Protein AF-0000000068024190 (afdb_homodimer)

Secondary structure (DSSP, 8-state):
----S--------------GGGGTT-----------------------------------------------------------------SB-EEEE-IIIIIHHT-SSPPPHHHHHHHHHHHHHTT-SEE--EE---TTT-GGGTTHHHHHHHSPP-TT-B--EE-SSHHHHHHHHHTT-SEEEEEEES-HHHHHHHHSS-HHHHHHHHHHHHHHHHHHT-EEEEEEE-SSEETTTEE--HHHHHHHHHHHHHHT-SEEEEEETTS---HHHHHHHHHHHHTTS-GGGEEEEEB-TTS-HHHHHHHHHHTT--EEEEBGGGTT--TTSTT---BPBHHHHHHHHHHTT-B----HHHHHHHHHHHHHHHT---S-HHHHHHHHHH-/----S---------------SGGGG-----------------------------------------------------------------SB-EEEE-IIIIIHHT-SSPPPHHHHHHHHHHHHHTT-SEE--EE---TTT-GGGTTHHHHHHHSPP-TT-B--EE-SSHHHHHHHHHTT-SEEEEEEES-HHHHHHHHSS-HHHHHHHHHHHHHHHHHHT-EEEEEEE-SSEETTTEE--HHHHHHHHHHHHHHT-SEEEEEETTS---HHHHHHHHHHHHTTS-GGGEEEEEB-TTS-HHHHHHHHHHTT--EEEEBGGG-S--TTSTT---BPBHHHHHHHHHHTT-B----HHHHHHHHHHHHHHHTS--S-HHHHHHHHHH-

Foldseek 3Di:
DDDPDDPPDPDPPDPPCPPDPPDPDDDDDPDDDDDDDDDDDDDYYDYDDDDDDDDDDDDPCPPPCPPPPPPPPPPPVPPPDPPPPDFPFDQAFAEAAECLAQQQQPFPDQFDLVLLQVLVVLQVVQQHQHYARYELDDCVVGVSRNCVLVNLLSHDDDPRHAHEYEYQAPVRLVSCVVSPHQEYEYEAELDQVCCCVPVNDGRVVSLVRVLVSLVVCVVVNHAYEYEYEQLAADLVPGGGDLLSSLVSLLSCVVSHHQAYEYENFQQPDALVRLVVSVVSNCVRDPLARYEYWGFCQVPHVLVSVVVSSSVPHRYYYFYALQGNAHPSDPPGGTTHHPLQNVVVCVVVNHHHSGNSVSSLVSSVSVCVSSVHHRNDPNSVVVVVVVD/DDDPDDPPDPDPPDPPCPPDPPDPPDDPDDPDDDYDDYDDDDDYDYYDDDDDDDDDDDDPCPPPCPPPPPPPPPPPVPPPDPPPPDFPFDQAFAEAAECLAQQQQPFPDQFDLVLLQVLVVLQVVQQHQHYARYELDDCVVGVSRPCVLVNLLSHDDDPRHAHEYEYQADVRLVSCVVSPHQEYEYEAELDQVCCCVPVNDGRVVSLVRVLVSLVVCVVVNGAYEYEYEQLAADLVPGGGDLLSSLVSLLSCVVSHHQAYEYEDFQQPDALVRLVVSVVSNCVRDPLARYEYWGFCQVPHVLVSVVVSSSVPHRYYYFYALQGNAHPSDPPGGTTHHPLQNVVVCVVVNHHHSGNSVSSLVSSVSVCVSSVHHRNDPNSVVVVVVVD

Nearest PDB structures (foldseek):
  3mp5-assembly1_B  TM=9.831E-01  e=1.678E-47  Homo sapiens
  2cw6-assembly1_A  TM=9.908E-01  e=4.978E-47  Homo sapiens
  2ftp-assembly1_A  TM=9.849E-01  e=5.511E-44  Pseudomonas aeruginosa PAO1
  1ydn-assembly4_D  TM=9.885E-01  e=4.730E-39  Brucella melitensis bv. 1 str. 16M
  1ydo-assembly1_A  TM=9.860E-01  e=1.899E-38  Bacillus subtilis subsp. subtilis str. 168

Radius of gyration: 33.33 Å; Cα contacts (8 Å, |Δi|>4): 1490; chains: 2; bounding box: 108×98×88 Å

InterPro domains:
  IPR000891 Pyruvate carboxyltransferase [PF00682] (93-365)
 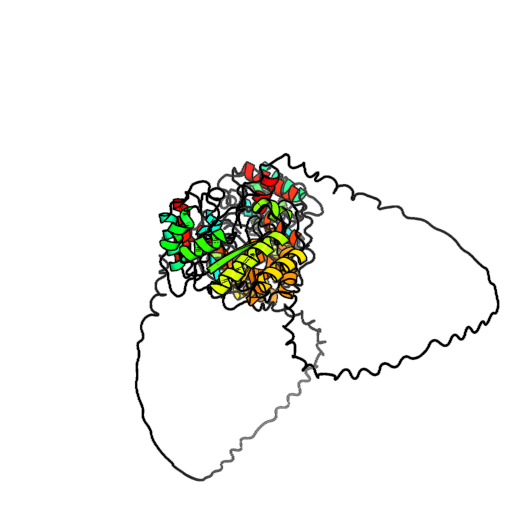 IPR000891 Pyruvate carboxyltransferase [PS50991] (93-360)
  IPR013785 Aldolase-type TIM barrel [G3DSA:3.20.20.70] (86-385)
  IPR043594 HMG-CoA lyase [PTHR42738] (74-385)

Sequence (774 aa):
MSSLEEPLGLGDLPKLSINRLGRFCQSACRSGADDRSTGNYTPSNSGNNQTLFHSTSHSWHLQGQYTDSSCNGVDMEFRALPRKVSWDLPRFVKVVEVGPRDGLQNEKNIVPTSVKIELIHKLVASGLSVVEATSFVSPRWVPQLADAKDVLEGIQHAPDVRFPVLTPNLRGFEAAVAAGAKEVAVFASASESFSKSNINCTIEESLARYREVTCAAKKHGIRVRGYVSCVVGCPVEGAVHPSKVAYVAKELYDMGCAEISLGDTIGVGTPGRVVPMLEAVMAVVPADKLAVHFHDTYGQALANILVSLQMGIGVVDSSVSGLGGCPYAKGATGNVATEDVVYMLHGLGIETNVDLGKLMDAGDYICKQLNRPSGSKTATALCRLTAMSSLEEPLGLGDLPKLSINRLGRFCQSACRSGADDRSTGNYTPSNSGNNQTLFHSTSHSWHLQGQYTDSSCNGVDMEFRALPRKVSWDLPRFVKVVEVGPRDGLQNEKNIVPTSVKIELIHKLVASGLSVVEATSFVSPRWVPQLADAKDVLEGIQHAPDVRFPVLTPNLRGFEAAVAAGAKEVAVFASASESFSKSNINCTIEESLARYREVTCAAKKHGIRVRGYVSCVVGCPVEGAVHPSKVAYVAKELYDMGCAEISLGDTIGVGTPGRVVPMLEAVMAVVPADKLAVHFHDTYGQALANILVSLQMGIGVVDSSVSGLGGCPYAKGATGNVATEDVVYMLHGLGIETNVDLGKLMDAGDYICKQLNRPSGSKTATALCRLTA

Solvent-accessible surface area (backbone atoms only — not comparable to full-atom values): 41929 Å² total; per-residue (Å²): 114,71,70,60,31,68,75,77,73,85,61,86,68,75,78,79,75,85,63,76,84,66,70,78,68,66,91,79,74,87,70,82,86,79,90,82,86,86,89,82,89,84,88,83,87,84,87,84,90,81,89,74,88,72,90,78,87,84,76,84,66,84,73,77,79,72,77,74,73,76,71,74,74,70,74,68,71,72,65,74,67,76,74,74,82,75,70,71,57,56,66,50,37,50,51,36,36,30,24,65,24,52,15,44,49,67,46,89,66,76,66,54,62,68,57,52,34,51,43,52,51,34,40,43,72,12,37,42,40,31,38,31,56,31,31,42,55,60,39,88,52,37,59,54,36,54,54,30,56,59,37,57,61,64,43,82,86,49,95,77,45,45,55,32,28,38,25,85,40,57,71,21,42,51,53,36,48,76,43,63,49,61,28,37,27,40,75,46,44,37,35,56,67,55,24,33,58,33,73,65,35,47,48,70,57,48,51,54,48,48,45,54,36,38,52,54,24,57,74,70,72,33,48,38,36,31,34,34,34,23,40,41,32,37,99,82,76,36,74,34,61,31,63,44,34,21,51,49,52,35,52,42,46,71,58,57,34,65,33,38,32,43,19,24,49,70,9,78,47,23,56,48,53,44,50,58,25,49,54,42,29,49,72,69,37,62,46,90,36,34,28,40,29,37,18,25,16,34,61,29,26,59,35,37,48,51,54,40,25,58,68,48,36,36,32,40,42,27,6,53,32,16,30,36,41,26,94,85,21,67,91,18,44,10,30,27,20,33,54,34,51,50,51,44,36,50,46,54,69,29,44,56,68,58,41,65,69,45,40,45,50,32,30,51,54,52,23,61,76,68,68,49,78,68,62,16,38,31,51,49,30,53,55,44,66,74,96,115,72,70,60,32,69,76,76,72,83,60,87,67,76,76,77,74,84,62,79,79,67,69,73,72,68,83,76,72,83,78,76,84,84,87,91,82,87,85,85,92,81,87,89,86,84,89,84,91,80,88,74,91,73,86,74,85,82,76,85,66,84,73,75,77,71,77,73,72,78,72,72,74,71,72,68,71,72,65,74,66,77,72,75,82,74,71,71,56,54,66,52,37,50,51,36,36,29,24,64,24,52,16,45,49,67,48,88,65,75,67,54,62,69,58,52,35,50,44,51,51,33,40,43,72,12,37,42,41,32,38,30,55,32,32,40,54,60,38,90,53,38,58,53,37,55,53,28,57,60,36,58,61,62,44,81,86,47,95,78,45,45,54,33,28,39,26,86,39,57,70,21,42,51,53,36,47,74,43,62,49,58,28,36,26,40,74,48,42,37,35,56,67,54,23,34,57,35,71,68,35,48,48,70,58,49,51,53,49,47,46,53,38,40,52,53,25,57,75,69,70,34,46,37,35,31,34,33,34,23,40,40,32,36,98,82,75,36,75,34,61,29,63,43,33,23,52,50,50,35,52,43,46,72,58,56,33,67,34,38,31,43,20,26,50,70,9,77,47,23,56,47,52,44,51,58,26,48,52,42,29,50,73,68,36,62,44,89,35,36,30,40,28,38,17,25,16,35,60,28,27,60,35,37,49,50,54,39,24,55,68,48,36,36,33,40,43,26,6,52,29,17,31,34,44,24,94,85,22,66,90,18,44,9,29,26,20,32,54,32,53,51,51,45,36,50,44,55,68,29,43,55,68,58,40,64,68,47,40,45,50,31,30,51,54,52,23,61,75,68,71,48,79,69,62,16,37,30,51,50,29,54,54,43,67,73,95

Structure (mmCIF, N/CA/C/O backbone):
data_AF-0000000068024190-model_v1
#
loop_
_entity.id
_entity.type
_entity.pdbx_description
1 polymer 'hydroxymethylglutaryl-CoA lyase'
#
loop_
_atom_site.group_PDB
_atom_site.id
_atom_site.type_symbol
_atom_site.label_atom_id
_atom_site.label_alt_id
_atom_site.label_comp_id
_atom_site.label_asym_id
_atom_site.label_entity_id
_atom_site.label_seq_id
_atom_site.pdbx_PDB_ins_code
_atom_site.Cartn_x
_atom_site.Cartn_y
_atom_site.Cartn_z
_atom_site.occupancy
_atom_site.B_iso_or_equiv
_atom_site.auth_seq_id
_atom_site.auth_comp_id
_atom_site.auth_asym_id
_atom_site.auth_atom_id
_atom_site.pdbx_PDB_model_num
ATOM 1 N N . MET A 1 1 ? 5.09 17.438 2.072 1 35.16 1 MET A N 1
ATOM 2 C CA . MET A 1 1 ? 5.238 18.875 2.35 1 35.16 1 MET A CA 1
ATOM 3 C C . MET A 1 1 ? 5.922 19.578 1.188 1 35.16 1 MET A C 1
ATOM 5 O O . MET A 1 1 ? 7.094 19.328 0.904 1 35.16 1 MET A O 1
ATOM 9 N N . SER A 1 2 ? 5.066 19.938 0.272 1 37.53 2 SER A N 1
ATOM 10 C CA . SER A 1 2 ? 5.52 20.531 -0.983 1 37.53 2 SER A CA 1
ATOM 11 C C . SER A 1 2 ? 6.371 21.766 -0.737 1 37.53 2 SER A C 1
ATOM 13 O O . SER A 1 2 ? 6.254 22.406 0.31 1 37.53 2 SER A O 1
ATOM 15 N N . SER A 1 3 ? 7.48 21.812 -1.428 1 39.59 3 SER A N 1
ATOM 16 C CA . SER A 1 3 ? 8.461 22.891 -1.387 1 39.59 3 SER A CA 1
ATOM 17 C C . SER A 1 3 ? 7.793 24.25 -1.547 1 39.59 3 SER A C 1
ATOM 19 O O . SER A 1 3 ? 6.953 24.438 -2.43 1 39.59 3 SER A O 1
ATOM 21 N N . LEU A 1 4 ? 7.719 25.047 -0.525 1 39.66 4 LEU A N 1
ATOM 22 C CA . LEU A 1 4 ? 7.133 26.391 -0.499 1 39.66 4 LEU A CA 1
ATOM 23 C C . LEU A 1 4 ? 7.875 27.312 -1.449 1 39.66 4 LEU A C 1
ATOM 25 O O . LEU A 1 4 ? 7.414 28.438 -1.709 1 39.66 4 LEU A O 1
ATOM 29 N N . GLU A 1 5 ? 9.266 27.266 -1.6 1 36.56 5 GLU A N 1
ATOM 30 C CA . GLU A 1 5 ? 9.945 28.281 -2.406 1 36.56 5 GLU A CA 1
ATOM 31 C C . GLU A 1 5 ? 10.109 27.812 -3.85 1 36.56 5 GLU A C 1
ATOM 33 O O . GLU A 1 5 ? 9.883 26.641 -4.16 1 36.56 5 GLU A O 1
ATOM 38 N N . GLU A 1 6 ? 10.805 28.719 -4.781 1 35.25 6 GLU A N 1
ATOM 39 C CA . GLU A 1 6 ? 11.055 28.562 -6.211 1 35.25 6 GLU A CA 1
ATOM 40 C C . GLU A 1 6 ? 11.648 27.203 -6.52 1 35.25 6 GLU A C 1
ATOM 42 O O . GLU A 1 6 ? 12.578 26.75 -5.844 1 35.25 6 GLU A O 1
ATOM 47 N N . PRO A 1 7 ? 11.039 26.391 -7.363 1 34.28 7 PRO A N 1
ATOM 48 C CA . PRO A 1 7 ? 11.688 25.156 -7.793 1 34.28 7 PRO A CA 1
ATOM 49 C C . PRO A 1 7 ? 13.148 25.359 -8.18 1 34.28 7 PRO A C 1
ATOM 51 O O . PRO A 1 7 ? 13.492 26.375 -8.789 1 34.28 7 PRO A O 1
ATOM 54 N N . LEU A 1 8 ? 14.117 24.969 -7.48 1 32.31 8 LEU A N 1
ATOM 55 C CA . LEU A 1 8 ? 15.469 24.953 -8.039 1 32.31 8 LEU A CA 1
ATOM 56 C C . LEU A 1 8 ? 15.438 24.562 -9.516 1 32.31 8 LEU A C 1
ATOM 58 O O . LEU A 1 8 ? 14.758 23.609 -9.898 1 32.31 8 LEU A O 1
ATOM 62 N N . GLY A 1 9 ? 15.57 25.5 -10.438 1 28.08 9 GLY A N 1
ATOM 63 C CA . GLY A 1 9 ? 15.852 25.188 -11.828 1 28.08 9 GLY A CA 1
ATOM 64 C C . GLY A 1 9 ? 16.766 23.984 -11.984 1 28.08 9 GLY A C 1
ATOM 65 O O . GLY A 1 9 ? 17.703 23.797 -11.195 1 28.08 9 GLY A O 1
ATOM 66 N N . LEU A 1 10 ? 16.297 22.922 -12.602 1 30.69 10 LEU A N 1
ATOM 67 C CA . LEU A 1 10 ? 17 21.703 -12.953 1 30.69 10 LEU A CA 1
ATOM 68 C C . LEU A 1 10 ? 18.391 22.016 -13.492 1 30.69 10 LEU A C 1
ATOM 70 O O . LEU A 1 10 ? 18.531 22.359 -14.672 1 30.69 10 LEU A O 1
ATOM 74 N N . GLY A 1 11 ? 19.25 22.797 -12.898 1 24.62 11 GLY A N 1
ATOM 75 C CA . GLY A 1 11 ? 20.594 22.641 -13.438 1 24.62 11 GLY A CA 1
ATOM 76 C C . GLY A 1 11 ? 21 21.188 -13.602 1 24.62 11 GLY A C 1
ATOM 77 O O . GLY A 1 11 ? 20.344 20.297 -13.07 1 24.62 11 GLY A O 1
ATOM 78 N N . ASP A 1 12 ? 22.188 20.891 -14.391 1 26.55 12 ASP A N 1
ATOM 79 C CA . ASP A 1 12 ? 22.797 19.656 -14.859 1 26.55 12 ASP A CA 1
ATOM 80 C C . ASP A 1 12 ? 23 18.672 -13.703 1 26.55 12 ASP A C 1
ATOM 82 O O . ASP A 1 12 ? 23.828 18.906 -12.82 1 26.55 12 ASP A O 1
ATOM 86 N N . LEU A 1 13 ? 22 18.25 -13.172 1 25.73 13 LEU A N 1
ATOM 87 C CA . LEU A 1 13 ? 22.25 17.266 -12.125 1 25.73 13 LEU A CA 1
ATOM 88 C C . LEU A 1 13 ? 23.25 16.219 -12.594 1 25.73 13 LEU A C 1
ATOM 90 O O . LEU A 1 13 ? 23.094 15.641 -13.672 1 25.73 13 LEU A O 1
ATOM 94 N N . PRO A 1 14 ? 24.453 16.266 -12.062 1 23.47 14 PRO A N 1
ATOM 95 C CA . PRO A 1 14 ? 25.438 15.273 -12.539 1 23.47 14 PRO A CA 1
ATOM 96 C C . PRO A 1 14 ? 24.891 13.852 -12.516 1 23.47 14 PRO A C 1
ATOM 98 O O . PRO A 1 14 ? 23.984 13.539 -11.75 1 23.47 14 PRO A O 1
ATOM 101 N N . LYS A 1 15 ? 25.016 13.109 -13.625 1 28.22 15 LYS A N 1
ATOM 102 C CA . LYS A 1 15 ? 24.781 11.695 -13.906 1 28.22 15 LYS A CA 1
ATOM 103 C C . LYS A 1 15 ? 25.25 10.828 -12.742 1 28.22 15 LYS A C 1
ATOM 105 O O . LYS A 1 15 ? 26.438 10.844 -12.391 1 28.22 15 LYS A O 1
ATOM 110 N N . LEU A 1 16 ? 24.578 10.734 -11.672 1 23.73 16 LEU A N 1
ATOM 111 C CA . LEU A 1 16 ? 25.016 9.758 -10.672 1 23.73 16 LEU A CA 1
ATOM 112 C C . LEU A 1 16 ? 25.438 8.453 -11.336 1 23.73 16 LEU A C 1
ATOM 114 O O . LEU A 1 16 ? 24.688 7.863 -12.109 1 23.73 16 LEU A O 1
ATOM 118 N N . SER A 1 17 ? 26.75 8.266 -11.602 1 21.69 17 SER A N 1
ATOM 119 C CA . SER A 1 17 ? 27.422 7.07 -12.094 1 21.69 17 SER A CA 1
ATOM 120 C C . SER A 1 17 ? 27.016 5.836 -11.297 1 21.69 17 SER A C 1
ATOM 122 O O . SER A 1 17 ? 27.359 5.719 -10.117 1 21.69 17 SER A O 1
ATOM 124 N N . ILE A 1 18 ? 25.938 5.332 -11.469 1 24.3 18 ILE A N 1
ATOM 125 C CA . ILE A 1 18 ? 25.609 3.984 -11.016 1 24.3 18 ILE A CA 1
ATOM 126 C C . ILE A 1 18 ? 26.688 3.01 -11.492 1 24.3 18 ILE A C 1
ATOM 128 O O . ILE A 1 18 ? 26.609 2.488 -12.602 1 24.3 18 ILE A O 1
ATOM 132 N N . ASN A 1 19 ? 28.047 3.451 -11.484 1 19.75 19 ASN A N 1
ATOM 133 C CA . ASN A 1 19 ? 29.109 2.555 -11.945 1 19.75 19 ASN A CA 1
ATOM 134 C C . ASN A 1 19 ? 29.016 1.192 -11.266 1 19.75 19 ASN A C 1
ATOM 136 O O . ASN A 1 19 ? 29.078 0.156 -11.93 1 19.75 19 ASN A O 1
ATOM 140 N N . ARG A 1 20 ? 29.547 1.084 -9.914 1 21.23 20 ARG A N 1
ATOM 141 C CA . ARG A 1 20 ? 30.594 0.132 -9.539 1 21.23 20 ARG A CA 1
ATOM 142 C C . ARG A 1 20 ? 30 -1.245 -9.258 1 21.23 20 ARG A C 1
ATOM 144 O O . ARG A 1 20 ? 30.562 -2.018 -8.469 1 21.23 20 ARG A O 1
ATOM 151 N N . LEU A 1 21 ? 28.781 -1.506 -9.328 1 20.73 21 LEU A N 1
ATOM 152 C CA . LEU A 1 21 ? 28.484 -2.842 -8.82 1 20.73 21 LEU A CA 1
ATOM 153 C C . LEU A 1 21 ? 29.203 -3.906 -9.641 1 20.73 21 LEU A C 1
ATOM 155 O O . LEU A 1 21 ? 28.922 -5.098 -9.5 1 20.73 21 LEU A O 1
ATOM 159 N N . GLY A 1 22 ? 30.047 -3.49 -10.664 1 19.14 22 GLY A N 1
ATOM 160 C CA . GLY A 1 22 ? 30.422 -4.598 -11.531 1 19.14 22 GLY A CA 1
ATOM 161 C C . GLY A 1 22 ? 31.281 -5.633 -10.836 1 19.14 22 GLY A C 1
ATOM 162 O O . GLY A 1 22 ? 31.484 -6.734 -11.352 1 19.14 22 GLY A O 1
ATOM 163 N N . ARG A 1 23 ? 32.25 -5.207 -9.938 1 19.44 23 ARG A N 1
ATOM 164 C CA . ARG A 1 23 ? 33.5 -5.91 -10.109 1 19.44 23 ARG A CA 1
ATOM 165 C C . ARG A 1 23 ? 33.438 -7.301 -9.484 1 19.44 23 ARG A C 1
ATOM 167 O O . ARG A 1 23 ? 34.5 -7.875 -9.141 1 19.44 23 ARG A O 1
ATOM 174 N N . PHE A 1 24 ? 32.438 -7.812 -8.938 1 19.3 24 PHE A N 1
ATOM 175 C CA . PHE A 1 24 ? 32.75 -8.945 -8.078 1 19.3 24 PHE A CA 1
ATOM 176 C C . PHE A 1 24 ? 33.344 -10.086 -8.898 1 19.3 24 PHE A C 1
ATOM 178 O O . PHE A 1 24 ? 33.094 -11.258 -8.625 1 19.3 24 PHE A O 1
ATOM 185 N N . CYS A 1 25 ? 33.781 -9.844 -10.18 1 17.09 25 CYS A N 1
ATOM 186 C CA . CYS A 1 25 ? 33.906 -11.164 -10.797 1 17.09 25 CYS A CA 1
ATOM 187 C C . CYS A 1 25 ? 35 -11.969 -10.109 1 17.09 25 CYS A C 1
ATOM 189 O O . CYS A 1 25 ? 34.844 -13.172 -9.883 1 17.09 25 CYS A O 1
ATOM 191 N N . GLN A 1 26 ? 36.344 -11.562 -10.117 1 16.02 26 GLN A N 1
ATOM 192 C CA . GLN A 1 26 ? 37.25 -12.5 -10.758 1 16.02 26 GLN A CA 1
ATOM 193 C C . GLN A 1 26 ? 37.875 -13.461 -9.734 1 16.02 26 GLN A C 1
ATOM 195 O O . GLN A 1 26 ? 38.438 -14.5 -10.102 1 16.02 26 GLN A O 1
ATOM 200 N N . SER A 1 27 ? 38.125 -13.055 -8.508 1 17.28 27 SER A N 1
ATOM 201 C CA . SER A 1 27 ? 39.469 -13.578 -8.172 1 17.28 27 SER A CA 1
ATOM 202 C C . SER A 1 27 ? 39.438 -15.094 -8.016 1 17.28 27 SER A C 1
ATOM 204 O O . SER A 1 27 ? 38.531 -15.648 -7.406 1 17.28 27 SER A O 1
ATOM 206 N N . ALA A 1 28 ? 40.375 -15.781 -8.844 1 16.67 28 ALA A N 1
ATOM 207 C CA . ALA A 1 28 ? 40.781 -17.156 -9.141 1 16.67 28 ALA A CA 1
ATOM 208 C C . ALA A 1 28 ? 41.25 -17.875 -7.879 1 16.67 28 ALA A C 1
ATOM 210 O O . ALA A 1 28 ? 41.562 -17.234 -6.867 1 16.67 28 ALA A O 1
ATOM 211 N N . CYS A 1 29 ? 41.812 -19.094 -8.023 1 16.36 29 CYS A N 1
ATOM 212 C CA . CYS A 1 29 ? 42 -20.469 -7.562 1 16.36 29 CYS A CA 1
ATOM 213 C C . CYS A 1 29 ? 43.25 -20.578 -6.676 1 16.36 29 CYS A C 1
ATOM 215 O O . CYS A 1 29 ? 43.781 -21.672 -6.492 1 16.36 29 CYS A O 1
ATOM 217 N N . ARG A 1 30 ? 43.844 -19.453 -6.105 1 15.82 30 ARG A N 1
ATOM 218 C CA . ARG A 1 30 ? 45.188 -19.938 -5.785 1 15.82 30 ARG A CA 1
ATOM 219 C C . ARG A 1 30 ? 45.156 -21.109 -4.824 1 15.82 30 ARG A C 1
ATOM 221 O O . ARG A 1 30 ? 44.438 -21.078 -3.822 1 15.82 30 ARG A O 1
ATOM 228 N N . SER A 1 31 ? 45.906 -22.281 -5.164 1 15.52 31 SER A N 1
ATOM 229 C CA . SER A 1 31 ? 46.125 -23.641 -4.727 1 15.52 31 SER A CA 1
ATOM 230 C C . SER A 1 31 ? 46.938 -23.688 -3.438 1 15.52 31 SER A C 1
ATOM 232 O O . SER A 1 31 ? 46.906 -24.688 -2.721 1 15.52 31 SER A O 1
ATOM 234 N N . GLY A 1 32 ? 47.812 -22.688 -3.184 1 15.59 32 GLY A N 1
ATOM 235 C CA . GLY A 1 32 ? 49.031 -23.359 -2.766 1 15.59 32 GLY A CA 1
ATOM 236 C C . GLY A 1 32 ? 48.844 -24.234 -1.542 1 15.59 32 GLY A C 1
ATOM 237 O O . GLY A 1 32 ? 47.875 -24.078 -0.8 1 15.59 32 GLY A O 1
ATOM 238 N N . ALA A 1 33 ? 49.875 -25.234 -1.4 1 15.45 33 ALA A N 1
ATOM 239 C CA . ALA A 1 33 ? 50.281 -26.516 -0.8 1 15.45 33 ALA A CA 1
ATOM 240 C C . ALA A 1 33 ? 50.469 -26.375 0.707 1 15.45 33 ALA A C 1
ATOM 242 O O . ALA A 1 33 ? 50.469 -25.266 1.239 1 15.45 33 ALA A O 1
ATOM 243 N N . ASP A 1 34 ? 51.562 -26.953 1.153 1 14.82 34 ASP A N 1
ATOM 244 C CA . ASP A 1 34 ? 51.781 -28.109 2.033 1 14.82 34 ASP A CA 1
ATOM 245 C C . ASP A 1 34 ? 52.125 -27.656 3.443 1 14.82 34 ASP A C 1
ATOM 247 O O . ASP A 1 34 ? 51.625 -28.172 4.426 1 14.82 34 ASP A O 1
ATOM 251 N N . ASP A 1 35 ? 53.312 -26.969 3.607 1 15.07 35 ASP A N 1
ATOM 252 C CA . ASP A 1 35 ? 54.375 -27.688 4.332 1 15.07 35 ASP A CA 1
ATOM 253 C C . ASP A 1 35 ? 54.094 -27.688 5.836 1 15.07 35 ASP A C 1
ATOM 255 O O . ASP A 1 35 ? 53.375 -26.812 6.34 1 15.07 35 ASP A O 1
ATOM 259 N N . ARG A 1 36 ? 55.094 -28.453 6.59 1 14.95 36 ARG A N 1
ATOM 260 C CA . ARG A 1 36 ? 55.281 -29.438 7.645 1 14.95 36 ARG A CA 1
ATOM 261 C C . ARG A 1 36 ? 55.469 -28.766 9 1 14.95 36 ARG A C 1
ATOM 263 O O . ARG A 1 36 ? 54.781 -29.109 9.969 1 14.95 36 ARG A O 1
ATOM 270 N N . SER A 1 37 ? 56.75 -28.328 9.336 1 14.23 37 SER A N 1
ATOM 271 C CA . SER A 1 37 ? 57.469 -29.062 10.383 1 14.23 37 SER A CA 1
ATOM 272 C C . SER A 1 37 ? 57.156 -28.5 11.758 1 14.23 37 SER A C 1
ATOM 274 O O . SER A 1 37 ? 56.5 -27.469 11.875 1 14.23 37 SER A O 1
ATOM 276 N N . THR A 1 38 ? 58.312 -28.156 12.555 1 14.59 38 THR A N 1
ATOM 277 C CA . THR A 1 38 ? 59 -28.797 13.656 1 14.59 38 THR A CA 1
ATOM 278 C C . THR A 1 38 ? 58.625 -28.141 14.984 1 14.59 38 THR A C 1
ATOM 280 O O . THR A 1 38 ? 58.031 -27.078 15.008 1 14.59 38 THR A O 1
ATOM 283 N N . GLY A 1 39 ? 59.719 -28.047 15.914 1 14.57 39 GLY A N 1
ATOM 284 C CA . GLY A 1 39 ? 60.094 -28.609 17.203 1 14.57 39 GLY A CA 1
ATOM 285 C C . GLY A 1 39 ? 59.719 -27.703 18.375 1 14.57 39 GLY A C 1
ATOM 286 O O . GLY A 1 39 ? 59.219 -26.594 18.172 1 14.57 39 GLY A O 1
ATOM 287 N N . ASN A 1 40 ? 60.75 -27.578 19.328 1 14.46 40 ASN A N 1
ATOM 288 C CA . ASN A 1 40 ? 60.906 -27.969 20.719 1 14.46 40 ASN A CA 1
ATOM 289 C C . ASN A 1 40 ? 60.719 -26.781 21.672 1 14.46 40 ASN A C 1
ATOM 291 O O . ASN A 1 40 ? 60 -26.875 22.656 1 14.46 40 ASN A O 1
ATOM 295 N N . TYR A 1 41 ? 61.656 -25.688 21.703 1 14.48 41 TYR A N 1
ATOM 296 C CA . TYR A 1 41 ? 62.594 -25.594 22.828 1 14.48 41 TYR A CA 1
ATOM 297 C C . TYR A 1 41 ? 61.906 -24.938 24.031 1 14.48 41 TYR A C 1
ATOM 299 O O . TYR A 1 41 ? 60.938 -24.203 23.875 1 14.48 41 TYR A O 1
ATOM 307 N N . THR A 1 42 ? 62.781 -24.828 25.125 1 14.87 42 THR A N 1
ATOM 308 C CA . THR A 1 42 ? 62.906 -25.047 26.562 1 14.87 42 THR A CA 1
ATOM 309 C C . THR A 1 42 ? 62.469 -23.812 27.328 1 14.87 42 THR A C 1
ATOM 311 O O . THR A 1 42 ? 61.625 -23.891 28.234 1 14.87 42 THR A O 1
ATOM 314 N N . PRO A 1 43 ? 63.562 -23.141 28.109 1 14.87 43 PRO A N 1
ATOM 315 C CA . PRO A 1 43 ? 63.688 -23.25 29.562 1 14.87 43 PRO A CA 1
ATOM 316 C C . PRO A 1 43 ? 63.062 -22.078 30.312 1 14.87 43 PRO A C 1
ATOM 318 O O . PRO A 1 43 ? 62.188 -22.297 31.156 1 14.87 43 PRO A O 1
ATOM 321 N N . SER A 1 44 ? 63.969 -21.188 30.859 1 14.3 44 SER A N 1
ATOM 322 C CA . SER A 1 44 ? 64.438 -21.031 32.25 1 14.3 44 SER A CA 1
ATOM 323 C C . SER A 1 44 ? 63.781 -19.812 32.906 1 14.3 44 SER A C 1
ATOM 325 O O . SER A 1 44 ? 63.125 -19.922 33.938 1 14.3 44 SER A O 1
ATOM 327 N N . ASN A 1 45 ? 64.688 -18.844 33.406 1 14.05 45 ASN A N 1
ATOM 328 C CA . ASN A 1 45 ? 65.125 -18.531 34.781 1 14.05 45 ASN A CA 1
ATOM 329 C C . ASN A 1 45 ? 64.375 -17.312 35.312 1 14.05 45 ASN A C 1
ATOM 331 O O . ASN A 1 45 ? 63.531 -17.422 36.219 1 14.05 45 ASN A O 1
ATOM 335 N N . SER A 1 46 ? 65.188 -16.203 35.656 1 14.2 46 SER A N 1
ATOM 336 C CA . SER A 1 46 ? 65.625 -15.75 37 1 14.2 46 SER A CA 1
ATOM 337 C C . SER A 1 46 ? 64.812 -14.516 37.438 1 14.2 46 SER A C 1
ATOM 339 O O . SER A 1 46 ? 64.25 -14.5 38.531 1 14.2 46 SER A O 1
ATOM 341 N N . GLY A 1 47 ? 65.5 -13.312 37.438 1 14.14 47 GLY A N 1
ATOM 342 C CA . GLY A 1 47 ? 66 -12.602 38.594 1 14.14 47 GLY A CA 1
ATOM 343 C C . GLY A 1 47 ? 65.062 -11.555 39.125 1 14.14 47 GLY A C 1
ATOM 344 O O . GLY A 1 47 ? 64 -11.328 38.531 1 14.14 47 GLY A O 1
ATOM 345 N N . ASN A 1 48 ? 65.625 -10.312 39.375 1 14.41 48 ASN A N 1
ATOM 346 C CA . ASN A 1 48 ? 65.938 -9.609 40.594 1 14.41 48 ASN A CA 1
ATOM 347 C C . ASN A 1 48 ? 64.938 -8.531 40.938 1 14.41 48 ASN A C 1
ATOM 349 O O . ASN A 1 48 ? 64.312 -8.555 42.031 1 14.41 48 ASN A O 1
ATOM 353 N N . ASN A 1 49 ? 65.375 -7.219 40.812 1 14.47 49 ASN A N 1
ATOM 354 C CA . ASN A 1 49 ? 65.75 -6.305 41.906 1 14.47 49 ASN A CA 1
ATOM 355 C C . ASN A 1 49 ? 64.562 -5.398 42.281 1 14.47 49 ASN A C 1
ATOM 357 O O . ASN A 1 49 ? 63.625 -5.25 41.5 1 14.47 49 ASN A O 1
ATOM 361 N N . GLN A 1 50 ? 64.938 -4.191 42.969 1 14.55 50 GLN A N 1
ATOM 362 C CA . GLN A 1 50 ? 64.812 -3.521 44.25 1 14.55 50 GLN A CA 1
ATOM 363 C C . GLN A 1 50 ? 63.781 -2.424 44.219 1 14.55 50 GLN A C 1
ATOM 365 O O . GLN A 1 50 ? 62.938 -2.352 45.094 1 14.55 50 GLN A O 1
ATOM 370 N N . THR A 1 51 ? 64 -1.242 43.531 1 15.1 51 THR A N 1
ATOM 371 C CA . THR A 1 51 ? 64.25 -0.064 44.375 1 15.1 51 THR A CA 1
ATOM 372 C C . THR A 1 51 ? 62.906 0.601 44.719 1 15.1 51 THR A C 1
ATOM 374 O O . THR A 1 51 ? 61.969 0.542 43.938 1 15.1 51 THR A O 1
ATOM 377 N N . LEU A 1 52 ? 62.906 1.328 45.938 1 15.27 52 LEU A N 1
ATOM 378 C CA . LEU A 1 52 ? 62.156 1.794 47.125 1 15.27 52 LEU A CA 1
ATOM 379 C C . LEU A 1 52 ? 61.438 3.113 46.812 1 15.27 52 LEU A C 1
ATOM 381 O O . LEU A 1 52 ? 60.719 3.631 47.656 1 15.27 52 LEU A O 1
ATOM 385 N N . PHE A 1 53 ? 61.469 3.717 45.625 1 15.27 53 PHE A N 1
ATOM 386 C CA . PHE A 1 53 ? 61.469 5.148 45.906 1 15.27 53 PHE A CA 1
ATOM 387 C C . PHE A 1 53 ? 60.219 5.574 46.656 1 15.27 53 PHE A C 1
ATOM 389 O O . PHE A 1 53 ? 59.125 5.078 46.406 1 15.27 53 PHE A O 1
ATOM 396 N N . HIS A 1 54 ? 60.438 6.52 47.656 1 15.15 54 HIS A N 1
ATOM 397 C CA . HIS A 1 54 ? 59.969 7.07 48.938 1 15.15 54 HIS A CA 1
ATOM 398 C C . HIS A 1 54 ? 58.781 8.023 48.719 1 15.15 54 HIS A C 1
ATOM 400 O O . HIS A 1 54 ? 58.031 8.312 49.656 1 15.15 54 HIS A O 1
ATOM 406 N N . SER A 1 55 ? 58.656 8.75 47.594 1 16.03 55 SER A N 1
ATOM 407 C CA . SER A 1 55 ? 58.406 10.148 47.906 1 16.03 55 SER A CA 1
ATOM 408 C C . SER A 1 55 ? 57.062 10.32 48.594 1 16.03 55 SER A C 1
ATOM 410 O O . SER A 1 55 ? 56.094 9.594 48.281 1 16.03 55 SER A O 1
ATOM 412 N N . THR A 1 56 ? 57 11.328 49.531 1 15.29 56 THR A N 1
ATOM 413 C CA . THR A 1 56 ? 56.344 11.734 50.75 1 15.29 56 THR A CA 1
ATOM 414 C C . THR A 1 56 ? 54.906 12.164 50.5 1 15.29 56 THR A C 1
ATOM 416 O O . THR A 1 56 ? 53.969 11.664 51.156 1 15.29 56 THR A O 1
ATOM 419 N N . SER A 1 57 ? 54.656 13.531 50.406 1 16.02 57 SER A N 1
ATOM 420 C CA . SER A 1 57 ? 54.094 14.32 51.5 1 16.02 57 SER A CA 1
ATOM 421 C C . SER A 1 57 ? 52.562 14.344 51.438 1 16.02 57 SER A C 1
ATOM 423 O O . SER A 1 57 ? 51.969 13.914 50.438 1 16.02 57 SER A O 1
ATOM 425 N N . HIS A 1 58 ? 51.906 15.719 51.594 1 17.33 58 HIS A N 1
ATOM 426 C CA . HIS A 1 58 ? 51.062 16.312 52.625 1 17.33 58 HIS A CA 1
ATOM 427 C C . HIS A 1 58 ? 49.562 16.188 52.281 1 17.33 58 HIS A C 1
ATOM 429 O O . HIS A 1 58 ? 49.219 16.203 51.094 1 17.33 58 HIS A O 1
ATOM 435 N N . SER A 1 59 ? 48.656 15.953 53.312 1 17.56 59 SER A N 1
ATOM 436 C CA . SER A 1 59 ? 47.312 15.5 53.594 1 17.56 59 SER A CA 1
ATOM 437 C C . SER A 1 59 ? 46.312 16.641 53.469 1 17.56 59 SER A C 1
ATOM 439 O O . SER A 1 59 ? 45.156 16.5 53.844 1 17.56 59 SER A O 1
ATOM 441 N N . TRP A 1 60 ? 46.469 17.719 52.656 1 20.08 60 TRP A N 1
ATOM 442 C CA . TRP A 1 60 ? 45.594 18.812 53.094 1 20.08 60 TRP A CA 1
ATOM 443 C C . TRP A 1 60 ? 44.156 18.375 53.094 1 20.08 60 TRP A C 1
ATOM 445 O O . TRP A 1 60 ? 43.688 17.766 52.125 1 20.08 60 TRP A O 1
ATOM 455 N N . HIS A 1 61 ? 43.5 18.281 54.312 1 18.52 61 HIS A N 1
ATOM 456 C CA . HIS A 1 61 ? 42.219 17.766 54.781 1 18.52 61 HIS A CA 1
ATOM 457 C C . HIS A 1 61 ? 41.062 18.656 54.344 1 18.52 61 HIS A C 1
ATOM 459 O O . HIS A 1 61 ? 39.906 18.469 54.781 1 18.52 61 HIS A O 1
ATOM 465 N N . LEU A 1 62 ? 41.094 19.5 53.375 1 19.62 62 LEU A N 1
ATOM 466 C CA . LEU A 1 62 ? 40 20.453 53.469 1 19.62 62 LEU A CA 1
ATOM 467 C C . LEU A 1 62 ? 38.656 19.75 53.531 1 19.62 62 LEU A C 1
ATOM 469 O O . LEU A 1 62 ? 38.344 18.906 52.688 1 19.62 62 LEU A O 1
ATOM 473 N N . GLN A 1 63 ? 38 19.734 54.75 1 18.39 63 GLN A N 1
ATOM 474 C CA . GLN A 1 63 ? 36.75 19.109 55.25 1 18.39 63 GLN A CA 1
ATOM 475 C C . GLN A 1 63 ? 35.531 19.688 54.531 1 18.39 63 GLN A C 1
ATOM 477 O O . GLN A 1 63 ? 34.781 20.438 55.156 1 18.39 63 GLN A O 1
ATOM 482 N N . GLY A 1 64 ? 35.562 20.375 53.5 1 19.78 64 GLY A N 1
ATOM 483 C CA . GLY A 1 64 ? 34.344 21.141 53.25 1 19.78 64 GLY A CA 1
ATOM 484 C C . GLY A 1 64 ? 33.094 20.297 53.25 1 19.78 64 GLY A C 1
ATOM 485 O O . GLY A 1 64 ? 33.094 19.156 52.75 1 19.78 64 GLY A O 1
ATOM 486 N N . GLN A 1 65 ? 32.219 20.484 54.312 1 20.14 65 GLN A N 1
ATOM 487 C CA . GLN A 1 65 ? 30.969 19.812 54.656 1 20.14 65 GLN A CA 1
ATOM 488 C C . GLN A 1 65 ? 29.953 19.922 53.531 1 20.14 65 GLN A C 1
ATOM 490 O O . GLN A 1 65 ? 29.469 21.031 53.219 1 20.14 65 GLN A O 1
ATOM 495 N N . TYR A 1 66 ? 30.156 19.484 52.344 1 18.66 66 TYR A N 1
ATOM 496 C CA . TYR A 1 66 ? 29.109 19.609 51.344 1 18.66 66 TYR A CA 1
ATOM 497 C C . TYR A 1 66 ? 27.844 18.891 51.781 1 18.66 66 TYR A C 1
ATOM 499 O O . TYR A 1 66 ? 27.875 17.703 52.125 1 18.66 66 TYR A O 1
ATOM 507 N N . THR A 1 67 ? 26.969 19.641 52.531 1 21.94 67 THR A N 1
ATOM 508 C CA . THR A 1 67 ? 25.641 19.125 52.875 1 21.94 67 THR A CA 1
ATOM 509 C C . THR A 1 67 ? 24.984 18.469 51.656 1 21.94 67 THR A C 1
ATOM 511 O O . THR A 1 67 ? 25.016 19.016 50.562 1 21.94 67 THR A O 1
ATOM 514 N N . ASP A 1 68 ? 24.891 17.172 51.688 1 20.94 68 ASP A N 1
ATOM 515 C CA . ASP A 1 68 ? 24.297 16.25 50.719 1 20.94 68 ASP A CA 1
ATOM 516 C C . ASP A 1 68 ? 22.812 16.531 50.531 1 20.94 68 ASP A C 1
ATOM 518 O O . ASP A 1 68 ? 22.016 16.312 51.469 1 20.94 68 ASP A O 1
ATOM 522 N N . SER A 1 69 ? 22.469 17.781 50.188 1 25.11 69 SER A N 1
ATOM 523 C CA . SER A 1 69 ? 21.031 17.891 49.938 1 25.11 69 SER A CA 1
ATOM 524 C C . SER A 1 69 ? 20.516 16.672 49.156 1 25.11 69 SER A C 1
ATOM 526 O O . SER A 1 69 ? 21.109 16.25 48.188 1 25.11 69 SER A O 1
ATOM 528 N N . SER A 1 70 ? 19.875 15.766 49.906 1 24.2 70 SER A N 1
ATOM 529 C CA . SER A 1 70 ? 19.188 14.547 49.469 1 24.2 70 SER A CA 1
ATOM 530 C C . SER A 1 70 ? 18.312 14.797 48.25 1 24.2 70 SER A C 1
ATOM 532 O O . SER A 1 70 ? 17.312 15.523 48.344 1 24.2 70 SER A O 1
ATOM 534 N N . CYS A 1 71 ? 18.859 15.133 47.094 1 24.39 71 CYS A N 1
ATOM 535 C CA . CYS A 1 71 ? 18.078 15.141 45.875 1 24.39 71 CYS A CA 1
ATOM 536 C C . CYS A 1 71 ? 17.156 13.922 45.812 1 24.39 71 CYS A C 1
ATOM 538 O O . CYS A 1 71 ? 17.609 12.789 45.875 1 24.39 71 CYS A O 1
ATOM 540 N N . ASN A 1 72 ? 15.953 14.039 46.438 1 27.72 72 ASN A N 1
ATOM 541 C CA . ASN A 1 72 ? 14.867 13.086 46.25 1 27.72 72 ASN A CA 1
ATOM 542 C C . ASN A 1 72 ? 14.852 12.531 44.812 1 27.72 72 ASN A C 1
ATOM 544 O O . ASN A 1 72 ? 15.008 13.281 43.844 1 27.72 72 ASN A O 1
ATOM 548 N N . GLY A 1 73 ? 15.391 11.344 44.656 1 26.06 73 GLY A N 1
ATOM 549 C CA . GLY A 1 73 ? 15.352 10.5 43.469 1 26.06 73 GLY A CA 1
ATOM 550 C C . GLY A 1 73 ? 14.039 10.586 42.719 1 26.06 73 GLY A C 1
ATOM 551 O O . GLY A 1 73 ? 13.008 10.102 43.219 1 26.06 73 GLY A O 1
ATOM 552 N N . VAL A 1 74 ? 13.742 11.742 42.188 1 31.42 74 VAL A N 1
ATOM 553 C CA . VAL A 1 74 ? 12.633 11.688 41.25 1 31.42 74 VAL A CA 1
ATOM 554 C C . VAL A 1 74 ? 12.695 10.375 40.469 1 31.42 74 VAL A C 1
ATOM 556 O O . VAL A 1 74 ? 13.719 10.047 39.875 1 31.42 74 VAL A O 1
ATOM 559 N N . ASP A 1 75 ? 11.992 9.383 41 1 30.7 75 ASP A N 1
ATOM 560 C CA . ASP A 1 75 ? 11.648 8.195 40.25 1 30.7 75 ASP A CA 1
ATOM 561 C C . ASP A 1 75 ? 11.453 8.523 38.781 1 30.7 75 ASP A C 1
ATOM 563 O O . ASP A 1 75 ? 10.5 9.219 38.406 1 30.7 75 ASP A O 1
ATOM 567 N N . MET A 1 76 ? 12.5 8.859 38.156 1 30.5 76 MET A N 1
ATOM 568 C CA . MET A 1 76 ? 12.383 8.828 36.688 1 30.5 76 MET A CA 1
ATOM 569 C C . MET A 1 76 ? 11.547 7.641 36.219 1 30.5 76 MET A C 1
ATOM 571 O O . MET A 1 76 ? 11.945 6.488 36.406 1 30.5 76 MET A O 1
ATOM 575 N N . GLU A 1 77 ? 10.281 7.715 36.562 1 34.47 77 GLU A N 1
ATOM 576 C CA . GLU A 1 77 ? 9.453 6.758 35.844 1 34.47 77 GLU A CA 1
ATOM 577 C C . GLU A 1 77 ? 10.094 6.379 34.5 1 34.47 77 GLU A C 1
ATOM 579 O O . GLU A 1 77 ? 10.344 7.242 33.656 1 34.47 77 GLU A O 1
ATOM 584 N N . PHE A 1 78 ? 10.914 5.395 34.562 1 29.98 78 PHE A N 1
ATOM 585 C CA . PHE A 1 78 ? 11.352 4.688 33.375 1 29.98 78 PHE A CA 1
ATOM 586 C C . PHE A 1 78 ? 10.25 4.668 32.312 1 29.98 78 PHE A C 1
ATOM 588 O O . PHE A 1 78 ? 9.203 4.039 32.5 1 29.98 78 PHE A O 1
ATOM 595 N N . ARG A 1 79 ? 10.094 5.715 31.703 1 36.03 79 ARG A N 1
ATOM 596 C CA . ARG A 1 79 ? 9.297 5.602 30.484 1 36.03 79 ARG A CA 1
ATOM 597 C C . ARG A 1 79 ? 9.594 4.301 29.75 1 36.03 79 ARG A C 1
ATOM 599 O O . ARG A 1 79 ? 10.758 3.955 29.531 1 36.03 79 ARG A O 1
ATOM 606 N N . ALA A 1 80 ? 8.75 3.33 29.875 1 37.56 80 ALA A N 1
ATOM 607 C CA . ALA A 1 80 ? 8.852 2.104 29.078 1 37.56 80 ALA A CA 1
ATOM 608 C C . ALA A 1 80 ? 9.602 2.346 27.781 1 37.56 80 ALA A C 1
ATOM 610 O O . ALA A 1 80 ? 9.25 3.242 27.016 1 37.56 80 ALA A O 1
ATOM 611 N N . LEU A 1 81 ? 10.898 2.057 27.734 1 37.06 81 LEU A N 1
ATOM 612 C CA . LEU A 1 81 ? 11.609 2.027 26.469 1 37.06 81 LEU A CA 1
ATOM 613 C C . LEU A 1 81 ? 10.672 1.618 25.328 1 37.06 81 LEU A C 1
ATOM 615 O O . LEU A 1 81 ? 9.836 0.729 25.5 1 37.06 81 LEU A O 1
ATOM 619 N N . PRO A 1 82 ? 10.477 2.535 24.453 1 44.44 82 PRO A N 1
ATOM 620 C CA . PRO A 1 82 ? 9.688 2.086 23.297 1 44.44 82 PRO A CA 1
ATOM 621 C C . PRO A 1 82 ? 9.969 0.631 22.922 1 44.44 82 PRO A C 1
ATOM 623 O O . PRO A 1 82 ? 11.125 0.192 22.953 1 44.44 82 PRO A O 1
ATOM 626 N N . ARG A 1 83 ? 9.148 -0.269 23.281 1 44.12 83 ARG A N 1
ATOM 627 C CA . ARG A 1 83 ? 9.234 -1.676 22.891 1 44.12 83 ARG A CA 1
ATOM 628 C C . ARG A 1 83 ? 9.797 -1.829 21.484 1 44.12 83 ARG A C 1
ATOM 630 O O . ARG A 1 83 ? 9.273 -1.252 20.531 1 44.12 83 ARG A O 1
ATOM 637 N N . LYS A 1 84 ? 11.031 -2.08 21.344 1 48.59 84 LYS A N 1
ATOM 638 C CA . LYS A 1 84 ? 11.68 -2.494 20.094 1 48.59 84 LYS A CA 1
ATOM 639 C C . LYS A 1 84 ? 10.828 -3.512 19.344 1 48.59 84 LYS A C 1
ATOM 641 O O . LYS A 1 84 ? 10.539 -4.594 19.859 1 48.59 84 LYS A O 1
ATOM 646 N N . VAL A 1 85 ? 9.953 -2.99 18.562 1 52.53 85 VAL A N 1
ATOM 647 C CA . VAL A 1 85 ? 9.219 -3.922 17.719 1 52.53 85 VAL A CA 1
ATOM 648 C C . VAL A 1 85 ? 10.188 -4.711 16.844 1 52.53 85 VAL A C 1
ATOM 650 O O . VAL A 1 85 ? 10.906 -4.137 16.031 1 52.53 85 VAL A O 1
ATOM 653 N N . SER A 1 86 ? 10.93 -5.664 17.422 1 60.53 86 SER A N 1
ATOM 654 C CA . SER A 1 86 ? 11.758 -6.547 16.609 1 60.53 86 SER A CA 1
ATOM 655 C C . SER A 1 86 ? 10.922 -7.621 15.922 1 60.53 86 SER A C 1
ATOM 657 O O . SER A 1 86 ? 10.172 -8.344 16.594 1 60.53 86 SER A O 1
ATOM 659 N N . TRP A 1 87 ? 10.695 -7.324 14.625 1 75.94 87 TRP A N 1
ATOM 660 C CA . TRP A 1 87 ? 10.008 -8.391 13.914 1 75.94 87 TRP A CA 1
ATOM 661 C C . TRP A 1 87 ? 11 -9.43 13.398 1 75.94 87 TRP A C 1
ATOM 663 O O . TRP A 1 87 ? 12.133 -9.094 13.047 1 75.94 87 TRP A O 1
ATOM 673 N N . ASP A 1 88 ? 10.766 -10.688 13.742 1 87.19 88 ASP A N 1
ATOM 674 C CA . ASP A 1 88 ? 11.547 -11.766 13.148 1 87.19 88 ASP A CA 1
ATOM 675 C C . ASP A 1 88 ? 11.133 -12.008 11.695 1 87.19 88 ASP A C 1
ATOM 677 O O . ASP A 1 88 ? 10.383 -12.938 11.406 1 87.19 88 ASP A O 1
ATOM 681 N N . LEU A 1 89 ? 11.625 -11.234 10.797 1 95.12 89 LEU A N 1
ATOM 682 C CA . LEU A 1 89 ? 11.297 -11.32 9.375 1 95.12 89 LEU A CA 1
ATOM 683 C C . LEU A 1 89 ? 12.148 -12.383 8.688 1 95.12 89 LEU A C 1
ATOM 685 O O . LEU A 1 89 ? 13.266 -12.664 9.125 1 95.12 89 LEU A O 1
ATOM 689 N N . PRO A 1 90 ? 11.641 -13.039 7.652 1 97.12 90 PRO A N 1
ATOM 690 C CA . PRO A 1 90 ? 12.461 -13.984 6.895 1 97.12 90 PRO A CA 1
ATOM 691 C C . PRO A 1 90 ? 13.703 -13.336 6.293 1 97.12 90 PRO A C 1
ATOM 693 O O . PRO A 1 90 ? 13.656 -12.18 5.867 1 97.12 90 PRO A O 1
ATOM 696 N N . ARG A 1 91 ? 14.742 -14.086 6.238 1 96.69 91 ARG A N 1
ATOM 697 C CA . ARG A 1 91 ? 15.969 -13.602 5.621 1 96.69 91 ARG A CA 1
ATOM 698 C C . ARG A 1 91 ? 15.852 -13.578 4.102 1 96.69 91 ARG A C 1
ATOM 700 O O . ARG A 1 91 ? 16.5 -12.766 3.434 1 96.69 91 ARG A O 1
ATOM 707 N N . PHE A 1 92 ? 15.102 -14.523 3.637 1 98.31 92 PHE A N 1
ATOM 708 C CA . PHE A 1 92 ? 14.883 -14.672 2.203 1 98.31 92 PHE A CA 1
ATOM 709 C C . PHE A 1 92 ? 13.398 -14.82 1.895 1 98.31 92 PHE A C 1
ATOM 711 O O . PHE A 1 92 ? 12.672 -15.5 2.623 1 98.31 92 PHE A O 1
ATOM 718 N N . VAL A 1 93 ? 12.938 -14.102 0.868 1 98.81 93 VAL A N 1
ATOM 719 C CA . VAL A 1 93 ? 11.57 -14.25 0.379 1 98.81 93 VAL A CA 1
ATOM 720 C C . VAL A 1 93 ? 11.594 -14.695 -1.083 1 98.81 93 VAL A C 1
ATOM 722 O O . VAL A 1 93 ? 12.25 -14.062 -1.917 1 98.81 93 VAL A O 1
ATOM 725 N N . LYS A 1 94 ? 10.984 -15.773 -1.376 1 98.81 94 LYS A N 1
ATOM 726 C CA . LYS A 1 94 ? 10.766 -16.219 -2.748 1 98.81 94 LYS A CA 1
ATOM 727 C C . LYS A 1 94 ? 9.578 -15.508 -3.381 1 98.81 94 LYS A C 1
ATOM 729 O O . LYS A 1 94 ? 8.461 -15.57 -2.865 1 98.81 94 LYS A O 1
ATOM 734 N N . VAL A 1 95 ? 9.82 -14.844 -4.457 1 98.88 95 VAL A N 1
ATOM 735 C CA . VAL A 1 95 ? 8.758 -14.18 -5.203 1 98.88 95 VAL A CA 1
ATOM 736 C C . VAL A 1 95 ? 8.289 -15.078 -6.352 1 98.88 95 VAL A C 1
ATOM 738 O O . VAL A 1 95 ? 9.094 -15.469 -7.203 1 98.88 95 VAL A O 1
ATOM 741 N N . VAL A 1 96 ? 7.039 -15.43 -6.312 1 98.94 96 VAL A N 1
ATOM 742 C CA . VAL A 1 96 ? 6.43 -16.203 -7.398 1 98.94 96 VAL A CA 1
ATOM 743 C C . VAL A 1 96 ? 5.73 -15.25 -8.367 1 98.94 96 VAL A C 1
ATOM 745 O O . VAL A 1 96 ? 4.734 -14.609 -8.016 1 98.94 96 VAL A O 1
ATOM 748 N N . GLU A 1 97 ? 6.289 -15.172 -9.531 1 98.88 97 GLU A N 1
ATOM 749 C CA . GLU A 1 97 ? 5.73 -14.289 -10.555 1 98.88 97 GLU A CA 1
ATOM 750 C C . GLU A 1 97 ? 4.578 -14.961 -11.297 1 98.88 97 GLU A C 1
ATOM 752 O O . GLU A 1 97 ? 4.766 -16 -11.922 1 98.88 97 GLU A O 1
ATOM 757 N N . VAL A 1 98 ? 3.432 -14.289 -11.266 1 98.75 98 VAL A N 1
ATOM 758 C CA . VAL A 1 98 ? 2.268 -14.953 -11.852 1 98.75 98 VAL A CA 1
ATOM 759 C C . VAL A 1 98 ? 1.777 -14.156 -13.062 1 98.75 98 VAL A C 1
ATOM 761 O O . VAL A 1 98 ? 0.753 -14.5 -13.656 1 98.75 98 VAL A O 1
ATOM 764 N N . GLY A 1 99 ? 2.467 -13.188 -13.523 1 98.38 99 GLY A N 1
ATOM 765 C CA . GLY A 1 99 ? 2.088 -12.266 -14.586 1 98.38 99 GLY A CA 1
ATOM 766 C C . GLY A 1 99 ? 1.721 -12.969 -15.875 1 98.38 99 GLY A C 1
ATOM 767 O O . GLY A 1 99 ? 0.643 -12.742 -16.438 1 98.38 99 GLY A O 1
ATOM 768 N N . PRO A 1 100 ? 2.525 -13.883 -16.391 1 98.5 100 PRO A N 1
ATOM 769 C CA . PRO A 1 100 ? 2.248 -14.516 -17.688 1 98.5 100 PRO A CA 1
ATOM 770 C C . PRO A 1 100 ? 0.958 -15.328 -17.688 1 98.5 100 PRO A C 1
ATOM 772 O O . PRO A 1 100 ? 0.234 -15.352 -18.672 1 98.5 100 PRO A O 1
ATOM 775 N N . ARG A 1 101 ? 0.708 -15.938 -16.594 1 97.75 101 ARG A N 1
ATOM 776 C CA . ARG A 1 101 ? -0.504 -16.75 -16.516 1 97.75 101 ARG A CA 1
ATOM 777 C C . ARG A 1 101 ? -1.665 -15.938 -15.945 1 97.75 101 ARG A C 1
ATOM 779 O O . ARG A 1 101 ? -2.594 -15.578 -16.672 1 97.75 101 ARG A O 1
ATOM 786 N N . ASP A 1 102 ? -1.621 -15.547 -14.695 1 96.38 102 ASP A N 1
ATOM 787 C CA . ASP A 1 102 ? -2.693 -14.875 -13.977 1 96.38 102 ASP A CA 1
ATOM 788 C C . ASP A 1 102 ? -2.854 -13.43 -14.453 1 96.38 102 ASP A C 1
ATOM 790 O O . ASP A 1 102 ? -3.975 -12.969 -14.68 1 96.38 102 ASP A O 1
ATOM 794 N N . GLY A 1 103 ? -1.784 -12.758 -14.617 1 96.81 103 GLY A N 1
ATOM 795 C CA . GLY A 1 103 ? -1.794 -11.359 -15.016 1 96.81 103 GLY A CA 1
ATOM 796 C C . GLY A 1 103 ? -2.371 -11.141 -16.406 1 96.81 103 GLY A C 1
ATOM 797 O O . GLY A 1 103 ? -3.119 -10.188 -16.625 1 96.81 103 GLY A O 1
ATOM 798 N N . LEU A 1 104 ? -2.055 -12.023 -17.328 1 96.81 104 LEU A N 1
ATOM 799 C CA . LEU A 1 104 ? -2.449 -11.828 -18.719 1 96.81 104 LEU A CA 1
ATOM 800 C C . LEU A 1 104 ? -3.803 -12.477 -19 1 96.81 104 LEU A C 1
ATOM 802 O O . LEU A 1 104 ? -4.418 -12.219 -20.031 1 96.81 104 LEU A O 1
ATOM 806 N N . GLN A 1 105 ? -4.289 -13.234 -18.094 1 93.62 105 GLN A N 1
ATOM 807 C CA . GLN A 1 105 ? -5.445 -14.094 -18.328 1 93.62 105 GLN A CA 1
ATOM 808 C C . GLN A 1 105 ? -6.652 -13.281 -18.781 1 93.62 105 GLN A C 1
ATOM 810 O O . GLN A 1 105 ? -7.363 -13.688 -19.703 1 93.62 105 GLN A O 1
ATOM 815 N N . ASN A 1 106 ? -6.832 -12.109 -18.203 1 87.81 106 ASN A N 1
ATOM 816 C CA . ASN A 1 106 ? -8.062 -11.367 -18.453 1 87.81 106 ASN A CA 1
ATOM 817 C C . ASN A 1 106 ? -7.836 -10.195 -19.406 1 87.81 106 ASN A C 1
ATOM 819 O O . ASN A 1 106 ? -8.688 -9.312 -19.516 1 87.81 106 ASN A O 1
ATOM 823 N N . GLU A 1 107 ? -6.742 -10.219 -20.031 1 91.62 107 GLU A N 1
ATOM 824 C CA . GLU A 1 107 ? -6.516 -9.188 -21.031 1 91.62 107 GLU A CA 1
ATOM 825 C C . GLU A 1 107 ? -7.527 -9.305 -22.172 1 91.62 107 GLU A C 1
ATOM 827 O O . GLU A 1 107 ? -7.855 -10.406 -22.609 1 91.62 107 GLU A O 1
ATOM 832 N N . LYS A 1 108 ? -8.008 -8.203 -22.609 1 87.62 108 LYS A N 1
ATOM 833 C CA . LYS A 1 108 ? -9.055 -8.18 -23.625 1 87.62 108 LYS A CA 1
ATOM 834 C C . LYS A 1 108 ? -8.531 -8.672 -24.969 1 87.62 108 LYS A C 1
ATOM 836 O O . LYS A 1 108 ? -9.203 -9.445 -25.672 1 87.62 108 LYS A O 1
ATOM 841 N N . ASN A 1 109 ? -7.391 -8.18 -25.359 1 93.12 109 ASN A N 1
ATOM 842 C CA . ASN A 1 109 ? -6.785 -8.609 -26.609 1 93.12 109 ASN A CA 1
ATOM 843 C C . ASN A 1 109 ? -5.863 -9.805 -26.406 1 93.12 109 ASN A C 1
ATOM 845 O O . ASN A 1 109 ? -5.172 -9.898 -25.391 1 93.12 109 ASN A O 1
ATOM 849 N N . ILE A 1 110 ? -5.875 -10.688 -27.391 1 96.62 110 ILE A N 1
ATOM 850 C CA . ILE A 1 110 ? -4.996 -11.844 -27.328 1 96.62 110 ILE A CA 1
ATOM 851 C C . ILE A 1 110 ? -3.541 -11.398 -27.438 1 96.62 110 ILE A C 1
ATOM 853 O O . ILE A 1 110 ? -3.166 -10.719 -28.391 1 96.62 110 ILE A O 1
ATOM 857 N N . VAL A 1 111 ? -2.799 -11.727 -26.484 1 98.06 111 VAL A N 1
ATOM 858 C CA . VAL A 1 111 ? -1.365 -11.453 -26.5 1 98.06 111 VAL A CA 1
ATOM 859 C C . VAL A 1 111 ? -0.639 -12.539 -27.297 1 98.06 111 VAL A C 1
ATOM 861 O O . VAL A 1 111 ? -0.813 -13.727 -27.031 1 98.06 111 VAL A O 1
ATOM 864 N N . PRO A 1 112 ? 0.192 -12.172 -28.266 1 98.44 112 PRO A N 1
ATOM 865 C CA . PRO A 1 112 ? 0.887 -13.172 -29.078 1 98.44 112 PRO A CA 1
ATOM 866 C C . PRO A 1 112 ? 1.786 -14.086 -28.266 1 98.44 112 PRO A C 1
ATOM 868 O O . PRO A 1 112 ? 2.408 -13.641 -27.297 1 98.44 112 PRO A O 1
ATOM 871 N N . THR A 1 113 ? 1.898 -15.32 -28.703 1 98.5 113 THR A N 1
ATOM 872 C CA . THR A 1 113 ? 2.711 -16.328 -28.047 1 98.5 113 THR A CA 1
ATOM 873 C C . THR A 1 113 ? 4.148 -15.852 -27.875 1 98.5 113 THR A C 1
ATOM 875 O O . THR A 1 113 ? 4.742 -16.031 -26.812 1 98.5 113 THR A O 1
ATOM 878 N N . SER A 1 114 ? 4.676 -15.203 -28.891 1 98.62 114 SER A N 1
ATOM 879 C CA . SER A 1 114 ? 6.062 -14.742 -28.844 1 98.62 114 SER A CA 1
ATOM 880 C C . SER A 1 114 ? 6.262 -13.68 -27.781 1 98.62 114 SER A C 1
ATOM 882 O O . SER A 1 114 ? 7.316 -13.617 -27.141 1 98.62 114 SER A O 1
ATOM 884 N N . VAL A 1 115 ? 5.27 -12.867 -27.562 1 98.75 115 VAL A N 1
ATOM 885 C CA . VAL A 1 115 ? 5.316 -11.828 -26.547 1 98.75 115 VAL A CA 1
ATOM 886 C C . VAL A 1 115 ? 5.316 -12.453 -25.156 1 98.75 115 VAL A C 1
ATOM 888 O O . VAL A 1 115 ? 6.074 -12.039 -24.281 1 98.75 115 VAL A O 1
ATOM 891 N N . LYS A 1 116 ? 4.492 -13.453 -24.984 1 98.75 116 LYS A N 1
ATOM 892 C CA . LYS A 1 116 ? 4.438 -14.156 -23.703 1 98.75 116 LYS A CA 1
ATOM 893 C C . LYS A 1 116 ? 5.773 -14.82 -23.375 1 98.75 116 LYS A C 1
ATOM 895 O O . LYS A 1 116 ? 6.266 -14.719 -22.25 1 98.75 116 LYS A O 1
ATOM 900 N N . ILE A 1 117 ? 6.332 -15.477 -24.359 1 98.69 117 ILE A N 1
ATOM 901 C CA . ILE A 1 117 ? 7.602 -16.172 -24.188 1 98.69 117 ILE A CA 1
ATOM 902 C C . ILE A 1 117 ? 8.703 -15.18 -23.844 1 98.69 117 ILE A C 1
ATOM 904 O O . ILE A 1 117 ? 9.484 -15.398 -22.922 1 98.69 117 ILE A O 1
ATOM 908 N N . GLU A 1 118 ? 8.727 -14.055 -24.547 1 98.69 118 GLU A N 1
ATOM 909 C CA . GLU A 1 118 ? 9.727 -13.023 -24.281 1 98.69 118 GLU A CA 1
ATOM 910 C C . GLU A 1 118 ? 9.555 -12.438 -22.875 1 98.69 118 GLU A C 1
ATOM 912 O O . GLU A 1 118 ? 10.539 -12.18 -22.188 1 98.69 118 GLU A O 1
ATOM 917 N N . LEU A 1 119 ? 8.336 -12.234 -22.469 1 98.81 119 LEU A N 1
ATOM 918 C CA . LEU A 1 119 ? 8.078 -11.758 -21.125 1 98.81 119 LEU A CA 1
ATOM 919 C C . LEU A 1 119 ? 8.656 -12.711 -20.078 1 98.81 119 LEU A C 1
ATOM 921 O O . LEU A 1 119 ? 9.336 -12.281 -19.141 1 98.81 119 LEU A O 1
ATOM 925 N N . ILE A 1 120 ? 8.414 -13.984 -20.25 1 98.75 120 ILE A N 1
ATOM 926 C CA . ILE A 1 120 ? 8.891 -14.984 -19.297 1 98.75 120 ILE A CA 1
ATOM 927 C C . ILE A 1 120 ? 10.422 -14.977 -19.266 1 98.75 120 ILE A C 1
ATOM 929 O O . ILE A 1 120 ? 11.023 -15.031 -18.188 1 98.75 120 ILE A O 1
ATOM 933 N N . HIS A 1 121 ? 11.023 -14.82 -20.453 1 98.5 121 HIS A N 1
ATOM 934 C CA . HIS A 1 121 ? 12.477 -14.766 -20.5 1 98.5 121 HIS A CA 1
ATOM 935 C C . HIS A 1 121 ? 13.016 -13.555 -19.75 1 98.5 121 HIS A C 1
ATOM 937 O O . HIS A 1 121 ? 14 -13.664 -19.016 1 98.5 121 HIS A O 1
ATOM 943 N N . LYS A 1 122 ? 12.398 -12.445 -19.891 1 98.56 122 LYS A N 1
ATOM 944 C CA . LYS A 1 122 ? 12.828 -11.234 -19.203 1 98.56 122 LYS A CA 1
ATOM 945 C C . LYS A 1 122 ? 12.633 -11.359 -17.703 1 98.56 122 LYS A C 1
ATOM 947 O O . LYS A 1 122 ? 13.469 -10.891 -16.922 1 98.56 122 LYS A O 1
ATOM 952 N N . LEU A 1 123 ? 11.578 -11.969 -17.312 1 98.75 123 LEU A N 1
ATOM 953 C CA . LEU A 1 123 ? 11.32 -12.18 -15.891 1 98.75 123 LEU A CA 1
ATOM 954 C C . LEU A 1 123 ? 12.359 -13.109 -15.273 1 98.75 123 LEU A C 1
ATOM 956 O O . LEU A 1 123 ? 12.875 -12.836 -14.188 1 98.75 123 LEU A O 1
ATOM 960 N N . VAL A 1 124 ? 12.68 -14.141 -15.969 1 98.25 124 VAL A N 1
ATOM 961 C CA . VAL A 1 124 ? 13.711 -15.062 -15.516 1 98.25 124 VAL A CA 1
ATOM 962 C C . VAL A 1 124 ? 15.055 -14.344 -15.438 1 98.25 124 VAL A C 1
ATOM 964 O O . VAL A 1 124 ? 15.812 -14.523 -14.477 1 98.25 124 VAL A O 1
ATOM 967 N N . ALA A 1 125 ? 15.352 -13.523 -16.406 1 97.5 125 ALA A N 1
ATOM 968 C CA . ALA A 1 125 ? 16.609 -12.781 -16.453 1 97.5 125 ALA A CA 1
ATOM 969 C C . ALA A 1 125 ? 16.734 -11.828 -15.273 1 97.5 125 ALA A C 1
ATOM 971 O O . ALA A 1 125 ? 17.844 -11.469 -14.867 1 97.5 125 ALA A O 1
ATOM 972 N N . SER A 1 126 ? 15.602 -11.469 -14.695 1 98.25 126 SER A N 1
ATOM 973 C CA . SER A 1 126 ? 15.625 -10.555 -13.562 1 98.25 126 SER A CA 1
ATOM 974 C C . SER A 1 126 ? 16.047 -11.273 -12.281 1 98.25 126 SER A C 1
ATOM 976 O O . SER A 1 126 ? 16.344 -10.633 -11.273 1 98.25 126 SER A O 1
ATOM 978 N N . GLY A 1 127 ? 16.016 -12.586 -12.266 1 97.94 127 GLY A N 1
ATOM 979 C CA . GLY A 1 127 ? 16.438 -13.352 -11.102 1 97.94 127 GLY A CA 1
ATOM 980 C C . GLY A 1 127 ? 15.305 -14.117 -10.445 1 97.94 127 GLY A C 1
ATOM 981 O O . GLY A 1 127 ? 15.516 -14.805 -9.445 1 97.94 127 GLY A O 1
ATOM 982 N N . LEU A 1 128 ? 14.102 -14.062 -11.008 1 98.44 128 LEU A N 1
ATOM 983 C CA . LEU A 1 128 ? 12.969 -14.812 -10.477 1 98.44 128 LEU A CA 1
ATOM 984 C C . LEU A 1 128 ? 13.172 -16.312 -10.672 1 98.44 128 LEU A C 1
ATOM 986 O O . LEU A 1 128 ? 13.469 -16.766 -11.781 1 98.44 128 LEU A O 1
ATOM 990 N N . SER A 1 129 ? 12.984 -17.047 -9.648 1 97.94 129 SER A N 1
ATOM 991 C CA . SER A 1 129 ? 13.234 -18.484 -9.711 1 97.94 129 SER A CA 1
ATOM 992 C C . SER A 1 129 ? 11.953 -19.266 -9.969 1 97.94 129 SER A C 1
ATOM 994 O O . SER A 1 129 ? 11.992 -20.453 -10.281 1 97.94 129 SER A O 1
ATOM 996 N N . VAL A 1 130 ? 10.828 -18.609 -9.852 1 98.75 130 VAL A N 1
ATOM 997 C CA . VAL A 1 130 ? 9.539 -19.25 -10.125 1 98.75 130 VAL A CA 1
ATOM 998 C C . VAL A 1 130 ? 8.664 -18.312 -10.945 1 98.75 130 VAL A C 1
ATOM 1000 O O . VAL A 1 130 ? 8.383 -17.188 -10.516 1 98.75 130 VAL A O 1
ATOM 1003 N N . VAL A 1 131 ? 8.25 -18.703 -12.078 1 98.75 131 VAL A N 1
ATOM 1004 C CA . VAL A 1 131 ? 7.359 -17.969 -12.961 1 98.75 131 VAL A CA 1
ATOM 1005 C C . VAL A 1 131 ? 6.223 -18.859 -13.43 1 98.75 131 VAL A C 1
ATOM 1007 O O . VAL A 1 131 ? 6.453 -19.844 -14.141 1 98.75 131 VAL A O 1
ATOM 1010 N N . GLU A 1 132 ? 5.027 -18.594 -12.969 1 98.69 132 GLU A N 1
ATOM 1011 C CA . GLU A 1 132 ? 3.873 -19.328 -13.477 1 98.69 132 GLU A CA 1
ATOM 1012 C C . GLU A 1 132 ? 3.617 -19.016 -14.945 1 98.69 132 GLU A C 1
ATOM 1014 O O . GLU A 1 132 ? 3.17 -17.922 -15.289 1 98.69 132 GLU A O 1
ATOM 1019 N N . ALA A 1 133 ? 3.777 -19.984 -15.766 1 98.31 133 ALA A N 1
ATOM 1020 C CA . ALA A 1 133 ? 3.969 -19.703 -17.188 1 98.31 133 ALA A CA 1
ATOM 1021 C C . ALA A 1 133 ? 2.631 -19.609 -17.906 1 98.31 133 ALA A C 1
ATOM 1023 O O . ALA A 1 133 ? 2.467 -18.781 -18.812 1 98.31 133 ALA A O 1
ATOM 1024 N N . THR A 1 134 ? 1.764 -20.453 -17.578 1 98.31 134 THR A N 1
ATOM 1025 C CA . THR A 1 134 ? 0.51 -20.547 -18.328 1 98.31 134 THR A CA 1
ATOM 1026 C C . THR A 1 134 ? -0.47 -21.484 -17.609 1 98.31 134 THR A C 1
ATOM 1028 O O . THR A 1 134 ? -0.327 -21.75 -16.422 1 98.31 134 THR A O 1
ATOM 1031 N N . SER A 1 135 ? -1.557 -21.812 -18.312 1 97.69 135 SER A N 1
ATOM 1032 C CA . SER A 1 135 ? -2.584 -22.703 -17.781 1 97.69 135 SER A CA 1
ATOM 1033 C C . SER A 1 135 ? -3.133 -23.625 -18.859 1 97.69 135 SER A C 1
ATOM 1035 O O . SER A 1 135 ? -3.352 -23.203 -20 1 97.69 135 SER A O 1
ATOM 1037 N N . PHE A 1 136 ? -3.277 -24.891 -18.516 1 97.19 136 PHE A N 1
ATOM 1038 C CA . PHE A 1 136 ? -3.865 -25.875 -19.406 1 97.19 136 PHE A CA 1
ATOM 1039 C C . PHE A 1 136 ? -5.359 -26.031 -19.141 1 97.19 136 PHE A C 1
ATOM 1041 O O . PHE A 1 136 ? -5.828 -27.109 -18.828 1 97.19 136 PHE A O 1
ATOM 1048 N N . VAL A 1 137 ? -5.984 -24.875 -19.234 1 92.44 137 VAL A N 1
ATOM 1049 C CA . VAL A 1 137 ? -7.438 -24.781 -19.141 1 92.44 137 VAL A CA 1
ATOM 1050 C C . VAL A 1 137 ? -8.047 -24.828 -20.531 1 92.44 137 VAL A C 1
ATOM 1052 O O . VAL A 1 137 ? -7.34 -24.703 -21.531 1 92.44 137 VAL A O 1
ATOM 1055 N N . SER A 1 138 ? -9.336 -25.062 -20.578 1 90.25 138 SER A N 1
ATOM 1056 C CA . SER A 1 138 ? -10.023 -25.109 -21.859 1 90.25 138 SER A CA 1
ATOM 1057 C C . SER A 1 138 ? -9.883 -23.781 -22.609 1 90.25 138 SER A C 1
ATOM 1059 O O . SER A 1 138 ? -10.18 -22.719 -22.062 1 90.25 138 SER A O 1
ATOM 1061 N N . PRO A 1 139 ? -9.453 -23.828 -23.844 1 92.5 139 PRO A N 1
ATOM 1062 C CA . PRO A 1 139 ? -9.344 -22.609 -24.656 1 92.5 139 PRO A CA 1
ATOM 1063 C C . PRO A 1 139 ? -10.688 -21.922 -24.859 1 92.5 139 PRO A C 1
ATOM 1065 O O . PRO A 1 139 ? -10.734 -20.703 -25.094 1 92.5 139 PRO A O 1
ATOM 1068 N N . ARG A 1 140 ? -11.719 -22.672 -24.812 1 90.19 140 ARG A N 1
ATOM 1069 C CA . ARG A 1 140 ? -13.062 -22.141 -24.953 1 90.19 140 ARG A CA 1
ATOM 1070 C C . ARG A 1 140 ? -13.383 -21.156 -23.828 1 90.19 140 ARG A C 1
ATOM 1072 O O . ARG A 1 140 ? -14.016 -20.125 -24.062 1 90.19 140 ARG A O 1
ATOM 1079 N N . TRP A 1 141 ? -12.867 -21.422 -22.719 1 85.94 141 TRP A N 1
ATOM 1080 C CA . TRP A 1 141 ? -13.219 -20.641 -21.531 1 85.94 141 TRP A CA 1
ATOM 1081 C C . TRP A 1 141 ? -12.18 -19.547 -21.297 1 85.94 141 TRP A C 1
ATOM 1083 O O . TRP A 1 141 ? -12.516 -18.469 -20.781 1 85.94 141 TRP A O 1
ATOM 1093 N N . VAL A 1 142 ? -10.906 -19.859 -21.562 1 91.38 142 VAL A N 1
ATOM 1094 C CA . VAL A 1 142 ? -9.836 -18.875 -21.406 1 91.38 142 VAL A CA 1
ATOM 1095 C C . VAL A 1 142 ? -9.023 -18.781 -22.688 1 91.38 142 VAL A C 1
ATOM 1097 O O . VAL A 1 142 ? -7.855 -19.188 -22.719 1 91.38 142 VAL A O 1
ATOM 1100 N N . PRO A 1 143 ? -9.562 -18.109 -23.656 1 94.88 143 PRO A N 1
ATOM 1101 C CA . PRO A 1 143 ? -8.898 -18.031 -24.953 1 94.88 143 PRO A CA 1
ATOM 1102 C C . PRO A 1 143 ? -7.5 -17.422 -24.875 1 94.88 143 PRO A C 1
ATOM 1104 O O . PRO A 1 143 ? -6.617 -17.766 -25.656 1 94.88 143 PRO A O 1
ATOM 1107 N N . GLN A 1 144 ? -7.219 -16.562 -23.922 1 95.56 144 GLN A N 1
ATOM 1108 C CA . GLN A 1 144 ? -5.949 -15.875 -23.734 1 95.56 144 GLN A CA 1
ATOM 1109 C C . GLN A 1 144 ? -4.809 -16.875 -23.531 1 95.56 144 GLN A C 1
ATOM 1111 O O . GLN A 1 144 ? -3.656 -16.578 -23.859 1 95.56 144 GLN A O 1
ATOM 1116 N N . LEU A 1 145 ? -5.176 -18.094 -23.062 1 97 145 LEU A N 1
ATOM 1117 C CA . LEU A 1 145 ? -4.137 -19.047 -22.703 1 97 145 LEU A CA 1
ATOM 1118 C C . LEU A 1 145 ? -4.238 -20.297 -23.562 1 97 145 LEU A C 1
ATOM 1120 O O . LEU A 1 145 ? -3.734 -21.359 -23.172 1 97 145 LEU A O 1
ATOM 1124 N N . ALA A 1 146 ? -4.867 -20.188 -24.703 1 96.94 146 ALA A N 1
ATOM 1125 C CA . ALA A 1 146 ? -5.066 -21.312 -25.625 1 96.94 146 ALA A CA 1
ATOM 1126 C C . ALA A 1 146 ? -3.73 -21.844 -26.125 1 96.94 146 ALA A C 1
ATOM 1128 O O . ALA A 1 146 ? -3.639 -23 -26.562 1 96.94 146 ALA A O 1
ATOM 1129 N N . ASP A 1 147 ? -2.746 -21.047 -26.062 1 98.06 147 ASP A N 1
ATOM 1130 C CA . ASP A 1 147 ? -1.442 -21.391 -26.625 1 98.06 147 ASP A CA 1
ATOM 1131 C C . ASP A 1 147 ? -0.53 -21.984 -25.547 1 98.06 147 ASP A C 1
ATOM 1133 O O . ASP A 1 147 ? 0.695 -21.891 -25.641 1 98.06 147 ASP A O 1
ATOM 1137 N N . ALA A 1 148 ? -1.064 -22.562 -24.516 1 98.19 148 ALA A N 1
ATOM 1138 C CA . ALA A 1 148 ? -0.323 -23.047 -23.359 1 98.19 148 ALA A CA 1
ATOM 1139 C C . ALA A 1 148 ? 0.813 -23.969 -23.766 1 98.19 148 ALA A C 1
ATOM 1141 O O . ALA A 1 148 ? 1.949 -23.812 -23.312 1 98.19 148 ALA A O 1
ATOM 1142 N N . LYS A 1 149 ? 0.51 -24.922 -24.625 1 97.81 149 LYS A N 1
ATOM 1143 C CA . LYS A 1 149 ? 1.513 -25.875 -25.078 1 97.81 149 LYS A CA 1
ATOM 1144 C C . LYS A 1 149 ? 2.672 -25.156 -25.781 1 97.81 149 LYS A C 1
ATOM 1146 O O . LYS A 1 149 ? 3.838 -25.438 -25.484 1 97.81 149 LYS A O 1
ATOM 1151 N N . ASP A 1 150 ? 2.365 -24.234 -26.688 1 98.12 150 ASP A N 1
ATOM 1152 C CA . ASP A 1 150 ? 3.373 -23.5 -27.438 1 98.12 150 ASP A CA 1
ATOM 1153 C C . ASP A 1 150 ? 4.242 -22.641 -26.516 1 98.12 150 ASP A C 1
ATOM 1155 O O . ASP A 1 150 ? 5.457 -22.547 -26.703 1 98.12 150 ASP A O 1
ATOM 1159 N N . VAL A 1 151 ? 3.633 -22.047 -25.484 1 98.38 151 VAL A N 1
ATOM 1160 C CA . VAL A 1 151 ? 4.367 -21.219 -24.531 1 98.38 151 VAL A CA 1
ATOM 1161 C C . VAL A 1 151 ? 5.348 -22.078 -23.75 1 98.38 151 VAL A C 1
ATOM 1163 O O . VAL A 1 151 ? 6.535 -21.75 -23.656 1 98.38 151 VAL A O 1
ATOM 1166 N N . LEU A 1 152 ? 4.855 -23.172 -23.219 1 97.75 152 LEU A N 1
ATOM 1167 C CA . LEU A 1 152 ? 5.695 -24.016 -22.375 1 97.75 152 LEU A CA 1
ATOM 1168 C C . LEU A 1 152 ? 6.84 -24.625 -23.172 1 97.75 152 LEU A C 1
ATOM 1170 O O . LEU A 1 152 ? 7.965 -24.734 -22.672 1 97.75 152 LEU A O 1
ATOM 1174 N N . GLU A 1 153 ? 6.566 -25 -24.391 1 96.56 153 GLU A N 1
ATOM 1175 C CA . GLU A 1 153 ? 7.594 -25.578 -25.25 1 96.56 153 GLU A CA 1
ATOM 1176 C C . GLU A 1 153 ? 8.594 -24.531 -25.703 1 96.56 153 GLU A C 1
ATOM 1178 O O . GLU A 1 153 ? 9.758 -24.828 -25.969 1 96.56 153 GLU A O 1
ATOM 1183 N N . GLY A 1 154 ? 8.141 -23.297 -25.766 1 96.75 154 GLY A N 1
ATOM 1184 C CA . GLY A 1 154 ? 8.953 -22.203 -26.297 1 96.75 154 GLY A CA 1
ATOM 1185 C C . GLY A 1 154 ? 9.859 -21.578 -25.266 1 96.75 154 GLY A C 1
ATOM 1186 O O . GLY A 1 154 ? 10.828 -20.891 -25.609 1 96.75 154 GLY A O 1
ATOM 1187 N N . ILE A 1 155 ? 9.531 -21.781 -23.984 1 96.31 155 ILE A N 1
ATOM 1188 C CA . ILE A 1 155 ? 10.336 -21.172 -22.938 1 96.31 155 ILE A CA 1
ATOM 1189 C C . ILE A 1 155 ? 11.633 -21.953 -22.75 1 96.31 155 ILE A C 1
ATOM 1191 O O . ILE A 1 155 ? 11.641 -23.172 -22.828 1 96.31 155 ILE A O 1
ATOM 1195 N N . GLN A 1 156 ? 12.68 -21.234 -22.656 1 87.69 156 GLN A N 1
ATOM 1196 C CA . GLN A 1 156 ? 13.969 -21.844 -22.359 1 87.69 156 GLN A CA 1
ATOM 1197 C C . GLN A 1 156 ? 14.047 -22.266 -20.891 1 87.69 156 GLN A C 1
ATOM 1199 O O . GLN A 1 156 ? 13.883 -21.438 -20 1 87.69 156 GLN A O 1
ATOM 1204 N N . HIS A 1 157 ? 14.422 -23.484 -20.719 1 83.56 157 HIS A N 1
ATOM 1205 C CA . HIS A 1 157 ? 14.516 -24 -19.344 1 83.56 157 HIS A CA 1
ATOM 1206 C C . HIS A 1 157 ? 15.883 -23.703 -18.75 1 83.56 157 HIS A C 1
ATOM 1208 O O . HIS A 1 157 ? 16.891 -23.75 -19.438 1 83.56 157 HIS A O 1
ATOM 1214 N N . ALA A 1 158 ? 15.75 -23.203 -17.547 1 83 158 ALA A N 1
ATOM 1215 C CA . ALA A 1 158 ? 16.953 -22.969 -16.75 1 83 158 ALA A CA 1
ATOM 1216 C C . ALA A 1 158 ? 16.938 -23.812 -15.477 1 83 158 ALA A C 1
ATOM 1218 O O . ALA A 1 158 ? 15.875 -24.031 -14.891 1 83 158 ALA A O 1
ATOM 1219 N N . PRO A 1 159 ? 18.062 -24.453 -15.109 1 84.25 159 PRO A N 1
ATOM 1220 C CA . PRO A 1 159 ? 18.094 -25.406 -13.984 1 84.25 159 PRO A CA 1
ATOM 1221 C C . PRO A 1 159 ? 17.531 -24.797 -12.695 1 84.25 159 PRO A C 1
ATOM 1223 O O . PRO A 1 159 ? 16.891 -25.5 -11.914 1 84.25 159 PRO A O 1
ATOM 1226 N N . ASP A 1 160 ? 17.641 -23.562 -12.438 1 90.75 160 ASP A N 1
ATOM 1227 C CA . ASP A 1 160 ? 17.25 -23.031 -11.133 1 90.75 160 ASP A CA 1
ATOM 1228 C C . ASP A 1 160 ? 15.984 -22.188 -11.234 1 90.75 160 ASP A C 1
ATOM 1230 O O . ASP A 1 160 ? 15.719 -21.344 -10.375 1 90.75 160 ASP A O 1
ATOM 1234 N N . VAL A 1 161 ? 15.172 -22.562 -12.305 1 97.19 161 VAL A N 1
ATOM 1235 C CA . VAL A 1 161 ? 13.922 -21.828 -12.469 1 97.19 161 VAL A CA 1
ATOM 1236 C C . VAL A 1 161 ? 12.766 -22.812 -12.672 1 97.19 161 VAL A C 1
ATOM 1238 O O . VAL A 1 161 ? 12.898 -23.797 -13.398 1 97.19 161 VAL A O 1
ATOM 1241 N N . ARG A 1 162 ? 11.75 -22.641 -11.984 1 98 162 ARG A N 1
ATOM 1242 C CA . ARG A 1 162 ? 10.555 -23.453 -12.109 1 98 162 ARG A CA 1
ATOM 1243 C C . ARG A 1 162 ? 9.438 -22.703 -12.82 1 98 162 ARG A C 1
ATOM 1245 O O . ARG A 1 162 ? 9.258 -21.5 -12.609 1 98 162 ARG A O 1
ATOM 1252 N N . PHE A 1 163 ? 8.68 -23.453 -13.648 1 98.12 163 PHE A N 1
ATOM 1253 C CA . PHE A 1 163 ? 7.586 -22.875 -14.422 1 98.12 163 PHE A CA 1
ATOM 1254 C C . PHE A 1 163 ? 6.281 -23.625 -14.148 1 98.12 163 PHE A C 1
ATOM 1256 O O . PHE A 1 163 ? 5.77 -24.328 -15.016 1 98.12 163 PHE A O 1
ATOM 1263 N N . PRO A 1 164 ? 5.715 -23.406 -12.961 1 98.38 164 PRO A N 1
ATOM 1264 C CA . PRO A 1 164 ? 4.422 -24.047 -12.727 1 98.38 164 PRO A CA 1
ATOM 1265 C C . PRO A 1 164 ? 3.367 -23.656 -13.758 1 98.38 164 PRO A C 1
ATOM 1267 O O . PRO A 1 164 ? 3.402 -22.531 -14.281 1 98.38 164 PRO A O 1
ATOM 1270 N N . VAL A 1 165 ? 2.482 -24.578 -14.055 1 98.5 165 VAL A N 1
ATOM 1271 C CA . VAL A 1 165 ? 1.347 -24.312 -14.93 1 98.5 165 VAL A CA 1
ATOM 1272 C C . VAL A 1 165 ? 0.051 -24.734 -14.242 1 98.5 165 VAL A C 1
ATOM 1274 O O . VAL A 1 165 ? 0.018 -25.75 -13.531 1 98.5 165 VAL A O 1
ATOM 1277 N N . LEU A 1 166 ? -0.964 -23.938 -14.406 1 97.56 166 LEU A N 1
ATOM 1278 C CA . LEU A 1 166 ? -2.258 -24.25 -13.805 1 97.56 166 LEU A CA 1
ATOM 1279 C C . LEU A 1 166 ? -2.959 -25.375 -14.555 1 97.56 166 LEU A C 1
ATOM 1281 O O . LEU A 1 166 ? -2.969 -25.391 -15.789 1 97.56 166 LEU A O 1
ATOM 1285 N N . THR A 1 167 ? -3.51 -26.328 -13.812 1 96.75 167 THR A N 1
ATOM 1286 C CA . THR A 1 167 ? -4.266 -27.438 -14.375 1 96.75 167 THR A CA 1
ATOM 1287 C C . THR A 1 167 ? -5.59 -27.625 -13.633 1 96.75 167 THR A C 1
ATOM 1289 O O . THR A 1 167 ? -5.605 -28 -12.461 1 96.75 167 THR A O 1
ATOM 1292 N N . PRO A 1 168 ? -6.688 -27.484 -14.242 1 90.69 168 PRO A N 1
ATOM 1293 C CA . PRO A 1 168 ? -7.984 -27.5 -13.562 1 90.69 168 PRO A CA 1
ATOM 1294 C C . PRO A 1 168 ? -8.5 -28.922 -13.32 1 90.69 168 PRO A C 1
ATOM 1296 O O . PRO A 1 168 ? -9.398 -29.125 -12.508 1 90.69 168 PRO A O 1
ATOM 1299 N N . ASN A 1 169 ? -7.945 -29.938 -14.086 1 92.25 169 ASN A N 1
ATOM 1300 C CA . ASN A 1 169 ? -8.383 -31.328 -14.008 1 92.25 169 ASN A CA 1
ATOM 1301 C C . ASN A 1 169 ? -7.332 -32.281 -14.555 1 92.25 169 ASN A C 1
ATOM 1303 O O . ASN A 1 169 ? -6.23 -31.859 -14.922 1 92.25 169 ASN A O 1
ATOM 1307 N N . LEU A 1 170 ? -7.715 -33.531 -14.609 1 95.81 170 LEU A N 1
ATOM 1308 C CA . LEU A 1 170 ? -6.773 -34.562 -15.031 1 95.81 170 LEU A CA 1
ATOM 1309 C C . LEU A 1 170 ? -6.395 -34.375 -16.5 1 95.81 170 LEU A C 1
ATOM 1311 O O . LEU A 1 170 ? -5.238 -34.594 -16.875 1 95.81 170 LEU A O 1
ATOM 1315 N N . ARG A 1 171 ? -7.355 -34 -17.312 1 95.25 171 ARG A N 1
ATOM 1316 C CA . ARG A 1 171 ? -7.074 -33.781 -18.734 1 95.25 171 ARG A CA 1
ATOM 1317 C C . ARG A 1 171 ? -6.039 -32.656 -18.891 1 95.25 171 ARG A C 1
ATOM 1319 O O . ARG A 1 171 ? -5.094 -32.812 -19.672 1 95.25 171 ARG A O 1
ATOM 1326 N N . GLY A 1 172 ? -6.238 -31.594 -18.172 1 96.44 172 GLY A N 1
ATOM 1327 C CA . GLY A 1 172 ? -5.258 -30.516 -18.188 1 96.44 172 GLY A CA 1
ATOM 1328 C C . GLY A 1 172 ? -3.896 -30.953 -17.688 1 96.44 172 GLY A C 1
ATOM 1329 O O . GLY A 1 172 ? -2.867 -30.547 -18.234 1 96.44 172 GLY A O 1
ATOM 1330 N N . PHE A 1 173 ? -3.916 -31.75 -16.703 1 97.81 173 PHE A N 1
ATOM 1331 C CA . PHE A 1 173 ? -2.68 -32.281 -16.141 1 97.81 173 PHE A CA 1
ATOM 1332 C C . PHE A 1 173 ? -1.911 -33.094 -17.188 1 97.81 173 PHE A C 1
ATOM 1334 O O . PHE A 1 173 ? -0.712 -32.875 -17.375 1 97.81 173 PHE A O 1
ATOM 1341 N N . GLU A 1 174 ? -2.59 -33.938 -17.859 1 97.62 174 GLU A N 1
ATOM 1342 C CA . GLU A 1 174 ? -1.962 -34.781 -18.859 1 97.62 174 GLU A CA 1
ATOM 1343 C C . GLU A 1 174 ? -1.4 -33.938 -20.016 1 97.62 174 GLU A C 1
ATOM 1345 O O . GLU A 1 174 ? -0.299 -34.219 -20.5 1 97.62 174 GLU A O 1
ATOM 1350 N N . ALA A 1 175 ? -2.143 -33 -20.375 1 97.56 175 ALA A N 1
ATOM 1351 C CA . ALA A 1 175 ? -1.682 -32.094 -21.422 1 97.56 175 ALA A CA 1
ATOM 1352 C C . ALA A 1 175 ? -0.43 -31.328 -20.984 1 97.56 175 ALA A C 1
ATOM 1354 O O . ALA A 1 175 ? 0.49 -31.125 -21.781 1 97.56 175 ALA A O 1
ATOM 1355 N N . ALA A 1 176 ? -0.426 -30.906 -19.75 1 98.12 176 ALA A N 1
ATOM 1356 C CA . ALA A 1 176 ? 0.724 -30.188 -19.188 1 98.12 176 ALA A CA 1
ATOM 1357 C C . ALA A 1 176 ? 1.965 -31.078 -19.188 1 98.12 176 ALA A C 1
ATOM 1359 O O . ALA A 1 176 ? 3.045 -30.656 -19.594 1 98.12 176 ALA A O 1
ATOM 1360 N N . VAL A 1 177 ? 1.824 -32.281 -18.734 1 97.44 177 VAL A N 1
ATOM 1361 C CA . VAL A 1 177 ? 2.93 -33.25 -18.672 1 97.44 177 VAL A CA 1
ATOM 1362 C C . VAL A 1 177 ? 3.453 -33.531 -20.062 1 97.44 177 VAL A C 1
ATOM 1364 O O . VAL A 1 177 ? 4.668 -33.562 -20.297 1 97.44 177 VAL A O 1
ATOM 1367 N N . ALA A 1 178 ? 2.521 -33.719 -21 1 97.06 178 ALA A N 1
ATOM 1368 C CA . ALA A 1 178 ? 2.896 -33.969 -22.391 1 97.06 178 ALA A CA 1
ATOM 1369 C C . ALA A 1 178 ? 3.701 -32.812 -22.969 1 97.06 178 ALA A C 1
ATOM 1371 O O . ALA A 1 178 ? 4.586 -33.031 -23.797 1 97.06 178 ALA A O 1
ATOM 1372 N N . ALA A 1 179 ? 3.4 -31.656 -22.453 1 96.88 179 ALA A N 1
ATOM 1373 C CA . ALA A 1 179 ? 4.074 -30.453 -22.938 1 96.88 179 ALA A CA 1
ATOM 1374 C C . ALA A 1 179 ? 5.395 -30.234 -22.219 1 96.88 179 ALA A C 1
ATOM 1376 O O . ALA A 1 179 ? 6.148 -29.312 -22.547 1 96.88 179 ALA A O 1
ATOM 1377 N N . GLY A 1 180 ? 5.664 -31.047 -21.156 1 95.19 180 GLY A N 1
ATOM 1378 C CA . GLY A 1 180 ? 6.961 -31 -20.5 1 95.19 180 GLY A CA 1
ATOM 1379 C C . GLY A 1 180 ? 6.914 -30.328 -19.141 1 95.19 180 GLY A C 1
ATOM 1380 O O . GLY A 1 180 ? 7.953 -30.016 -18.562 1 95.19 180 GLY A O 1
ATOM 1381 N N . ALA A 1 181 ? 5.766 -30.109 -18.562 1 96.81 181 ALA A N 1
ATOM 1382 C CA . ALA A 1 181 ? 5.648 -29.469 -17.266 1 96.81 181 ALA A CA 1
ATOM 1383 C C . ALA A 1 181 ? 6.27 -30.328 -16.172 1 96.81 181 ALA A C 1
ATOM 1385 O O . ALA A 1 181 ? 6.105 -31.547 -16.156 1 96.81 181 ALA A O 1
ATOM 1386 N N . LYS A 1 182 ? 7.004 -29.703 -15.266 1 96.25 182 LYS A N 1
ATOM 1387 C CA . LYS A 1 182 ? 7.605 -30.375 -14.117 1 96.25 182 LYS A CA 1
ATOM 1388 C C . LYS A 1 182 ? 6.91 -29.984 -12.82 1 96.25 182 LYS A C 1
ATOM 1390 O O . LYS A 1 182 ? 7.133 -30.609 -11.781 1 96.25 182 LYS A O 1
ATOM 1395 N N . GLU A 1 183 ? 6.105 -29.031 -12.914 1 97.81 183 GLU A N 1
ATOM 1396 C CA . GLU A 1 183 ? 5.312 -28.531 -11.789 1 97.81 183 GLU A CA 1
ATOM 1397 C C . GLU A 1 183 ? 3.943 -28.047 -12.25 1 97.81 183 GLU A C 1
ATOM 1399 O O . GLU A 1 183 ? 3.828 -27.391 -13.297 1 97.81 183 GLU A O 1
ATOM 1404 N N . VAL A 1 184 ? 2.943 -28.469 -11.539 1 98.5 184 VAL A N 1
ATOM 1405 C CA . VAL A 1 184 ? 1.59 -28.031 -11.867 1 98.5 184 VAL A CA 1
ATOM 1406 C C . VAL A 1 184 ? 0.951 -27.375 -10.648 1 98.5 184 VAL A C 1
ATOM 1408 O O . VAL A 1 184 ? 1.469 -27.469 -9.531 1 98.5 184 VAL A O 1
ATOM 1411 N N . ALA A 1 185 ? -0.106 -26.641 -10.914 1 98.44 185 ALA A N 1
ATOM 1412 C CA . ALA A 1 185 ? -0.875 -25.984 -9.852 1 98.44 185 ALA A CA 1
ATOM 1413 C C . ALA A 1 185 ? -2.355 -26.344 -9.953 1 98.44 185 ALA A C 1
ATOM 1415 O O . ALA A 1 185 ? -2.895 -26.469 -11.062 1 98.44 185 ALA A O 1
ATOM 1416 N N . VAL A 1 186 ? -2.943 -26.531 -8.844 1 97.31 186 VAL A N 1
ATOM 1417 C CA . VAL A 1 186 ? -4.387 -26.719 -8.734 1 97.31 186 VAL A CA 1
ATOM 1418 C C . VAL A 1 186 ? -4.984 -25.578 -7.91 1 97.31 186 VAL A C 1
ATOM 1420 O O . VAL A 1 186 ? -4.277 -24.922 -7.145 1 97.31 186 VAL A O 1
ATOM 1423 N N . PHE A 1 187 ? -6.246 -25.312 -8.109 1 94.62 187 PHE A N 1
ATOM 1424 C CA . PHE A 1 187 ? -6.836 -24.188 -7.41 1 94.62 187 PHE A CA 1
ATOM 1425 C C . PHE A 1 187 ? -8.211 -24.547 -6.863 1 94.62 187 PHE A C 1
ATOM 1427 O O . PHE A 1 187 ? -9.047 -25.078 -7.586 1 94.62 187 PHE A O 1
ATOM 1434 N N . ALA A 1 188 ? -8.383 -24.344 -5.609 1 96.19 188 ALA A N 1
ATOM 1435 C CA . ALA A 1 188 ? -9.641 -24.5 -4.895 1 96.19 188 ALA A CA 1
ATOM 1436 C C . ALA A 1 188 ? -10.117 -23.188 -4.293 1 96.19 188 ALA A C 1
ATOM 1438 O O . ALA A 1 188 ? -9.352 -22.219 -4.23 1 96.19 188 ALA A O 1
ATOM 1439 N N . SER A 1 189 ? -11.406 -23.188 -3.932 1 96 189 SER A N 1
ATOM 1440 C CA . SER A 1 189 ? -11.984 -21.984 -3.359 1 96 189 SER A CA 1
ATOM 1441 C C . SER A 1 189 ? -12.453 -22.219 -1.927 1 96 189 SER A C 1
ATOM 1443 O O . SER A 1 189 ? -12.883 -23.312 -1.581 1 96 189 SER A O 1
ATOM 1445 N N . ALA A 1 190 ? -12.344 -21.156 -1.185 1 97.31 190 ALA A N 1
ATOM 1446 C CA . ALA A 1 190 ? -12.891 -21.219 0.169 1 97.31 190 ALA A CA 1
ATOM 1447 C C . ALA A 1 190 ? -14.344 -20.734 0.198 1 97.31 190 ALA A C 1
ATOM 1449 O O . ALA A 1 190 ? -14.945 -20.625 1.268 1 97.31 190 ALA A O 1
ATOM 1450 N N . SER A 1 191 ? -14.906 -20.469 -0.949 1 95 191 SER A N 1
ATOM 1451 C CA . SER A 1 191 ? -16.297 -20.047 -1.103 1 95 191 SER A CA 1
ATOM 1452 C C . SER A 1 191 ? -17.062 -21 -2.004 1 95 191 SER A C 1
ATOM 1454 O O . SER A 1 191 ? -16.672 -21.25 -3.146 1 95 191 SER A O 1
ATOM 1456 N N . GLU A 1 192 ? -18.188 -21.5 -1.531 1 93.75 192 GLU A N 1
ATOM 1457 C CA . GLU A 1 192 ? -19.031 -22.406 -2.322 1 93.75 192 GLU A CA 1
ATOM 1458 C C . GLU A 1 192 ? -19.562 -21.703 -3.57 1 93.75 192 GLU A C 1
ATOM 1460 O O . GLU A 1 192 ? -19.562 -22.281 -4.66 1 93.75 192 GLU A O 1
ATOM 1465 N N . SER A 1 193 ? -19.984 -20.453 -3.328 1 91.31 193 SER A N 1
ATOM 1466 C CA . SER A 1 193 ? -20.547 -19.688 -4.438 1 91.31 193 SER A CA 1
ATOM 1467 C C . SER A 1 193 ? -19.5 -19.453 -5.527 1 91.31 193 SER A C 1
ATOM 1469 O O . SER A 1 193 ? -19.797 -19.578 -6.715 1 91.31 193 SER A O 1
ATOM 1471 N N . PHE A 1 194 ? -18.359 -19.156 -5.129 1 90.12 194 PHE A N 1
ATOM 1472 C CA . PHE A 1 194 ? -17.281 -18.938 -6.086 1 90.12 194 PHE A CA 1
ATOM 1473 C C . PHE A 1 194 ? -16.875 -20.234 -6.773 1 90.12 194 PHE A C 1
ATOM 1475 O O . PHE A 1 194 ? -16.609 -20.25 -7.973 1 90.12 194 PHE A O 1
ATOM 1482 N N . SER A 1 195 ? -16.781 -21.281 -6.031 1 90 195 SER A N 1
ATOM 1483 C CA . SER A 1 195 ? -16.453 -22.578 -6.617 1 90 195 SER A CA 1
ATOM 1484 C C . SER A 1 195 ? -17.469 -22.969 -7.699 1 90 195 SER A C 1
ATOM 1486 O O . SER A 1 195 ? -17.078 -23.406 -8.781 1 90 195 SER A O 1
ATOM 1488 N N . LYS A 1 196 ? -18.688 -22.719 -7.422 1 88.44 196 LYS A N 1
ATOM 1489 C CA . LYS A 1 196 ? -19.75 -23.047 -8.367 1 88.44 196 LYS A CA 1
ATOM 1490 C C . LYS A 1 196 ? -19.656 -22.188 -9.617 1 88.44 196 LYS A C 1
ATOM 1492 O O . LYS A 1 196 ? -19.797 -22.672 -10.734 1 88.44 196 LYS A O 1
ATOM 1497 N N . SER A 1 197 ? -19.422 -20.984 -9.367 1 82.62 197 SER A N 1
ATOM 1498 C CA . SER A 1 197 ? -19.391 -20.047 -10.484 1 82.62 197 SER A CA 1
ATOM 1499 C C . SER A 1 197 ? -18.156 -20.266 -11.359 1 82.62 197 SER A C 1
ATOM 1501 O O . SER A 1 197 ? -18.234 -20.156 -12.586 1 82.62 197 SER A O 1
ATOM 1503 N N . ASN A 1 198 ? -17.094 -20.594 -10.727 1 79.12 198 ASN A N 1
ATOM 1504 C CA . ASN A 1 198 ? -15.828 -20.688 -11.445 1 79.12 198 ASN A CA 1
ATOM 1505 C C . ASN A 1 198 ? -15.633 -22.047 -12.086 1 79.12 198 ASN A C 1
ATOM 1507 O O . ASN A 1 198 ? -15.125 -22.156 -13.203 1 79.12 198 ASN A O 1
ATOM 1511 N N . ILE A 1 199 ? -16 -23.156 -11.406 1 79 199 ILE A N 1
ATOM 1512 C CA . ILE A 1 199 ? -15.672 -24.469 -11.945 1 79 199 ILE A CA 1
ATOM 1513 C C . ILE A 1 199 ? -16.906 -25.375 -11.891 1 79 199 ILE A C 1
ATOM 1515 O O . ILE A 1 199 ? -16.797 -26.578 -12.133 1 79 199 ILE A O 1
ATOM 1519 N N . ASN A 1 200 ? -18.094 -24.828 -11.508 1 82.31 200 ASN A N 1
ATOM 1520 C CA . ASN A 1 200 ? -19.391 -25.484 -11.57 1 82.31 200 ASN A CA 1
ATOM 1521 C C . ASN A 1 200 ? -19.438 -26.719 -10.672 1 82.31 200 ASN A C 1
ATOM 1523 O O . ASN A 1 200 ? -19.938 -27.766 -11.078 1 82.31 200 ASN A O 1
ATOM 1527 N N . CYS A 1 201 ? -18.844 -26.672 -9.539 1 88.88 201 CYS A N 1
ATOM 1528 C CA . CYS A 1 201 ? -18.938 -27.766 -8.57 1 88.88 201 CYS A CA 1
ATOM 1529 C C . CYS A 1 201 ? -18.766 -27.234 -7.148 1 88.88 201 CYS A C 1
ATOM 1531 O O . CYS A 1 201 ? -18.422 -26.062 -6.953 1 88.88 201 CYS A O 1
ATOM 1533 N N . THR A 1 202 ? -19.094 -28.078 -6.172 1 93.25 202 THR A N 1
ATOM 1534 C CA . THR A 1 202 ? -18.906 -27.734 -4.766 1 93.25 202 THR A CA 1
ATOM 1535 C C . THR A 1 202 ? -17.438 -27.797 -4.387 1 93.25 202 THR A C 1
ATOM 1537 O O . THR A 1 202 ? -16.609 -28.344 -5.133 1 93.25 202 THR A O 1
ATOM 1540 N N . ILE A 1 203 ? -17.094 -27.234 -3.244 1 95.31 203 ILE A N 1
ATOM 1541 C CA . ILE A 1 203 ? -15.734 -27.312 -2.721 1 95.31 203 ILE A CA 1
ATOM 1542 C C . ILE A 1 203 ? -15.312 -28.781 -2.576 1 95.31 203 ILE A C 1
ATOM 1544 O O . ILE A 1 203 ? -14.234 -29.172 -3.029 1 95.31 203 ILE A O 1
ATOM 1548 N N . GLU A 1 204 ? -16.172 -29.594 -2.02 1 95.31 204 GLU A N 1
ATOM 1549 C CA . GLU A 1 204 ? -15.883 -31.016 -1.805 1 95.31 204 GLU A CA 1
ATOM 1550 C C . GLU A 1 204 ? -15.625 -31.734 -3.127 1 95.31 204 GLU A C 1
ATOM 1552 O O . GLU A 1 204 ? -14.695 -32.531 -3.238 1 95.31 204 GLU A O 1
ATOM 1557 N N . GLU A 1 205 ? -16.438 -31.469 -4.102 1 94.25 205 GLU A N 1
ATOM 1558 C CA . GLU A 1 205 ? -16.281 -32.062 -5.418 1 94.25 205 GLU A CA 1
ATOM 1559 C C . GLU A 1 205 ? -14.969 -31.625 -6.07 1 94.25 205 GLU A C 1
ATOM 1561 O O . GLU A 1 205 ? -14.281 -32.438 -6.703 1 94.25 205 GLU A O 1
ATOM 1566 N N . SER A 1 206 ? -14.695 -30.359 -5.938 1 94.62 206 SER A N 1
ATOM 1567 C CA . SER A 1 206 ? -13.453 -29.844 -6.504 1 94.62 206 SER A CA 1
ATOM 1568 C C . SER A 1 206 ? -12.234 -30.5 -5.859 1 94.62 206 SER A C 1
ATOM 1570 O O . SER A 1 206 ? -11.273 -30.844 -6.547 1 94.62 206 SER A O 1
ATOM 1572 N N . LEU A 1 207 ? -12.273 -30.672 -4.578 1 96.69 207 LEU A N 1
ATOM 1573 C CA . LEU A 1 207 ? -11.172 -31.297 -3.855 1 96.69 207 LEU A CA 1
ATOM 1574 C C . LEU A 1 207 ? -10.992 -32.75 -4.277 1 96.69 207 LEU A C 1
ATOM 1576 O O . LEU A 1 207 ? -9.859 -33.219 -4.383 1 96.69 207 LEU A O 1
ATOM 1580 N N . ALA A 1 208 ? -12.07 -33.375 -4.551 1 95.19 208 ALA A N 1
ATOM 1581 C CA . ALA A 1 208 ? -11.992 -34.75 -5.043 1 95.19 208 ALA A CA 1
ATOM 1582 C C . ALA A 1 208 ? -11.305 -34.812 -6.406 1 95.19 208 ALA A C 1
ATOM 1584 O O . ALA A 1 208 ? -10.5 -35.688 -6.664 1 95.19 208 ALA A O 1
ATOM 1585 N N . ARG A 1 209 ? -11.672 -33.906 -7.211 1 93.44 209 ARG A N 1
ATOM 1586 C CA . ARG A 1 209 ? -11.047 -33.812 -8.523 1 93.44 209 ARG A CA 1
ATOM 1587 C C . ARG A 1 209 ? -9.547 -33.562 -8.406 1 93.44 209 ARG A C 1
ATOM 1589 O O . ARG A 1 209 ? -8.75 -34.156 -9.148 1 93.44 209 ARG A O 1
ATOM 1596 N N . TYR A 1 210 ? -9.133 -32.719 -7.473 1 96.5 210 TYR A N 1
ATOM 1597 C CA . TYR A 1 210 ? -7.727 -32.375 -7.328 1 96.5 210 TYR A CA 1
ATOM 1598 C C . TYR A 1 210 ? -6.941 -33.5 -6.688 1 96.5 210 TYR A C 1
ATOM 1600 O O . TYR A 1 210 ? -5.734 -33.656 -6.91 1 96.5 210 TYR A O 1
ATOM 1608 N N . ARG A 1 211 ? -7.609 -34.375 -5.953 1 97 211 ARG A N 1
ATOM 1609 C CA . ARG A 1 211 ? -6.945 -35.562 -5.441 1 97 211 ARG A CA 1
ATOM 1610 C C . ARG A 1 211 ? -6.492 -36.469 -6.582 1 97 211 ARG A C 1
ATOM 1612 O O . ARG A 1 211 ? -5.43 -37.094 -6.508 1 97 211 ARG A O 1
ATOM 1619 N N . GLU A 1 212 ? -7.32 -36.5 -7.605 1 96.25 212 GLU A N 1
ATOM 1620 C CA . GLU A 1 212 ? -6.941 -37.281 -8.781 1 96.25 212 GLU A CA 1
ATOM 1621 C C . GLU A 1 212 ? -5.699 -36.688 -9.453 1 96.25 212 GLU A C 1
ATOM 1623 O O . GLU A 1 212 ? -4.793 -37.438 -9.844 1 96.25 212 GLU A O 1
ATOM 1628 N N . VAL A 1 213 ? -5.668 -35.438 -9.523 1 97.38 213 VAL A N 1
ATOM 1629 C CA . VAL A 1 213 ? -4.547 -34.75 -10.148 1 97.38 213 VAL A CA 1
ATOM 1630 C C . VAL A 1 213 ? -3.285 -34.938 -9.312 1 97.38 213 VAL A C 1
ATOM 1632 O O . VAL A 1 213 ? -2.223 -35.25 -9.852 1 97.38 213 VAL A O 1
ATOM 1635 N N . THR A 1 214 ? -3.391 -34.781 -7.988 1 98 214 THR A N 1
ATOM 1636 C CA . THR A 1 214 ? -2.23 -34.906 -7.113 1 98 214 THR A CA 1
ATOM 1637 C C . THR A 1 214 ? -1.72 -36.344 -7.078 1 98 214 THR A C 1
ATOM 1639 O O . THR A 1 214 ? -0.513 -36.562 -6.977 1 98 214 THR A O 1
ATOM 1642 N N . CYS A 1 215 ? -2.611 -37.312 -7.191 1 97.44 215 CYS A N 1
ATOM 1643 C CA . CYS A 1 215 ? -2.211 -38.719 -7.258 1 97.44 215 CYS A CA 1
ATOM 1644 C C . CYS A 1 215 ? -1.422 -38.969 -8.531 1 97.44 215 CYS A C 1
ATOM 1646 O O . CYS A 1 215 ? -0.385 -39.656 -8.492 1 97.44 215 CYS A O 1
ATOM 1648 N N . ALA A 1 216 ? -1.989 -38.5 -9.602 1 97.88 216 ALA A N 1
ATOM 1649 C CA . ALA A 1 216 ? -1.295 -38.656 -10.875 1 97.88 216 ALA A CA 1
ATOM 1650 C C . ALA A 1 216 ? 0.068 -37.969 -10.852 1 97.88 216 ALA A C 1
ATOM 1652 O O . ALA A 1 216 ? 1.049 -38.5 -11.375 1 97.88 216 ALA A O 1
ATOM 1653 N N . ALA A 1 217 ? 0.12 -36.812 -10.266 1 98.38 217 ALA A N 1
ATOM 1654 C CA . ALA A 1 217 ? 1.364 -36.031 -10.164 1 98.38 217 ALA A CA 1
ATOM 1655 C C . ALA A 1 217 ? 2.418 -36.812 -9.383 1 98.38 217 ALA A C 1
ATOM 1657 O O . ALA A 1 217 ? 3.586 -36.875 -9.781 1 98.38 217 ALA A O 1
ATOM 1658 N N . LYS A 1 218 ? 2.018 -37.406 -8.297 1 97 218 LYS A N 1
ATOM 1659 C CA . LYS A 1 218 ? 2.916 -38.188 -7.473 1 97 218 LYS A CA 1
ATOM 1660 C C . LYS A 1 218 ? 3.502 -39.344 -8.266 1 97 218 LYS A C 1
ATOM 1662 O O . LYS A 1 218 ? 4.699 -39.656 -8.172 1 97 218 LYS A O 1
ATOM 1667 N N . LYS A 1 219 ? 2.668 -39.938 -9.039 1 96.38 219 LYS A N 1
ATOM 1668 C CA . LYS A 1 219 ? 3.094 -41.094 -9.852 1 96.38 219 LYS A CA 1
ATOM 1669 C C . LYS A 1 219 ? 4.133 -40.656 -10.883 1 96.38 219 LYS A C 1
ATOM 1671 O O . LYS A 1 219 ? 5.023 -41.438 -11.234 1 96.38 219 LYS A O 1
ATOM 1676 N N . HIS A 1 220 ? 4.023 -39.5 -11.344 1 95.94 220 HIS A N 1
ATOM 1677 C CA . HIS A 1 220 ? 4.898 -39 -12.406 1 95.94 220 HIS A CA 1
ATOM 1678 C C . HIS A 1 220 ? 6.059 -38.188 -11.828 1 95.94 220 HIS A C 1
ATOM 1680 O O . HIS A 1 220 ? 6.883 -37.656 -12.578 1 95.94 220 HIS A O 1
ATOM 1686 N N . GLY A 1 221 ? 6.098 -38 -10.492 1 96.44 221 GLY A N 1
ATOM 1687 C CA . GLY A 1 221 ? 7.145 -37.219 -9.867 1 96.44 221 GLY A CA 1
ATOM 1688 C C . GLY A 1 221 ? 7.012 -35.719 -10.141 1 96.44 221 GLY A C 1
ATOM 1689 O O . GLY A 1 221 ? 8.016 -35.031 -10.281 1 96.44 221 GLY A O 1
ATOM 1690 N N . ILE A 1 222 ? 5.824 -35.281 -10.391 1 97.5 222 ILE A N 1
ATOM 1691 C CA . ILE A 1 222 ? 5.531 -33.875 -10.695 1 97.5 222 ILE A CA 1
ATOM 1692 C C . ILE A 1 222 ? 5.156 -33.125 -9.414 1 97.5 222 ILE A C 1
ATOM 1694 O O . ILE A 1 222 ? 4.344 -33.625 -8.625 1 97.5 222 ILE A O 1
ATOM 1698 N N . ARG A 1 223 ? 5.777 -32 -9.188 1 97.69 223 ARG A N 1
ATOM 1699 C CA . ARG A 1 223 ? 5.477 -31.156 -8.039 1 97.69 223 ARG A CA 1
ATOM 1700 C C . ARG A 1 223 ? 4.133 -30.453 -8.211 1 97.69 223 ARG A C 1
ATOM 1702 O O . ARG A 1 223 ? 3.775 -30.047 -9.312 1 97.69 223 ARG A O 1
ATOM 1709 N N . VAL A 1 224 ? 3.377 -30.266 -7.059 1 98.69 224 VAL A N 1
ATOM 1710 C CA . VAL A 1 224 ? 2.061 -29.641 -7.148 1 98.69 224 VAL A CA 1
ATOM 1711 C C . VAL A 1 224 ? 1.987 -28.453 -6.195 1 98.69 224 VAL A C 1
ATOM 1713 O O . VAL A 1 224 ? 2.355 -28.562 -5.023 1 98.69 224 VAL A O 1
ATOM 1716 N N . ARG A 1 225 ? 1.596 -27.359 -6.723 1 98.69 225 ARG A N 1
ATOM 1717 C CA . ARG A 1 225 ? 1.266 -26.172 -5.941 1 98.69 225 ARG A CA 1
ATOM 1718 C C . ARG A 1 225 ? -0.245 -25.984 -5.836 1 98.69 225 ARG A C 1
ATOM 1720 O O . ARG A 1 225 ? -0.971 -26.219 -6.805 1 98.69 225 ARG A O 1
ATOM 1727 N N . GLY A 1 226 ? -0.72 -25.656 -4.617 1 98.69 226 GLY A N 1
ATOM 1728 C CA . GLY A 1 226 ? -2.143 -25.422 -4.426 1 98.69 226 GLY A CA 1
ATOM 1729 C C . GLY A 1 226 ? -2.479 -23.953 -4.188 1 98.69 226 GLY A C 1
ATOM 1730 O O . GLY A 1 226 ? -1.742 -23.25 -3.498 1 98.69 226 GLY A O 1
ATOM 1731 N N . TYR A 1 227 ? -3.555 -23.562 -4.812 1 98.19 227 TYR A N 1
ATOM 1732 C CA . TYR A 1 227 ? -4.105 -22.234 -4.582 1 98.19 227 TYR A CA 1
ATOM 1733 C C . TYR A 1 227 ? -5.438 -22.312 -3.842 1 98.19 227 TYR A C 1
ATOM 1735 O O . TYR A 1 227 ? -6.262 -23.188 -4.133 1 98.19 227 TYR A O 1
ATOM 1743 N N . VAL A 1 228 ? -5.648 -21.406 -2.869 1 98.56 228 VAL A N 1
ATOM 1744 C CA . VAL A 1 228 ? -6.953 -21.203 -2.246 1 98.56 228 VAL A CA 1
ATOM 1745 C C . VAL A 1 228 ? -7.469 -19.812 -2.586 1 98.56 228 VAL A C 1
ATOM 1747 O O . VAL A 1 228 ? -6.891 -18.797 -2.16 1 98.56 228 VAL A O 1
ATOM 1750 N N . SER A 1 229 ? -8.562 -19.734 -3.354 1 96.31 229 SER A N 1
ATOM 1751 C CA . SER A 1 229 ? -9.188 -18.453 -3.693 1 96.31 229 SER A CA 1
ATOM 1752 C C . SER A 1 229 ? -10.141 -18 -2.598 1 96.31 229 SER A C 1
ATOM 1754 O O . SER A 1 229 ? -10.617 -18.812 -1.801 1 96.31 229 SER A O 1
ATOM 1756 N N . CYS A 1 230 ? -10.445 -16.703 -2.543 1 96.56 230 CYS A N 1
ATOM 1757 C CA . CYS A 1 230 ? -11.43 -16.078 -1.667 1 96.56 230 CYS A CA 1
ATOM 1758 C C . CYS A 1 230 ? -11.102 -16.344 -0.203 1 96.56 230 CYS A C 1
ATOM 1760 O O . CYS A 1 230 ? -11.969 -16.781 0.562 1 96.56 230 CYS A O 1
ATOM 1762 N N . VAL A 1 231 ? -9.867 -16.031 0.103 1 98.25 231 VAL A N 1
ATOM 1763 C CA . VAL A 1 231 ? -9.438 -16.422 1.442 1 98.25 231 VAL A CA 1
ATOM 1764 C C . VAL A 1 231 ? -9.906 -15.383 2.459 1 98.25 231 VAL A C 1
ATOM 1766 O O . VAL A 1 231 ? -9.867 -15.625 3.668 1 98.25 231 VAL A O 1
ATOM 1769 N N . VAL A 1 232 ? -10.32 -14.195 1.931 1 97.5 232 VAL A N 1
ATOM 1770 C CA . VAL A 1 232 ? -10.805 -13.141 2.818 1 97.5 232 VAL A CA 1
ATOM 1771 C C . VAL A 1 232 ? -12.25 -12.797 2.463 1 97.5 232 VAL A C 1
ATOM 1773 O O . VAL A 1 232 ? -13.094 -12.625 3.348 1 97.5 232 VAL A O 1
ATOM 1776 N N . GLY A 1 233 ? -12.469 -12.758 1.243 1 95.19 233 GLY A N 1
ATOM 1777 C CA . GLY A 1 233 ? -13.781 -12.367 0.762 1 95.19 233 GLY A CA 1
ATOM 1778 C C . GLY A 1 233 ? -14.125 -12.969 -0.592 1 95.19 233 GLY A C 1
ATOM 1779 O O . GLY A 1 233 ? -13.227 -13.359 -1.342 1 95.19 233 GLY A O 1
ATOM 1780 N N . CYS A 1 234 ? -15.406 -13.008 -0.811 1 93.75 234 CYS A N 1
ATOM 1781 C CA . CYS A 1 234 ? -16 -13.516 -2.043 1 93.75 234 CYS A CA 1
ATOM 1782 C C . CYS A 1 234 ? -16.922 -12.477 -2.676 1 93.75 234 CYS A C 1
ATOM 1784 O O . CYS A 1 234 ? -17.656 -11.781 -1.974 1 93.75 234 CYS A O 1
ATOM 1786 N N . PRO A 1 235 ? -16.859 -12.352 -3.955 1 87.5 235 PRO A N 1
ATOM 1787 C CA . PRO A 1 235 ? -17.703 -11.359 -4.605 1 87.5 235 PRO A CA 1
ATOM 1788 C C . PRO A 1 235 ? -19.203 -11.633 -4.402 1 87.5 235 PRO A C 1
ATOM 1790 O O . PRO A 1 235 ? -20.016 -10.711 -4.469 1 87.5 235 PRO A O 1
ATOM 1793 N N . VAL A 1 236 ? -19.547 -12.82 -4.102 1 87 236 VAL A N 1
ATOM 1794 C CA . VAL A 1 236 ? -20.953 -13.219 -4 1 87 236 VAL A CA 1
ATOM 1795 C C . VAL A 1 236 ? -21.344 -13.375 -2.533 1 87 236 VAL A C 1
ATOM 1797 O O . VAL A 1 236 ? -22.328 -12.797 -2.08 1 87 236 VAL A O 1
ATOM 1800 N N . GLU A 1 237 ? -20.484 -14.047 -1.762 1 91.5 237 GLU A N 1
ATOM 1801 C CA . GLU A 1 237 ? -20.828 -14.422 -0.393 1 91.5 237 GLU A CA 1
ATOM 1802 C C . GLU A 1 237 ? -20.406 -13.336 0.597 1 91.5 237 GLU A C 1
ATOM 1804 O O . GLU A 1 237 ? -20.859 -13.328 1.743 1 91.5 237 GLU A O 1
ATOM 1809 N N . GLY A 1 238 ? -19.594 -12.469 0.157 1 93.12 238 GLY A N 1
ATOM 1810 C CA . GLY A 1 238 ? -19.047 -11.531 1.124 1 93.12 238 GLY A CA 1
ATOM 1811 C C . GLY A 1 238 ? -17.875 -12.086 1.905 1 93.12 238 GLY A C 1
ATOM 1812 O O . GLY A 1 238 ? -16.953 -12.672 1.325 1 93.12 238 GLY A O 1
ATOM 1813 N N . ALA A 1 239 ? -17.922 -11.867 3.184 1 95.88 239 ALA A N 1
ATOM 1814 C CA . ALA A 1 239 ? -16.812 -12.297 4.031 1 95.88 239 ALA A CA 1
ATOM 1815 C C . ALA A 1 239 ? -16.734 -13.812 4.09 1 95.88 239 ALA A C 1
ATOM 1817 O O . ALA A 1 239 ? -17.75 -14.5 4.168 1 95.88 239 ALA A O 1
ATOM 1818 N N . VAL A 1 240 ? -15.578 -14.352 4.039 1 97.75 240 VAL A N 1
ATOM 1819 C CA . VAL A 1 240 ? -15.312 -15.781 4.16 1 97.75 240 VAL A CA 1
ATOM 1820 C C . VAL A 1 240 ? -14.688 -16.078 5.516 1 97.75 240 VAL A C 1
ATOM 1822 O O . VAL A 1 240 ? -13.68 -15.469 5.887 1 97.75 240 VAL A O 1
ATOM 1825 N N . HIS A 1 241 ? -15.266 -16.938 6.223 1 98 241 HIS A N 1
ATOM 1826 C CA . HIS A 1 241 ? -14.781 -17.25 7.562 1 98 241 HIS A CA 1
ATOM 1827 C C . HIS A 1 241 ? -13.422 -17.953 7.508 1 98 241 HIS A C 1
ATOM 1829 O O . HIS A 1 241 ? -13.211 -18.844 6.684 1 98 241 HIS A O 1
ATOM 1835 N N . PRO A 1 242 ? -12.477 -17.625 8.383 1 98.44 242 PRO A N 1
ATOM 1836 C CA . PRO A 1 242 ? -11.117 -18.188 8.391 1 98.44 242 PRO A CA 1
ATOM 1837 C C . PRO A 1 242 ? -11.102 -19.703 8.453 1 98.44 242 PRO A C 1
ATOM 1839 O O . PRO A 1 242 ? -10.234 -20.344 7.852 1 98.44 242 PRO A O 1
ATOM 1842 N N . SER A 1 243 ? -12.039 -20.297 9.086 1 98.5 243 SER A N 1
ATOM 1843 C CA . SER A 1 243 ? -12.055 -21.75 9.242 1 98.5 243 SER A CA 1
ATOM 1844 C C . SER A 1 243 ? -12.266 -22.453 7.906 1 98.5 243 SER A C 1
ATOM 1846 O O . SER A 1 243 ? -11.766 -23.562 7.691 1 98.5 243 SER A O 1
ATOM 1848 N N . LYS A 1 244 ? -13.016 -21.812 7.027 1 98.25 244 LYS A N 1
ATOM 1849 C CA . LYS A 1 244 ? -13.219 -22.375 5.695 1 98.25 244 LYS A CA 1
ATOM 1850 C C . LYS A 1 244 ? -11.914 -22.422 4.91 1 98.25 244 LYS A C 1
ATOM 1852 O O . LYS A 1 244 ? -11.625 -23.391 4.207 1 98.25 244 LYS A O 1
ATOM 1857 N N . VAL A 1 245 ? -11.172 -21.391 5.082 1 98.81 245 VAL A N 1
ATOM 1858 C CA . VAL A 1 245 ? -9.883 -21.297 4.41 1 98.81 245 VAL A CA 1
ATOM 1859 C C . VAL A 1 245 ? -8.93 -22.359 4.961 1 98.81 245 VAL A C 1
ATOM 1861 O O . VAL A 1 245 ? -8.25 -23.047 4.195 1 98.81 245 VAL A O 1
ATOM 1864 N N . ALA A 1 246 ? -8.914 -22.484 6.273 1 98.88 246 ALA A N 1
ATOM 1865 C CA . ALA A 1 246 ? -8.07 -23.484 6.926 1 98.88 246 ALA A CA 1
ATOM 1866 C C . ALA A 1 246 ? -8.422 -24.891 6.461 1 98.88 246 ALA A C 1
ATOM 1868 O O . ALA A 1 246 ? -7.535 -25.703 6.219 1 98.88 246 ALA A O 1
ATOM 1869 N N . TYR A 1 247 ? -9.719 -25.125 6.332 1 98.69 247 TYR A N 1
ATOM 1870 C CA . TYR A 1 247 ? -10.18 -26.438 5.887 1 98.69 247 TYR A CA 1
ATOM 1871 C C . TYR A 1 247 ? -9.633 -26.766 4.5 1 98.69 247 TYR A C 1
ATOM 1873 O O . TYR A 1 247 ? -9.039 -27.828 4.293 1 98.69 247 TYR A O 1
ATOM 1881 N N . VAL A 1 248 ? -9.82 -25.844 3.57 1 98.75 248 VAL A N 1
ATOM 1882 C CA . VAL A 1 248 ? -9.406 -26.078 2.189 1 98.75 248 VAL A CA 1
ATOM 1883 C C . VAL A 1 248 ? -7.887 -26.203 2.115 1 98.75 248 VAL A C 1
ATOM 1885 O O . VAL A 1 248 ? -7.359 -27.062 1.42 1 98.75 248 VAL A O 1
ATOM 1888 N N . ALA A 1 249 ? -7.191 -25.328 2.828 1 98.88 249 ALA A N 1
ATOM 1889 C CA . ALA A 1 249 ? -5.73 -25.359 2.85 1 98.88 249 ALA A CA 1
ATOM 1890 C C . ALA A 1 249 ? -5.215 -26.688 3.381 1 98.88 249 ALA A C 1
ATOM 1892 O O . ALA A 1 249 ? -4.277 -27.266 2.822 1 98.88 249 ALA A O 1
ATOM 1893 N N . LYS A 1 250 ? -5.797 -27.141 4.445 1 98.81 250 LYS A N 1
ATOM 1894 C CA . LYS A 1 250 ? -5.398 -28.422 5.043 1 98.81 250 LYS A CA 1
ATOM 1895 C C . LYS A 1 250 ? -5.613 -29.578 4.07 1 98.81 250 LYS A C 1
ATOM 1897 O O . LYS A 1 250 ? -4.77 -30.469 3.967 1 98.81 250 LYS A O 1
ATOM 1902 N N . GLU A 1 251 ? -6.746 -29.578 3.406 1 98.69 251 GLU A N 1
ATOM 1903 C CA . GLU A 1 251 ? -7.039 -30.625 2.432 1 98.69 251 GLU A CA 1
ATOM 1904 C C . GLU A 1 251 ? -5.992 -30.656 1.322 1 98.69 251 GLU A C 1
ATOM 1906 O O . GLU A 1 251 ? -5.508 -31.719 0.95 1 98.69 251 GLU A O 1
ATOM 1911 N N . LEU A 1 252 ? -5.66 -29.484 0.801 1 98.75 252 LEU A N 1
ATOM 1912 C CA . LEU A 1 252 ? -4.648 -29.391 -0.247 1 98.75 252 LEU A CA 1
ATOM 1913 C C . LEU A 1 252 ? -3.291 -29.859 0.263 1 98.75 252 LEU A C 1
ATOM 1915 O O . LEU A 1 252 ? -2.574 -30.578 -0.439 1 98.75 252 LEU A O 1
ATOM 1919 N N . TYR A 1 253 ? -2.967 -29.469 1.475 1 98.62 253 TYR A N 1
ATOM 1920 C CA . TYR A 1 253 ? -1.72 -29.891 2.1 1 98.62 253 TYR A CA 1
ATOM 1921 C C . TYR A 1 253 ? -1.677 -31.406 2.26 1 98.62 253 TYR A C 1
ATOM 1923 O O . TYR A 1 253 ? -0.683 -32.031 1.91 1 98.62 253 TYR A O 1
ATOM 1931 N N . ASP A 1 254 ? -2.748 -31.984 2.713 1 98.19 254 ASP A N 1
ATOM 1932 C CA . ASP A 1 254 ? -2.83 -33.406 2.988 1 98.19 254 ASP A CA 1
ATOM 1933 C C . ASP A 1 254 ? -2.76 -34.219 1.696 1 98.19 254 ASP A C 1
ATOM 1935 O O . ASP A 1 254 ? -2.266 -35.344 1.692 1 98.19 254 ASP A O 1
ATOM 1939 N N . MET A 1 255 ? -3.217 -33.688 0.651 1 97.19 255 MET A N 1
ATOM 1940 C CA . MET A 1 255 ? -3.232 -34.438 -0.6 1 97.19 255 MET A CA 1
ATOM 1941 C C . MET A 1 255 ? -1.87 -34.375 -1.284 1 97.19 255 MET A C 1
ATOM 1943 O O . MET A 1 255 ? -1.639 -35.094 -2.273 1 97.19 255 MET A O 1
ATOM 1947 N N . GLY A 1 256 ? -0.981 -33.469 -0.764 1 97.44 256 GLY A N 1
ATOM 1948 C CA . GLY A 1 256 ? 0.391 -33.562 -1.232 1 97.44 256 GLY A CA 1
ATOM 1949 C C . GLY A 1 256 ? 0.899 -32.312 -1.894 1 97.44 256 GLY A C 1
ATOM 1950 O O . GLY A 1 256 ? 1.999 -32.281 -2.449 1 97.44 256 GLY A O 1
ATOM 1951 N N . CYS A 1 257 ? 0.196 -31.219 -1.843 1 98.5 257 CYS A N 1
ATOM 1952 C CA . CYS A 1 257 ? 0.701 -29.969 -2.383 1 98.5 257 CYS A CA 1
ATOM 1953 C C . CYS A 1 257 ? 1.95 -29.516 -1.637 1 98.5 257 CYS A C 1
ATOM 1955 O O . CYS A 1 257 ? 1.981 -29.516 -0.405 1 98.5 257 CYS A O 1
ATOM 1957 N N . ALA A 1 258 ? 2.936 -29.094 -2.391 1 98.31 258 ALA A N 1
ATOM 1958 C CA . ALA A 1 258 ? 4.227 -28.719 -1.818 1 98.31 258 ALA A CA 1
ATOM 1959 C C . ALA A 1 258 ? 4.164 -27.328 -1.214 1 98.31 258 ALA A C 1
ATOM 1961 O O . ALA A 1 258 ? 4.945 -27 -0.315 1 98.31 258 ALA A O 1
ATOM 1962 N N . GLU A 1 259 ? 3.318 -26.531 -1.72 1 98.62 259 GLU A N 1
ATOM 1963 C CA . GLU A 1 259 ? 3.111 -25.141 -1.337 1 98.62 259 GLU A CA 1
ATOM 1964 C C . GLU A 1 259 ? 1.657 -24.719 -1.536 1 98.62 259 GLU A C 1
ATOM 1966 O O . GLU A 1 259 ? 1.027 -25.094 -2.525 1 98.62 259 GLU A O 1
ATOM 1971 N N . ILE A 1 260 ? 1.113 -24 -0.572 1 98.88 260 ILE A N 1
ATOM 1972 C CA . ILE A 1 260 ? -0.266 -23.531 -0.643 1 98.88 260 ILE A CA 1
ATOM 1973 C C . ILE A 1 260 ? -0.293 -22 -0.673 1 98.88 260 ILE A C 1
ATOM 1975 O O . ILE A 1 260 ? 0.147 -21.359 0.276 1 98.88 260 ILE A O 1
ATOM 1979 N N . SER A 1 261 ? -0.797 -21.469 -1.719 1 98.88 261 SER A N 1
ATOM 1980 C CA . SER A 1 261 ? -0.897 -20.016 -1.886 1 98.88 261 SER A CA 1
ATOM 1981 C C . SER A 1 261 ? -2.289 -19.516 -1.52 1 98.88 261 SER A C 1
ATOM 1983 O O . SER A 1 261 ? -3.289 -19.984 -2.064 1 98.88 261 SER A O 1
ATOM 1985 N N . LEU A 1 262 ? -2.379 -18.609 -0.622 1 98.94 262 LEU A N 1
ATOM 1986 C CA . LEU A 1 262 ? -3.629 -18.047 -0.124 1 98.94 262 LEU A CA 1
ATOM 1987 C C . LEU A 1 262 ? -3.959 -16.734 -0.844 1 98.94 262 LEU A C 1
ATOM 1989 O O . LEU A 1 262 ? -3.293 -15.727 -0.636 1 98.94 262 LEU A O 1
ATOM 1993 N N . GLY A 1 263 ? -5.078 -16.734 -1.646 1 98.12 263 GLY A N 1
ATOM 1994 C CA . GLY A 1 263 ? -5.348 -15.641 -2.559 1 98.12 263 GLY A CA 1
ATOM 1995 C C . GLY A 1 263 ? -6.508 -14.766 -2.113 1 98.12 263 GLY A C 1
ATOM 1996 O O . GLY A 1 263 ? -7.641 -15.234 -2.01 1 98.12 263 GLY A O 1
ATOM 1997 N N . ASP A 1 264 ? -6.23 -13.508 -1.851 1 96.94 264 ASP A N 1
ATOM 1998 C CA . ASP A 1 264 ? -7.262 -12.492 -1.679 1 96.94 264 ASP A CA 1
ATOM 1999 C C . ASP A 1 264 ? -7.824 -12.047 -3.027 1 96.94 264 ASP A C 1
ATOM 2001 O O . ASP A 1 264 ? -7.469 -10.977 -3.527 1 96.94 264 ASP A O 1
ATOM 2005 N N . THR A 1 265 ? -8.742 -12.742 -3.52 1 92.81 265 THR A N 1
ATOM 2006 C CA . THR A 1 265 ? -9.195 -12.75 -4.906 1 92.81 265 THR A CA 1
ATOM 2007 C C . THR A 1 265 ? -9.734 -11.383 -5.309 1 92.81 265 THR A C 1
ATOM 2009 O O . THR A 1 265 ? -9.469 -10.906 -6.414 1 92.81 265 THR A O 1
ATOM 2012 N N . ILE A 1 266 ? -10.406 -10.773 -4.434 1 92.5 266 ILE A N 1
ATOM 2013 C CA . ILE A 1 266 ? -11.047 -9.531 -4.832 1 92.5 266 ILE A CA 1
ATOM 2014 C C . ILE A 1 266 ? -10.359 -8.352 -4.145 1 92.5 266 ILE A C 1
ATOM 2016 O O . ILE A 1 266 ? -10.859 -7.227 -4.184 1 92.5 266 ILE A O 1
ATOM 2020 N N . GLY A 1 267 ? -9.297 -8.578 -3.426 1 95.38 267 GLY A N 1
ATOM 2021 C CA . GLY A 1 267 ? -8.43 -7.539 -2.898 1 95.38 267 GLY A CA 1
ATOM 2022 C C . GLY A 1 267 ? -9.031 -6.793 -1.727 1 95.38 267 GLY A C 1
ATOM 2023 O O . GLY A 1 267 ? -8.609 -5.676 -1.409 1 95.38 267 GLY A O 1
ATOM 2024 N N . VAL A 1 268 ? -10.023 -7.348 -1.028 1 95.56 268 VAL A N 1
ATOM 2025 C CA . VAL A 1 268 ? -10.742 -6.648 0.032 1 95.56 268 VAL A CA 1
ATOM 2026 C C . VAL A 1 268 ? -10.008 -6.832 1.359 1 95.56 268 VAL A C 1
ATOM 2028 O O . VAL A 1 268 ? -10.336 -6.18 2.354 1 95.56 268 VAL A O 1
ATOM 2031 N N . GLY A 1 269 ? -9.016 -7.68 1.353 1 97.44 269 GLY A N 1
ATOM 2032 C CA . GLY A 1 269 ? -8.352 -8 2.604 1 97.44 269 GLY A CA 1
ATOM 2033 C C . GLY A 1 269 ? -7.566 -6.836 3.18 1 97.44 269 GLY A C 1
ATOM 2034 O O . GLY A 1 269 ? -6.871 -6.125 2.447 1 97.44 269 GLY A O 1
ATOM 2035 N N . THR A 1 270 ? -7.727 -6.613 4.449 1 98.19 270 THR A N 1
ATOM 2036 C CA . THR A 1 270 ? -6.863 -5.766 5.262 1 98.19 270 THR A CA 1
ATOM 2037 C C . THR A 1 270 ? -6.109 -6.602 6.297 1 98.19 270 THR A C 1
ATOM 2039 O O . THR A 1 270 ? -6.445 -7.766 6.523 1 98.19 270 THR A O 1
ATOM 2042 N N . PRO A 1 271 ? -5.086 -5.953 6.926 1 98.12 271 PRO A N 1
ATOM 2043 C CA . PRO A 1 271 ? -4.395 -6.719 7.965 1 98.12 271 PRO A CA 1
ATOM 2044 C C . PRO A 1 271 ? -5.34 -7.246 9.039 1 98.12 271 PRO A C 1
ATOM 2046 O O . PRO A 1 271 ? -5.125 -8.336 9.578 1 98.12 271 PRO A O 1
ATOM 2049 N N . GLY A 1 272 ? -6.418 -6.574 9.289 1 97.19 272 GLY A N 1
ATOM 2050 C CA . GLY A 1 272 ? -7.379 -6.984 10.305 1 97.19 272 GLY A CA 1
ATOM 2051 C C . GLY A 1 272 ? -8.094 -8.273 9.961 1 97.19 272 GLY A C 1
ATOM 2052 O O . GLY A 1 272 ? -8.516 -9.008 10.852 1 97.19 272 GLY A O 1
ATOM 2053 N N . ARG A 1 273 ? -8.234 -8.586 8.727 1 97.5 273 ARG A N 1
ATOM 2054 C CA . ARG A 1 273 ? -8.898 -9.812 8.289 1 97.5 273 ARG A CA 1
ATOM 2055 C C . ARG A 1 273 ? -7.871 -10.867 7.887 1 97.5 273 ARG A C 1
ATOM 2057 O O . ARG A 1 273 ? -8.117 -12.07 8.047 1 97.5 273 ARG A O 1
ATOM 2064 N N . VAL A 1 274 ? -6.762 -10.461 7.434 1 98.5 274 VAL A N 1
ATOM 2065 C CA . VAL A 1 274 ? -5.723 -11.359 6.93 1 98.5 274 VAL A CA 1
ATOM 2066 C C . VAL A 1 274 ? -5.074 -12.102 8.094 1 98.5 274 VAL A C 1
ATOM 2068 O O . VAL A 1 274 ? -4.84 -13.312 8.008 1 98.5 274 VAL A O 1
ATOM 2071 N N . VAL A 1 275 ? -4.82 -11.391 9.18 1 97.81 275 VAL A N 1
ATOM 2072 C CA . VAL A 1 275 ? -4.109 -11.984 10.312 1 97.81 275 VAL A CA 1
ATOM 2073 C C . VAL A 1 275 ? -4.922 -13.133 10.891 1 97.81 275 VAL A C 1
ATOM 2075 O O . VAL A 1 275 ? -4.426 -14.258 11.008 1 97.81 275 VAL A O 1
ATOM 2078 N N . PRO A 1 276 ? -6.242 -12.922 11.195 1 97.75 276 PRO A N 1
ATOM 2079 C CA . PRO A 1 276 ? -7.008 -14.07 11.695 1 97.75 276 PRO A CA 1
ATOM 2080 C C . PRO A 1 276 ? -7.098 -15.211 10.68 1 97.75 276 PRO A C 1
ATOM 2082 O O . PRO A 1 276 ? -7.09 -16.375 11.062 1 97.75 276 PRO A O 1
ATOM 2085 N N . MET A 1 277 ? -7.215 -14.891 9.469 1 98.69 277 MET A N 1
ATOM 2086 C CA . MET A 1 277 ? -7.234 -15.914 8.422 1 98.69 277 MET A CA 1
ATOM 2087 C C . MET A 1 277 ? -5.938 -16.719 8.422 1 98.69 277 MET A C 1
ATOM 2089 O O . MET A 1 277 ? -5.965 -17.953 8.414 1 98.69 277 MET A O 1
ATOM 2093 N N . LEU A 1 278 ? -4.781 -16.047 8.516 1 98.69 278 LEU A N 1
ATOM 2094 C CA . LEU A 1 278 ? -3.484 -16.719 8.539 1 98.69 278 LEU A CA 1
ATOM 2095 C C . LEU A 1 278 ? -3.322 -17.547 9.805 1 98.69 278 LEU A C 1
ATOM 2097 O O . LEU A 1 278 ? -2.777 -18.656 9.766 1 98.69 278 LEU A O 1
ATOM 2101 N N . GLU A 1 279 ? -3.775 -16.984 10.906 1 98.06 279 GLU A N 1
ATOM 2102 C CA . GLU A 1 279 ? -3.711 -17.719 12.164 1 98.06 279 GLU A CA 1
ATOM 2103 C C . GLU A 1 279 ? -4.449 -19.062 12.047 1 98.06 279 GLU A C 1
ATOM 2105 O O . GLU A 1 279 ? -3.934 -20.094 12.477 1 98.06 279 GLU A O 1
ATOM 2110 N N . ALA A 1 280 ? -5.609 -19 11.461 1 98.69 280 ALA A N 1
ATOM 2111 C CA . ALA A 1 280 ? -6.406 -20.219 11.297 1 98.69 280 ALA A CA 1
ATOM 2112 C C . ALA A 1 280 ? -5.695 -21.219 10.391 1 98.69 280 ALA A C 1
ATOM 2114 O O . ALA A 1 280 ? -5.645 -22.406 10.695 1 98.69 280 ALA A O 1
ATOM 2115 N N . VAL A 1 281 ? -5.148 -20.781 9.328 1 98.94 281 VAL A N 1
ATOM 2116 C CA . VAL A 1 281 ? -4.508 -21.656 8.359 1 98.94 281 VAL A CA 1
ATOM 2117 C C . VAL A 1 281 ? -3.219 -22.234 8.945 1 98.94 281 VAL A C 1
ATOM 2119 O O . VAL A 1 281 ? -2.928 -23.422 8.789 1 98.94 281 VAL A O 1
ATOM 2122 N N . MET A 1 282 ? -2.463 -21.391 9.656 1 98.62 282 MET A N 1
ATOM 2123 C CA . MET A 1 282 ? -1.169 -21.797 10.203 1 98.62 282 MET A CA 1
ATOM 2124 C C . MET A 1 282 ? -1.344 -22.781 11.344 1 98.62 282 MET A C 1
ATOM 2126 O O . MET A 1 282 ? -0.386 -23.453 11.75 1 98.62 282 MET A O 1
ATOM 2130 N N . ALA A 1 283 ? -2.498 -22.891 11.867 1 98.31 283 ALA A N 1
ATOM 2131 C CA . ALA A 1 283 ? -2.795 -23.891 12.891 1 98.31 283 ALA A CA 1
ATOM 2132 C C . ALA A 1 283 ? -2.795 -25.297 12.297 1 98.31 283 ALA A C 1
ATOM 2134 O O . ALA A 1 283 ? -2.633 -26.281 13.016 1 98.31 283 ALA A O 1
ATOM 2135 N N . VAL A 1 284 ? -2.924 -25.406 10.945 1 98.62 284 VAL A N 1
ATOM 2136 C CA . VAL A 1 284 ? -3.104 -26.734 10.367 1 98.62 284 VAL A CA 1
ATOM 2137 C C . VAL A 1 284 ? -2.084 -26.953 9.25 1 98.62 284 VAL A C 1
ATOM 2139 O O . VAL A 1 284 ? -1.863 -28.078 8.82 1 98.62 284 VAL A O 1
ATOM 2142 N N . VAL A 1 285 ? -1.482 -25.922 8.773 1 98.75 285 VAL A N 1
ATOM 2143 C CA . VAL A 1 285 ? -0.451 -26 7.746 1 98.75 285 VAL A CA 1
ATOM 2144 C C . VAL A 1 285 ? 0.783 -25.219 8.188 1 98.75 285 VAL A C 1
ATOM 2146 O O . VAL A 1 285 ? 0.678 -24.062 8.586 1 98.75 285 VAL A O 1
ATOM 2149 N N . PRO A 1 286 ? 1.979 -25.828 8.164 1 98.44 286 PRO A N 1
ATOM 2150 C CA . PRO A 1 286 ? 3.188 -25.109 8.555 1 98.44 286 PRO A CA 1
ATOM 2151 C C . PRO A 1 286 ? 3.43 -23.859 7.703 1 98.44 286 PRO A C 1
ATOM 2153 O O . PRO A 1 286 ? 3.184 -23.875 6.496 1 98.44 286 PRO A O 1
ATOM 2156 N N . ALA A 1 287 ? 4.008 -22.797 8.281 1 97.31 287 ALA A N 1
ATOM 2157 C CA . ALA A 1 287 ? 4.215 -21.516 7.637 1 97.31 287 ALA A CA 1
ATOM 2158 C C . ALA A 1 287 ? 5.113 -21.641 6.41 1 97.31 287 ALA A C 1
ATOM 2160 O O . ALA A 1 287 ? 4.934 -20.938 5.418 1 97.31 287 ALA A O 1
ATOM 2161 N N . ASP A 1 288 ? 6.07 -22.562 6.449 1 97.62 288 ASP A N 1
ATOM 2162 C CA . ASP A 1 288 ? 7.043 -22.703 5.371 1 97.62 288 ASP A CA 1
ATOM 2163 C C . ASP A 1 288 ? 6.43 -23.391 4.16 1 97.62 288 ASP A C 1
ATOM 2165 O O . ASP A 1 288 ? 7.09 -23.562 3.133 1 97.62 288 ASP A O 1
ATOM 2169 N N . LYS A 1 289 ? 5.191 -23.797 4.254 1 98.69 289 LYS A N 1
ATOM 2170 C CA . LYS A 1 289 ? 4.453 -24.391 3.139 1 98.69 289 LYS A CA 1
ATOM 2171 C C . LYS A 1 289 ? 3.396 -23.438 2.604 1 98.69 289 LYS A C 1
ATOM 2173 O O . LYS A 1 289 ? 2.592 -23.797 1.746 1 98.69 289 LYS A O 1
ATOM 2178 N N . LEU A 1 290 ? 3.416 -22.203 3.15 1 98.88 290 LEU A N 1
ATOM 2179 C CA . LEU A 1 290 ? 2.381 -21.25 2.785 1 98.88 290 LEU A CA 1
ATOM 2180 C C . LEU A 1 290 ? 2.961 -20.109 1.945 1 98.88 290 LEU A C 1
ATOM 2182 O O . LEU A 1 290 ? 4.125 -19.734 2.119 1 98.88 290 LEU A O 1
ATOM 2186 N N . ALA A 1 291 ? 2.205 -19.656 1.058 1 98.94 291 ALA A N 1
ATOM 2187 C CA . ALA A 1 291 ? 2.424 -18.438 0.274 1 98.94 291 ALA A CA 1
ATOM 2188 C C . ALA A 1 291 ? 1.212 -17.516 0.344 1 98.94 291 ALA A C 1
ATOM 2190 O O . ALA A 1 291 ? 0.117 -17.953 0.715 1 98.94 291 ALA A O 1
ATOM 2191 N N . VAL A 1 292 ? 1.445 -16.266 0.057 1 98.94 292 VAL A N 1
ATOM 2192 C CA . VAL A 1 292 ? 0.326 -15.328 0.027 1 98.94 292 VAL A CA 1
ATOM 2193 C C . VAL A 1 292 ? 0.234 -14.68 -1.352 1 98.94 292 VAL A C 1
ATOM 2195 O O . VAL A 1 292 ? 1.256 -14.414 -1.988 1 98.94 292 VAL A O 1
ATOM 2198 N N . HIS A 1 293 ? -0.971 -14.469 -1.766 1 98.75 293 HIS A N 1
ATOM 2199 C CA . HIS A 1 293 ? -1.355 -13.875 -3.043 1 98.75 293 HIS A CA 1
ATOM 2200 C C . HIS A 1 293 ? -2.414 -12.797 -2.854 1 98.75 293 HIS A C 1
ATOM 2202 O O . HIS A 1 293 ? -3.607 -13.094 -2.785 1 98.75 293 HIS A O 1
ATOM 2208 N N . PHE A 1 294 ? -1.935 -11.562 -2.875 1 98.25 294 PHE A N 1
ATOM 2209 C CA . PHE A 1 294 ? -2.869 -10.477 -2.592 1 98.25 294 PHE A CA 1
ATOM 2210 C C . PHE A 1 294 ? -3.111 -9.633 -3.838 1 98.25 294 PHE A C 1
ATOM 2212 O O . PHE A 1 294 ? -2.164 -9.25 -4.523 1 98.25 294 PHE A O 1
ATOM 2219 N N . HIS A 1 295 ? -4.352 -9.43 -4.145 1 97.06 295 HIS A N 1
ATOM 2220 C CA . HIS A 1 295 ? -4.715 -8.359 -5.066 1 97.06 295 HIS A CA 1
ATOM 2221 C C . HIS A 1 295 ? -4.645 -6.996 -4.383 1 97.06 295 HIS A C 1
ATOM 2223 O O . HIS A 1 295 ? -4.812 -6.898 -3.166 1 97.06 295 HIS A O 1
ATOM 2229 N N . ASP A 1 296 ? -4.395 -6.004 -5.16 1 96.81 296 ASP A N 1
ATOM 2230 C CA . ASP A 1 296 ? -4.195 -4.664 -4.617 1 96.81 296 ASP A CA 1
ATOM 2231 C C . ASP A 1 296 ? -5.363 -3.748 -4.977 1 96.81 296 ASP A C 1
ATOM 2233 O O . ASP A 1 296 ? -5.188 -2.537 -5.129 1 96.81 296 ASP A O 1
ATOM 2237 N N . THR A 1 297 ? -6.5 -4.277 -5.109 1 95 297 THR A N 1
ATOM 2238 C CA . THR A 1 297 ? -7.707 -3.598 -5.57 1 95 297 THR A CA 1
ATOM 2239 C C . THR A 1 297 ? -8.031 -2.41 -4.668 1 95 297 THR A C 1
ATOM 2241 O O . THR A 1 297 ? -8.414 -1.342 -5.156 1 95 297 THR A O 1
ATOM 2244 N N . TYR A 1 298 ? -7.828 -2.553 -3.385 1 95.25 298 TYR A N 1
ATOM 2245 C CA . TYR A 1 298 ? -8.148 -1.486 -2.439 1 95.25 298 TYR A CA 1
ATOM 2246 C C . TYR A 1 298 ? -6.875 -0.882 -1.853 1 95.25 298 TYR A C 1
ATOM 2248 O O . TYR A 1 298 ? 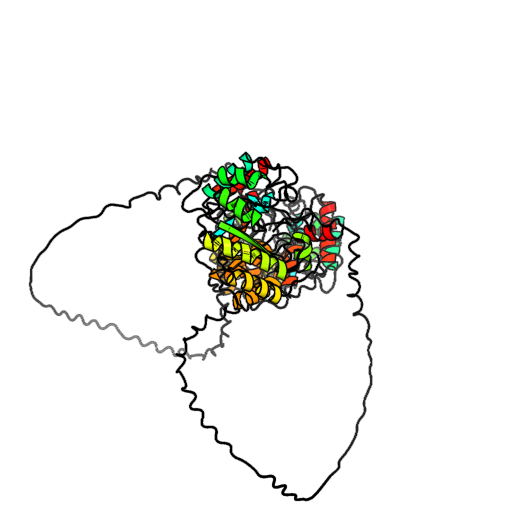-6.922 -0.185 -0.836 1 95.25 298 TYR A O 1
ATOM 2256 N N . GLY A 1 299 ? -5.734 -1.252 -2.375 1 96.38 299 GLY A N 1
ATOM 2257 C CA . GLY A 1 299 ? -4.461 -0.658 -2.002 1 96.38 299 GLY A CA 1
ATOM 2258 C C . GLY A 1 299 ? -3.852 -1.286 -0.763 1 96.38 299 GLY A C 1
ATOM 2259 O O . GLY A 1 299 ? -2.938 -0.719 -0.16 1 96.38 299 GLY A O 1
ATOM 2260 N N . GLN A 1 300 ? -4.297 -2.432 -0.387 1 98.38 300 GLN A N 1
ATOM 2261 C CA . GLN A 1 300 ? -3.943 -2.984 0.917 1 98.38 300 GLN A CA 1
ATOM 2262 C C . GLN A 1 300 ? -2.846 -4.035 0.789 1 98.38 300 GLN A C 1
ATOM 2264 O O . GLN A 1 300 ? -2.322 -4.52 1.795 1 98.38 300 GLN A O 1
ATOM 2269 N N . ALA A 1 301 ? -2.428 -4.363 -0.367 1 98.62 301 ALA A N 1
ATOM 2270 C CA . ALA A 1 301 ? -1.656 -5.582 -0.607 1 98.62 301 ALA A CA 1
ATOM 2271 C C . ALA A 1 301 ? -0.327 -5.547 0.142 1 98.62 301 ALA A C 1
ATOM 2273 O O . ALA A 1 301 ? 0.058 -6.523 0.784 1 98.62 301 ALA A O 1
ATOM 2274 N N . LEU A 1 302 ? 0.43 -4.438 0.071 1 98.81 302 LEU A N 1
ATOM 2275 C CA . LEU A 1 302 ? 1.747 -4.395 0.696 1 98.81 302 LEU A CA 1
ATOM 2276 C C . LEU A 1 302 ? 1.632 -4.465 2.215 1 98.81 302 LEU A C 1
ATOM 2278 O O . LEU A 1 302 ? 2.471 -5.078 2.877 1 98.81 302 LEU A O 1
ATOM 2282 N N . ALA A 1 303 ? 0.642 -3.812 2.781 1 98.75 303 ALA A N 1
ATOM 2283 C CA . ALA A 1 303 ? 0.405 -3.938 4.219 1 98.75 303 ALA A CA 1
ATOM 2284 C C . ALA A 1 303 ? 0.111 -5.387 4.598 1 98.75 303 ALA A C 1
ATOM 2286 O O . ALA A 1 303 ? 0.604 -5.879 5.617 1 98.75 303 ALA A O 1
ATOM 2287 N N . ASN A 1 304 ? -0.678 -6.07 3.779 1 98.81 304 ASN A N 1
ATOM 2288 C CA . ASN A 1 304 ? -0.996 -7.473 4.008 1 98.81 304 ASN A CA 1
ATOM 2289 C C . ASN A 1 304 ? 0.245 -8.359 3.895 1 98.81 304 ASN A C 1
ATOM 2291 O O . ASN A 1 304 ? 0.425 -9.289 4.684 1 98.81 304 ASN A O 1
ATOM 2295 N N . ILE A 1 305 ? 1.048 -8.078 2.91 1 98.88 305 ILE A N 1
ATOM 2296 C CA . ILE A 1 305 ? 2.289 -8.828 2.742 1 98.88 305 ILE A CA 1
ATOM 2297 C C . ILE A 1 305 ? 3.189 -8.617 3.957 1 98.88 305 ILE A C 1
ATOM 2299 O O . ILE A 1 305 ? 3.785 -9.562 4.469 1 98.88 305 ILE A O 1
ATOM 2303 N N . LEU A 1 306 ? 3.281 -7.387 4.441 1 98.5 306 LEU A N 1
ATOM 2304 C CA . LEU A 1 306 ? 4.125 -7.082 5.594 1 98.5 306 LEU A CA 1
ATOM 2305 C C . LEU A 1 306 ? 3.717 -7.918 6.801 1 98.5 306 LEU A C 1
ATOM 2307 O O . LEU A 1 306 ? 4.566 -8.531 7.449 1 98.5 306 LEU A O 1
ATOM 2311 N N . VAL A 1 307 ? 2.412 -7.988 7.102 1 97.81 307 VAL A N 1
ATOM 2312 C CA . VAL A 1 307 ? 1.98 -8.758 8.266 1 97.81 307 VAL A CA 1
ATOM 2313 C C . VAL A 1 307 ? 2.229 -10.242 8.016 1 97.81 307 VAL A C 1
ATOM 2315 O O . VAL A 1 307 ? 2.543 -10.992 8.953 1 97.81 307 VAL A O 1
ATOM 2318 N N . SER A 1 308 ? 2.061 -10.672 6.781 1 98.56 308 SER A N 1
ATOM 2319 C CA . SER A 1 308 ? 2.354 -12.07 6.457 1 98.56 308 SER A CA 1
ATOM 2320 C C . SER A 1 308 ? 3.814 -12.406 6.73 1 98.56 308 SER A C 1
ATOM 2322 O O . SER A 1 308 ? 4.121 -13.453 7.305 1 98.56 308 SER A O 1
ATOM 2324 N N . LEU A 1 309 ? 4.703 -11.5 6.324 1 98.25 309 LEU A N 1
ATOM 2325 C CA . LEU A 1 309 ? 6.125 -11.672 6.598 1 98.25 309 LEU A CA 1
ATOM 2326 C C . LEU A 1 309 ? 6.387 -11.719 8.102 1 98.25 309 LEU A C 1
ATOM 2328 O O . LEU A 1 309 ? 7.156 -12.555 8.57 1 98.25 309 LEU A O 1
ATOM 2332 N N . GLN A 1 310 ? 5.75 -10.836 8.781 1 96.62 310 GLN A N 1
ATOM 2333 C CA . GLN A 1 310 ? 5.91 -10.766 10.234 1 96.62 310 GLN A CA 1
ATOM 2334 C C . GLN A 1 310 ? 5.434 -12.055 10.898 1 96.62 310 GLN A C 1
ATOM 2336 O O . GLN A 1 310 ? 5.832 -12.359 12.023 1 96.62 310 GLN A O 1
ATOM 2341 N N . MET A 1 311 ? 4.594 -12.773 10.195 1 96.88 311 MET A N 1
ATOM 2342 C CA . MET A 1 311 ? 4.055 -14.016 10.734 1 96.88 311 MET A CA 1
ATOM 2343 C C . MET A 1 311 ? 4.844 -15.219 10.227 1 96.88 311 MET A C 1
ATOM 2345 O O . MET A 1 311 ? 4.473 -16.359 10.484 1 96.88 311 MET A O 1
ATOM 2349 N N . GLY A 1 312 ? 5.852 -14.992 9.438 1 96.88 312 GLY A N 1
ATOM 2350 C CA . GLY A 1 312 ? 6.801 -16.047 9.125 1 96.88 312 GLY A CA 1
ATOM 2351 C C . GLY A 1 312 ? 6.625 -16.609 7.723 1 96.88 312 GLY A C 1
ATOM 2352 O O . GLY A 1 312 ? 7.293 -17.562 7.348 1 96.88 312 GLY A O 1
ATOM 2353 N N . ILE A 1 313 ? 5.766 -16.047 6.961 1 98.25 313 ILE A N 1
ATOM 2354 C CA . ILE A 1 313 ? 5.559 -16.516 5.594 1 98.25 313 ILE A CA 1
ATOM 2355 C C . ILE A 1 313 ? 6.629 -15.914 4.68 1 98.25 313 ILE A C 1
ATOM 2357 O O . ILE A 1 313 ? 6.855 -14.703 4.688 1 98.25 313 ILE A O 1
ATOM 2361 N N . GLY A 1 314 ? 7.277 -16.734 3.879 1 98.5 314 GLY A N 1
ATOM 2362 C CA . GLY A 1 314 ? 8.406 -16.281 3.082 1 98.5 314 GLY A CA 1
ATOM 2363 C C . GLY A 1 314 ? 8.195 -16.453 1.59 1 98.5 314 GLY A C 1
ATOM 2364 O O . GLY A 1 314 ? 9.148 -16.438 0.813 1 98.5 314 GLY A O 1
ATOM 2365 N N . VAL A 1 315 ? 6.984 -16.656 1.145 1 98.88 315 VAL A N 1
ATOM 2366 C CA . VAL A 1 315 ? 6.672 -16.797 -0.274 1 98.88 315 VAL A CA 1
ATOM 2367 C C . VAL A 1 315 ? 5.527 -15.859 -0.646 1 98.88 315 VAL A C 1
ATOM 2369 O O . VAL A 1 315 ? 4.473 -15.875 -0.005 1 98.88 315 VAL A O 1
ATOM 2372 N N . VAL A 1 316 ? 5.758 -15.008 -1.684 1 98.94 316 VAL A N 1
ATOM 2373 C CA . VAL A 1 316 ? 4.781 -14 -2.08 1 98.94 316 VAL A CA 1
ATOM 2374 C C . VAL A 1 316 ? 4.523 -14.094 -3.582 1 98.94 316 VAL A C 1
ATOM 2376 O O . VAL A 1 316 ? 5.461 -14.047 -4.383 1 98.94 316 VAL A O 1
ATOM 2379 N N . ASP A 1 317 ? 3.275 -14.227 -3.934 1 98.88 317 ASP A N 1
ATOM 2380 C CA . ASP A 1 317 ? 2.869 -14.125 -5.332 1 98.88 317 ASP A CA 1
ATOM 2381 C C . ASP A 1 317 ? 2.65 -12.672 -5.738 1 98.88 317 ASP A C 1
ATOM 2383 O O . ASP A 1 317 ? 2.043 -11.898 -4.992 1 98.88 317 ASP A O 1
ATOM 2387 N N . SER A 1 318 ? 3.113 -12.328 -6.828 1 98.75 318 SER A N 1
ATOM 2388 C CA . SER A 1 318 ? 2.922 -10.992 -7.383 1 98.75 318 SER A CA 1
ATOM 2389 C C . SER A 1 318 ? 2.977 -11.008 -8.906 1 98.75 318 SER A C 1
ATOM 2391 O O . SER A 1 318 ? 3.275 -12.047 -9.508 1 98.75 318 SER A O 1
ATOM 2393 N N . SER A 1 319 ? 2.611 -9.938 -9.547 1 98.69 319 SER A N 1
ATOM 2394 C CA . SER A 1 319 ? 2.574 -9.836 -11.008 1 98.69 319 SER A CA 1
ATOM 2395 C C . SER A 1 319 ? 3.254 -8.562 -11.492 1 98.69 319 SER A C 1
ATOM 2397 O O . SER A 1 319 ? 2.896 -7.461 -11.062 1 98.69 319 SER A O 1
ATOM 2399 N N . VAL A 1 320 ? 4.137 -8.719 -12.398 1 98.62 320 VAL A N 1
ATOM 2400 C CA . VAL A 1 320 ? 4.891 -7.594 -12.945 1 98.62 320 VAL A CA 1
ATOM 2401 C C . VAL A 1 320 ? 3.926 -6.508 -13.414 1 98.62 320 VAL A C 1
ATOM 2403 O O . VAL A 1 320 ? 2.881 -6.801 -14 1 98.62 320 VAL A O 1
ATOM 2406 N N . SER A 1 321 ? 4.215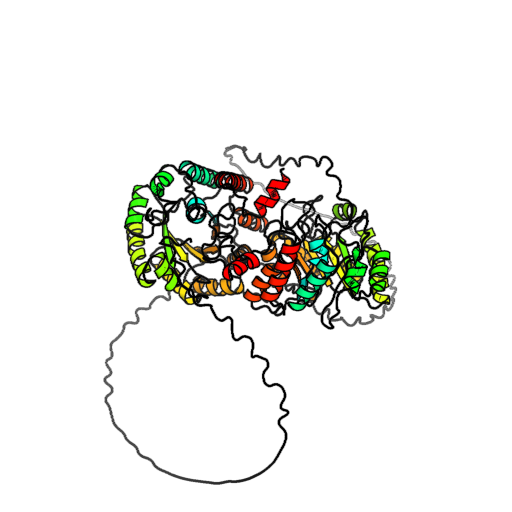 -5.25 -13.086 1 97.38 321 SER A N 1
ATOM 2407 C CA . SER A 1 321 ? 3.453 -4.066 -13.477 1 97.38 321 SER A CA 1
ATOM 2408 C C . SER A 1 321 ? 2.035 -4.117 -12.914 1 97.38 321 SER A C 1
ATOM 2410 O O . SER A 1 321 ? 1.163 -3.361 -13.352 1 97.38 321 SER A O 1
ATOM 2412 N N . GLY A 1 322 ? 1.815 -5.039 -12.023 1 97 322 GLY A N 1
ATOM 2413 C CA . GLY A 1 322 ? 0.479 -5.148 -11.461 1 97 322 GLY A CA 1
ATOM 2414 C C . GLY A 1 322 ? -0.541 -5.684 -12.445 1 97 322 GLY A C 1
ATOM 2415 O O . GLY A 1 322 ? -1.718 -5.32 -12.391 1 97 322 GLY A O 1
ATOM 2416 N N . LEU A 1 323 ? -0.184 -6.566 -13.352 1 95.75 323 LEU A N 1
ATOM 2417 C CA . LEU A 1 323 ? -1.087 -7.148 -14.336 1 95.75 323 LEU A CA 1
ATOM 2418 C C . LEU A 1 323 ? -2.203 -7.93 -13.656 1 95.75 323 LEU A C 1
ATOM 2420 O O . LEU A 1 323 ? -2.021 -8.445 -12.555 1 95.75 323 LEU A O 1
ATOM 2424 N N . GLY A 1 324 ? -3.346 -8.32 -14.438 1 89.38 324 GLY A N 1
ATOM 2425 C CA . GLY A 1 324 ? -4.465 -9.141 -13.992 1 89.38 324 GLY A CA 1
ATOM 2426 C C . GLY A 1 324 ? -5.754 -8.352 -13.844 1 89.38 324 GLY A C 1
ATOM 2427 O O . GLY A 1 324 ? -6.793 -8.742 -14.375 1 89.38 324 GLY A O 1
ATOM 2428 N N . GLY A 1 325 ? -5.875 -7.285 -13.203 1 77.88 325 GLY A N 1
ATOM 2429 C CA . GLY A 1 325 ? -7.102 -6.551 -12.922 1 77.88 325 GLY A CA 1
ATOM 2430 C C . GLY A 1 325 ? -8.055 -7.305 -12.008 1 77.88 325 GLY A C 1
ATOM 2431 O O . GLY A 1 325 ? -7.727 -8.391 -11.531 1 77.88 325 GLY A O 1
ATOM 2432 N N . CYS A 1 326 ? -9.211 -6.738 -11.68 1 69.94 326 CYS A N 1
ATOM 2433 C CA . CYS A 1 326 ? -10.25 -7.367 -10.867 1 69.94 326 CYS A CA 1
ATOM 2434 C C . CYS A 1 326 ? -11.578 -7.406 -11.617 1 69.94 326 CYS A C 1
ATOM 2436 O O . CYS A 1 326 ? -12.195 -6.367 -11.836 1 69.94 326 CYS A O 1
ATOM 2438 N N . PRO A 1 327 ? -11.961 -8.617 -12.07 1 69 327 PRO A N 1
ATOM 2439 C CA . PRO A 1 327 ? -13.211 -8.688 -12.828 1 69 327 PRO A CA 1
ATOM 2440 C C . PRO A 1 327 ? -14.414 -8.18 -12.039 1 69 327 PRO A C 1
ATOM 2442 O O . PRO A 1 327 ? -15.453 -7.859 -12.625 1 69 327 PRO A O 1
ATOM 2445 N N . TYR A 1 328 ? -14.305 -8.094 -10.773 1 68.12 328 TYR A N 1
ATOM 2446 C CA . TYR A 1 328 ? -15.43 -7.738 -9.914 1 68.12 328 TYR A CA 1
ATOM 2447 C C . TYR A 1 328 ? -15.422 -6.246 -9.602 1 68.12 328 TYR A C 1
ATOM 2449 O O . TYR A 1 328 ? -16.359 -5.727 -9 1 68.12 328 TYR A O 1
ATOM 2457 N N . ALA A 1 329 ? -14.383 -5.656 -9.914 1 61.03 329 ALA A N 1
ATOM 2458 C CA . ALA A 1 329 ? -14.227 -4.207 -9.789 1 61.03 329 ALA A CA 1
ATOM 2459 C C . ALA A 1 329 ? -13.539 -3.625 -11.023 1 61.03 329 ALA A C 1
ATOM 2461 O O . ALA A 1 329 ? -12.312 -3.559 -11.094 1 61.03 329 ALA A O 1
ATOM 2462 N N . LYS A 1 330 ? -14.406 -3.322 -11.945 1 65.31 330 LYS A N 1
ATOM 2463 C CA . LYS A 1 330 ? -13.852 -2.865 -13.219 1 65.31 330 LYS A CA 1
ATOM 2464 C C . LYS A 1 330 ? -12.898 -1.693 -13.023 1 65.31 330 LYS A C 1
ATOM 2466 O O . LYS A 1 330 ? -13.227 -0.731 -12.32 1 65.31 330 LYS A O 1
ATOM 2471 N N . GLY A 1 331 ? -11.719 -1.777 -13.602 1 64.94 331 GLY A N 1
ATOM 2472 C CA . GLY A 1 331 ? -10.75 -0.689 -13.531 1 64.94 331 GLY A CA 1
ATOM 2473 C C . GLY A 1 331 ? -9.828 -0.79 -12.336 1 64.94 331 GLY A C 1
ATOM 2474 O O . GLY A 1 331 ? -8.812 -0.095 -12.266 1 64.94 331 GLY A O 1
ATOM 2475 N N . ALA A 1 332 ? -10.25 -1.604 -11.445 1 71.25 332 ALA A N 1
ATOM 2476 C CA . ALA A 1 332 ? -9.414 -1.778 -10.258 1 71.25 332 ALA A CA 1
ATOM 2477 C C . ALA A 1 332 ? -8.234 -2.701 -10.547 1 71.25 332 ALA A C 1
ATOM 2479 O O . ALA A 1 332 ? -8.305 -3.545 -11.445 1 71.25 332 ALA A O 1
ATOM 2480 N N . THR A 1 333 ? -7.191 -2.348 -9.836 1 75.75 333 THR A N 1
ATOM 2481 C CA . THR A 1 333 ? -6.012 -3.191 -9.969 1 75.75 333 THR A CA 1
ATOM 2482 C C . THR A 1 333 ? -6.285 -4.594 -9.43 1 75.75 333 THR A C 1
ATOM 2484 O O . THR A 1 333 ? -7.141 -4.773 -8.562 1 75.75 333 THR A O 1
ATOM 2487 N N . GLY A 1 334 ? -5.641 -5.48 -10.078 1 90.19 334 GLY A N 1
ATOM 2488 C CA . GLY A 1 334 ? -5.719 -6.863 -9.633 1 90.19 334 GLY A CA 1
ATOM 2489 C C . GLY A 1 334 ? -4.555 -7.266 -8.742 1 90.19 334 GLY A C 1
ATOM 2490 O O . GLY A 1 334 ? -4.465 -6.832 -7.594 1 90.19 334 GLY A O 1
ATOM 2491 N N . ASN A 1 335 ? -3.566 -7.918 -9.305 1 97 335 ASN A N 1
ATOM 2492 C CA . ASN A 1 335 ? -2.408 -8.398 -8.562 1 97 335 ASN A CA 1
ATOM 2493 C C . ASN A 1 335 ? -1.551 -7.25 -8.047 1 97 335 ASN A C 1
ATOM 2495 O O . ASN A 1 335 ? -1.465 -6.199 -8.688 1 97 335 ASN A O 1
ATOM 2499 N N . VAL A 1 336 ? -1.008 -7.355 -6.91 1 98.31 336 VAL A N 1
ATOM 2500 C CA . VAL A 1 336 ? 0.012 -6.406 -6.477 1 98.31 336 VAL A CA 1
ATOM 2501 C C . VAL A 1 336 ? 1.198 -6.449 -7.438 1 98.31 336 VAL A C 1
ATOM 2503 O O . VAL A 1 336 ? 1.575 -7.516 -7.922 1 98.31 336 VAL A O 1
ATOM 2506 N N . ALA A 1 337 ? 1.79 -5.312 -7.707 1 98.56 337 ALA A N 1
ATOM 2507 C CA . ALA A 1 337 ? 2.9 -5.211 -8.648 1 98.56 337 ALA A CA 1
ATOM 2508 C C . ALA A 1 337 ? 4.176 -5.805 -8.062 1 98.56 337 ALA A C 1
ATOM 2510 O O . ALA A 1 337 ? 4.582 -5.445 -6.953 1 98.56 337 ALA A O 1
ATOM 2511 N N . THR A 1 338 ? 4.844 -6.633 -8.828 1 98.88 338 THR A N 1
ATOM 2512 C CA . THR A 1 338 ? 6.074 -7.266 -8.367 1 98.88 338 THR A CA 1
ATOM 2513 C C . THR A 1 338 ? 7.129 -6.219 -8.031 1 98.88 338 THR A C 1
ATOM 2515 O O . THR A 1 338 ? 7.867 -6.367 -7.051 1 98.88 338 THR A O 1
ATOM 2518 N N . GLU A 1 339 ? 7.227 -5.16 -8.805 1 98.81 339 GLU A N 1
ATOM 2519 C CA . GLU A 1 339 ? 8.203 -4.102 -8.562 1 98.81 339 GLU A CA 1
ATOM 2520 C C . GLU A 1 339 ? 8.008 -3.479 -7.188 1 98.81 339 GLU A C 1
ATOM 2522 O O . GLU A 1 339 ? 8.977 -3.223 -6.473 1 98.81 339 GLU A O 1
ATOM 2527 N N . ASP A 1 340 ? 6.77 -3.254 -6.809 1 98.62 340 ASP A N 1
ATOM 2528 C CA . ASP A 1 340 ? 6.469 -2.645 -5.516 1 98.62 340 ASP A CA 1
ATOM 2529 C C . ASP A 1 340 ? 6.816 -3.59 -4.371 1 98.62 340 ASP A C 1
ATOM 2531 O O . ASP A 1 340 ? 7.309 -3.156 -3.326 1 98.62 340 ASP A O 1
ATOM 2535 N N . VAL A 1 341 ? 6.535 -4.875 -4.57 1 98.94 341 VAL A N 1
ATOM 2536 C CA . VAL A 1 341 ? 6.855 -5.895 -3.576 1 98.94 341 VAL A CA 1
ATOM 2537 C C . VAL A 1 341 ? 8.367 -5.969 -3.381 1 98.94 341 VAL A C 1
ATOM 2539 O O . VAL A 1 341 ? 8.859 -5.926 -2.25 1 98.94 341 VAL A O 1
ATOM 2542 N N . VAL A 1 342 ? 9.086 -6.047 -4.469 1 98.94 342 VAL A N 1
ATOM 2543 C CA . VAL A 1 342 ? 10.539 -6.18 -4.418 1 98.94 342 VAL A CA 1
ATOM 2544 C C . VAL A 1 342 ? 11.148 -4.934 -3.779 1 98.94 342 VAL A C 1
ATOM 2546 O O . VAL A 1 342 ? 12.086 -5.035 -2.982 1 98.94 342 VAL A O 1
ATOM 2549 N N . TYR A 1 343 ? 10.617 -3.756 -4.082 1 98.69 343 TYR A N 1
ATOM 2550 C CA . TYR A 1 343 ? 11.078 -2.516 -3.467 1 98.69 343 TYR A CA 1
ATOM 2551 C C . TYR A 1 343 ? 10.953 -2.584 -1.948 1 98.69 343 TYR A C 1
ATOM 2553 O O . TYR A 1 343 ? 11.891 -2.248 -1.226 1 98.69 343 TYR A O 1
ATOM 2561 N N . MET A 1 344 ? 9.828 -2.994 -1.491 1 98.81 344 MET A N 1
ATOM 2562 C CA . MET A 1 344 ? 9.602 -3.107 -0.052 1 98.81 344 MET A CA 1
ATOM 2563 C C . MET A 1 344 ? 10.57 -4.105 0.573 1 98.81 344 MET A C 1
ATOM 2565 O O . MET A 1 344 ? 11.188 -3.82 1.604 1 98.81 344 MET A O 1
ATOM 2569 N N . LEU A 1 345 ? 10.68 -5.293 -0.082 1 98.81 345 LEU A N 1
ATOM 2570 C CA . LEU A 1 345 ? 11.531 -6.348 0.457 1 98.81 345 LEU A CA 1
ATOM 2571 C C . LEU A 1 345 ? 12.984 -5.895 0.521 1 98.81 345 LEU A C 1
ATOM 2573 O O . LEU A 1 345 ? 13.664 -6.102 1.531 1 98.81 345 LEU A O 1
ATOM 2577 N N . HIS A 1 346 ? 13.445 -5.281 -0.544 1 98.56 346 HIS A N 1
ATOM 2578 C CA . HIS A 1 346 ? 14.797 -4.742 -0.539 1 98.56 346 HIS A CA 1
ATOM 2579 C C . HIS A 1 346 ? 14.969 -3.707 0.567 1 98.56 346 HIS A C 1
ATOM 2581 O O . HIS A 1 346 ? 15.992 -3.701 1.262 1 98.56 346 HIS A O 1
ATOM 2587 N N . GLY A 1 347 ? 14.008 -2.844 0.749 1 97.81 347 GLY A N 1
ATOM 2588 C CA . GLY A 1 347 ? 14.055 -1.847 1.807 1 97.81 347 GLY A CA 1
ATOM 2589 C C . GLY A 1 347 ? 14.133 -2.453 3.195 1 97.81 347 GLY A C 1
ATOM 2590 O O . GLY A 1 347 ? 14.711 -1.859 4.105 1 97.81 347 GLY A O 1
ATOM 2591 N N . LEU A 1 348 ? 13.578 -3.615 3.34 1 97.88 348 LEU A N 1
ATOM 2592 C CA . LEU A 1 348 ? 13.578 -4.336 4.609 1 97.88 348 LEU A CA 1
ATOM 2593 C C . LEU A 1 348 ? 14.875 -5.113 4.793 1 97.88 348 LEU A C 1
ATOM 2595 O O . LEU A 1 348 ? 15.086 -5.746 5.832 1 97.88 348 LEU A O 1
ATOM 2599 N N . GLY A 1 349 ? 15.719 -5.098 3.779 1 97 349 GLY A N 1
ATOM 2600 C CA . GLY A 1 349 ? 16.953 -5.859 3.822 1 97 349 GLY A CA 1
ATOM 2601 C C . GLY A 1 349 ? 16.75 -7.344 3.574 1 97 349 GLY A C 1
ATOM 2602 O O . GLY A 1 349 ? 17.594 -8.164 3.951 1 97 349 GLY A O 1
ATOM 2603 N N . ILE A 1 350 ? 15.617 -7.719 3.021 1 98.38 350 ILE A N 1
ATOM 2604 C CA . ILE A 1 350 ? 15.289 -9.109 2.738 1 98.38 350 ILE A CA 1
ATOM 2605 C C . ILE A 1 350 ? 15.828 -9.5 1.363 1 98.38 350 ILE A C 1
ATOM 2607 O O . ILE A 1 350 ? 15.609 -8.789 0.381 1 98.38 350 ILE A O 1
ATOM 2611 N N . GLU A 1 351 ? 16.5 -10.602 1.294 1 98.38 351 GLU A N 1
ATOM 2612 C CA . GLU A 1 351 ? 17.031 -11.094 0.029 1 98.38 351 GLU A CA 1
ATOM 2613 C C . GLU A 1 351 ? 15.93 -11.703 -0.839 1 98.38 351 GLU A C 1
ATOM 2615 O O . GLU A 1 351 ? 15.047 -12.391 -0.333 1 98.38 351 GLU A O 1
ATOM 2620 N N . THR A 1 352 ? 15.969 -11.438 -2.172 1 98.38 352 THR A N 1
ATOM 2621 C CA . THR A 1 352 ? 14.984 -11.992 -3.098 1 98.38 352 THR A CA 1
ATOM 2622 C C . THR A 1 352 ? 15.672 -12.578 -4.328 1 98.38 352 THR A C 1
ATOM 2624 O O . THR A 1 352 ? 15.062 -13.336 -5.086 1 98.38 352 THR A O 1
ATOM 2627 N N . ASN A 1 353 ? 16.891 -12.234 -4.695 1 97.25 353 ASN A N 1
ATOM 2628 C CA . ASN A 1 353 ? 17.656 -12.555 -5.891 1 97.25 353 ASN A CA 1
ATOM 2629 C C . ASN A 1 353 ? 17.141 -11.812 -7.117 1 97.25 353 ASN A C 1
ATOM 2631 O O . ASN A 1 353 ? 17.594 -12.062 -8.234 1 97.25 353 ASN A O 1
ATOM 2635 N N . VAL A 1 354 ? 16.25 -10.906 -6.945 1 98.75 354 VAL A N 1
ATOM 2636 C CA . VAL A 1 354 ? 15.625 -10.227 -8.078 1 98.75 354 VAL A CA 1
ATOM 2637 C C . VAL A 1 354 ? 16.312 -8.883 -8.305 1 98.75 354 VAL A C 1
ATOM 2639 O O . VAL A 1 354 ? 16.5 -8.109 -7.367 1 98.75 354 VAL A O 1
ATOM 2642 N N . ASP A 1 355 ? 16.719 -8.664 -9.492 1 98.62 355 ASP A N 1
ATOM 2643 C CA . ASP A 1 355 ? 17.219 -7.359 -9.922 1 98.62 355 ASP A CA 1
ATOM 2644 C C . ASP A 1 355 ? 16.078 -6.43 -10.312 1 98.62 355 ASP A C 1
ATOM 2646 O O . ASP A 1 355 ? 15.422 -6.637 -11.336 1 98.62 355 ASP A O 1
ATOM 2650 N N . LEU A 1 356 ? 15.906 -5.41 -9.578 1 98.44 356 LEU A N 1
ATOM 2651 C CA . LEU A 1 356 ? 14.766 -4.52 -9.766 1 98.44 356 LEU A CA 1
ATOM 2652 C C . LEU A 1 356 ? 14.82 -3.838 -11.125 1 98.44 356 LEU A C 1
ATOM 2654 O O . LEU A 1 356 ? 13.797 -3.666 -11.781 1 98.44 356 LEU A O 1
ATOM 2658 N N . GLY A 1 357 ? 15.945 -3.385 -11.555 1 98.06 357 GLY A N 1
ATOM 2659 C CA . GLY A 1 357 ? 16.094 -2.768 -12.867 1 98.06 357 GLY A CA 1
ATOM 2660 C C . GLY A 1 357 ? 15.641 -3.664 -14.008 1 98.06 357 GLY A C 1
ATOM 2661 O O . GLY A 1 357 ? 14.852 -3.246 -14.859 1 98.06 357 GLY A O 1
ATOM 2662 N N . LYS A 1 358 ? 16.125 -4.918 -13.969 1 98.69 358 LYS A N 1
ATOM 2663 C CA . LYS A 1 358 ? 15.75 -5.883 -15 1 98.69 358 LYS A CA 1
ATOM 2664 C C . LYS A 1 358 ? 14.258 -6.207 -14.922 1 98.69 358 LYS A C 1
ATOM 2666 O O . LYS A 1 358 ? 13.617 -6.434 -15.945 1 98.69 358 LYS A O 1
ATOM 2671 N N . LEU A 1 359 ? 13.781 -6.258 -13.703 1 98.81 359 LEU A N 1
ATOM 2672 C CA . LEU A 1 359 ? 12.352 -6.48 -13.516 1 98.81 359 LEU A CA 1
ATOM 2673 C C . LEU A 1 359 ? 11.539 -5.355 -14.148 1 98.81 359 LEU A C 1
ATOM 2675 O O . LEU A 1 359 ? 10.531 -5.605 -14.812 1 98.81 359 LEU A O 1
ATOM 2679 N N . MET A 1 360 ? 11.969 -4.141 -13.953 1 98.25 360 MET A N 1
ATOM 2680 C CA . MET A 1 360 ? 11.281 -2.984 -14.523 1 98.25 360 MET A CA 1
ATOM 2681 C C . MET A 1 360 ? 11.352 -3.016 -16.047 1 98.25 360 MET A C 1
ATOM 2683 O O . MET A 1 360 ? 10.414 -2.588 -16.734 1 98.25 360 MET A O 1
ATOM 2687 N N . ASP A 1 361 ? 12.414 -3.529 -16.578 1 98.19 361 ASP A N 1
ATOM 2688 C CA . ASP A 1 361 ? 12.516 -3.707 -18.016 1 98.19 361 ASP A CA 1
ATOM 2689 C C . ASP A 1 361 ? 11.445 -4.664 -18.531 1 98.19 361 ASP A C 1
ATOM 2691 O O . ASP A 1 361 ? 10.836 -4.426 -19.578 1 98.19 361 ASP A O 1
ATOM 2695 N N . ALA A 1 362 ? 11.289 -5.727 -17.828 1 98.75 362 ALA A N 1
ATOM 2696 C CA . ALA A 1 362 ? 10.242 -6.684 -18.172 1 98.75 362 ALA A CA 1
ATOM 2697 C C . ALA A 1 362 ? 8.867 -6.031 -18.125 1 98.75 362 ALA A C 1
ATOM 2699 O O . ALA A 1 362 ? 8.031 -6.246 -19.016 1 98.75 362 ALA A O 1
ATOM 2700 N N . GLY A 1 363 ? 8.664 -5.258 -17.047 1 98.5 363 GLY A N 1
ATOM 2701 C CA . GLY A 1 363 ? 7.41 -4.531 -16.922 1 98.5 363 GLY A CA 1
ATOM 2702 C C . GLY A 1 363 ? 7.172 -3.549 -18.047 1 98.5 363 GLY A C 1
ATOM 2703 O O . GLY A 1 363 ? 6.07 -3.479 -18.594 1 98.5 363 GLY A O 1
ATOM 2704 N N . ASP A 1 364 ? 8.156 -2.824 -18.359 1 97.81 364 ASP A N 1
ATOM 2705 C CA . ASP A 1 364 ? 8.07 -1.865 -19.453 1 97.81 364 ASP A CA 1
ATOM 2706 C C . ASP A 1 364 ? 7.75 -2.566 -20.781 1 97.81 364 ASP A C 1
ATOM 2708 O O . ASP A 1 364 ? 6.93 -2.084 -21.562 1 97.81 364 ASP A O 1
ATOM 2712 N N . TYR A 1 365 ? 8.43 -3.699 -21.047 1 98.56 365 TYR A N 1
ATOM 2713 C CA . TYR A 1 365 ? 8.211 -4.488 -22.266 1 98.56 365 TYR A CA 1
ATOM 2714 C C . TYR A 1 365 ? 6.738 -4.859 -22.406 1 98.56 365 TYR A C 1
ATOM 2716 O O . TYR A 1 365 ? 6.129 -4.598 -23.453 1 98.56 365 TYR A O 1
ATOM 2724 N N . ILE A 1 366 ? 6.137 -5.41 -21.344 1 98.56 366 ILE A N 1
ATOM 2725 C CA . ILE A 1 366 ? 4.785 -5.938 -21.484 1 98.56 366 ILE A CA 1
ATOM 2726 C C . ILE A 1 366 ? 3.785 -4.781 -21.547 1 98.56 366 ILE A C 1
ATOM 2728 O O . ILE A 1 366 ? 2.775 -4.867 -22.25 1 98.56 366 ILE A O 1
ATOM 2732 N N . CYS A 1 367 ? 4.035 -3.73 -20.797 1 97.44 367 CYS A N 1
ATOM 2733 C CA . CYS A 1 367 ? 3.156 -2.568 -20.844 1 97.44 367 CYS A CA 1
ATOM 2734 C C . CYS A 1 367 ? 3.109 -1.984 -22.25 1 97.44 367 CYS A C 1
ATOM 2736 O O . CYS A 1 367 ? 2.043 -1.587 -22.734 1 97.44 367 CYS A O 1
ATOM 2738 N N . LYS A 1 368 ? 4.254 -1.903 -22.906 1 97.81 368 LYS A N 1
ATOM 2739 C CA . LYS A 1 368 ? 4.301 -1.424 -24.281 1 97.81 368 LYS A CA 1
ATOM 2740 C C . LYS A 1 368 ? 3.48 -2.322 -25.203 1 97.81 368 LYS A C 1
ATOM 2742 O O . LYS A 1 368 ? 2.748 -1.832 -26.062 1 97.81 368 LYS A O 1
ATOM 2747 N N . GLN A 1 369 ? 3.621 -3.584 -25.016 1 98.06 369 GLN A N 1
ATOM 2748 C CA . GLN A 1 369 ? 2.893 -4.539 -25.844 1 98.06 369 GLN A CA 1
ATOM 2749 C C . GLN A 1 369 ? 1.387 -4.426 -25.625 1 98.06 369 GLN A C 1
ATOM 2751 O O . GLN A 1 369 ? 0.599 -4.625 -26.547 1 98.06 369 GLN A O 1
ATOM 2756 N N . LEU A 1 370 ? 0.99 -4.137 -24.406 1 96.94 370 LEU A N 1
ATOM 2757 C CA . LEU A 1 370 ? -0.423 -4.059 -24.047 1 96.94 370 LEU A CA 1
ATOM 2758 C C . LEU A 1 370 ? -0.956 -2.643 -24.25 1 96.94 370 LEU A C 1
ATOM 2760 O O . LEU A 1 370 ? -2.154 -2.4 -24.094 1 96.94 370 LEU A O 1
ATOM 2764 N N . ASN A 1 371 ? -0.105 -1.714 -24.469 1 95.75 371 ASN A N 1
ATOM 2765 C CA . ASN A 1 371 ? -0.436 -0.305 -24.656 1 95.75 371 ASN A CA 1
ATOM 2766 C C . ASN A 1 371 ? -1.146 0.272 -23.438 1 95.75 371 ASN A C 1
ATOM 2768 O O . ASN A 1 371 ? -2.23 0.844 -23.547 1 95.75 371 ASN A O 1
ATOM 2772 N N . ARG A 1 372 ? -0.519 0.158 -22.297 1 92.25 372 ARG A N 1
ATOM 2773 C CA . ARG A 1 372 ? -1.043 0.733 -21.062 1 92.25 372 ARG A CA 1
ATOM 2774 C C . ARG A 1 372 ? 0.088 1.115 -20.125 1 92.25 372 ARG A C 1
ATOM 2776 O O . ARG A 1 372 ? 1.201 0.597 -20.234 1 92.25 372 ARG A O 1
ATOM 2783 N N . PRO A 1 373 ? -0.202 1.995 -19.234 1 91.75 373 PRO A N 1
ATOM 2784 C CA . PRO A 1 373 ? 0.821 2.367 -18.266 1 91.75 373 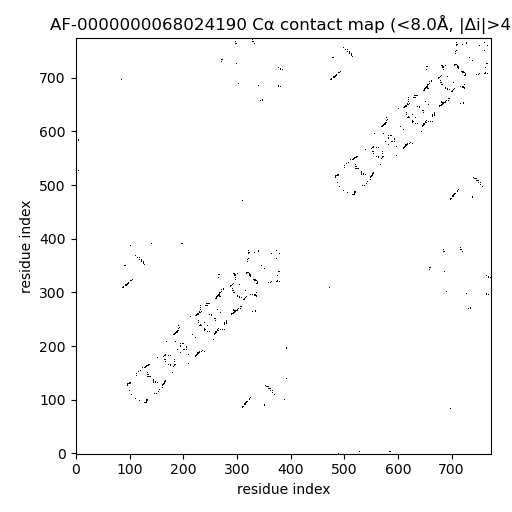PRO A CA 1
ATOM 2785 C C . PRO A 1 373 ? 1.044 1.289 -17.203 1 91.75 373 PRO A C 1
ATOM 2787 O O . PRO A 1 373 ? 0.18 0.432 -17 1 91.75 373 PRO A O 1
ATOM 2790 N N . SER A 1 374 ? 2.203 1.335 -16.609 1 94.44 374 SER A N 1
ATOM 2791 C CA . SER A 1 374 ? 2.5 0.415 -15.523 1 94.44 374 SER A CA 1
ATOM 2792 C C . SER A 1 374 ? 1.589 0.665 -14.328 1 94.44 374 SER A C 1
ATOM 2794 O O . SER A 1 374 ? 1.292 1.814 -13.992 1 94.44 374 SER A O 1
ATOM 2796 N N . GLY A 1 375 ? 1.142 -0.392 -13.711 1 93.88 375 GLY A N 1
ATOM 2797 C CA . GLY A 1 375 ? 0.398 -0.281 -12.469 1 93.88 375 GLY A CA 1
ATOM 2798 C C . GLY A 1 375 ? 1.291 -0.225 -11.242 1 93.88 375 GLY A C 1
ATOM 2799 O O . GLY A 1 375 ? 0.8 -0.164 -10.109 1 93.88 375 GLY A O 1
ATOM 2800 N N . SER A 1 376 ? 2.572 -0.236 -11.445 1 96.25 376 SER A N 1
ATOM 2801 C CA . SER A 1 376 ? 3.539 -0.19 -10.352 1 96.25 376 SER A CA 1
ATOM 2802 C C . SER A 1 376 ? 3.928 1.247 -10.016 1 96.25 376 SER A C 1
ATOM 2804 O O . SER A 1 376 ? 4.402 1.984 -10.883 1 96.25 376 SER A O 1
ATOM 2806 N N . LYS A 1 377 ? 3.752 1.62 -8.789 1 95.31 377 LYS A N 1
ATOM 2807 C CA . LYS A 1 377 ? 4.164 2.951 -8.344 1 95.31 377 LYS A CA 1
ATOM 2808 C C . LYS A 1 377 ? 5.684 3.08 -8.328 1 95.31 377 LYS A C 1
ATOM 2810 O O . LYS A 1 377 ? 6.223 4.145 -8.641 1 95.31 377 LYS A O 1
ATOM 2815 N N . THR A 1 378 ? 6.336 2.033 -7.953 1 96.62 378 THR A N 1
ATOM 2816 C CA . THR A 1 378 ? 7.797 2.01 -7.977 1 96.62 378 THR A CA 1
ATOM 2817 C C . THR A 1 378 ? 8.32 2.25 -9.391 1 96.62 378 THR A C 1
ATOM 2819 O O . THR A 1 378 ? 9.195 3.09 -9.602 1 96.62 378 THR A O 1
ATOM 2822 N N . ALA A 1 379 ? 7.793 1.511 -10.328 1 95.94 379 ALA A N 1
ATOM 2823 C CA . ALA A 1 379 ? 8.227 1.66 -11.711 1 95.94 379 ALA A CA 1
ATOM 2824 C C . ALA A 1 379 ? 7.941 3.068 -12.227 1 95.94 379 ALA A C 1
ATOM 2826 O O . ALA A 1 379 ? 8.773 3.664 -12.914 1 95.94 379 ALA A O 1
ATOM 2827 N N . THR A 1 380 ? 6.801 3.588 -11.906 1 93.19 380 THR A N 1
ATOM 2828 C CA . THR A 1 380 ? 6.43 4.93 -12.344 1 93.19 380 THR A CA 1
ATOM 2829 C C . THR A 1 380 ? 7.395 5.969 -11.773 1 93.19 380 THR A C 1
ATOM 2831 O O . THR A 1 380 ? 7.816 6.883 -12.484 1 93.19 380 THR A O 1
ATOM 2834 N N . ALA A 1 381 ? 7.715 5.848 -10.539 1 92.5 381 ALA A N 1
ATOM 2835 C CA . ALA A 1 381 ? 8.586 6.801 -9.859 1 92.5 381 ALA A CA 1
ATOM 2836 C C . ALA A 1 381 ? 10.008 6.742 -10.422 1 92.5 381 ALA A C 1
ATOM 2838 O O . ALA A 1 381 ? 10.648 7.777 -10.609 1 92.5 381 ALA A O 1
ATOM 2839 N N . LEU A 1 382 ? 10.5 5.535 -10.68 1 91.25 382 LEU A N 1
ATOM 2840 C CA . LEU A 1 382 ? 11.898 5.348 -11.062 1 91.25 382 LEU A CA 1
ATOM 2841 C C . LEU A 1 382 ? 12.094 5.594 -12.555 1 91.25 382 LEU A C 1
ATOM 2843 O O . LEU A 1 382 ? 13.203 5.895 -13 1 91.25 382 LEU A O 1
ATOM 2847 N N . CYS A 1 383 ? 11.18 5.285 -13.375 1 80.56 383 CYS A N 1
ATOM 2848 C CA . CYS A 1 383 ? 11.305 5.547 -14.805 1 80.56 383 CYS A CA 1
ATOM 2849 C C . CYS A 1 383 ? 11.43 7.043 -15.07 1 80.56 383 CYS A C 1
ATOM 2851 O O . CYS A 1 383 ? 12.094 7.453 -16.031 1 80.56 383 CYS A O 1
ATOM 2853 N N . ARG A 1 384 ? 10.922 7.777 -14.289 1 62.91 384 ARG A N 1
ATOM 2854 C CA . ARG A 1 384 ? 10.922 9.219 -14.516 1 62.91 384 ARG A CA 1
ATOM 2855 C C . ARG A 1 384 ? 12.188 9.867 -13.953 1 62.91 384 ARG A C 1
ATOM 2857 O O . ARG A 1 384 ? 12.547 10.977 -14.344 1 62.91 384 ARG A O 1
ATOM 2864 N N . LEU A 1 385 ? 12.742 9.203 -13.078 1 53.59 385 LEU A N 1
ATOM 2865 C CA . LEU A 1 385 ? 14.039 9.68 -12.609 1 53.59 385 LEU A CA 1
ATOM 2866 C C . LEU A 1 385 ? 15.109 9.5 -13.688 1 53.59 385 LEU A C 1
ATOM 2868 O O . LEU A 1 385 ? 16.078 10.25 -13.727 1 53.59 385 LEU A O 1
ATOM 2872 N N . THR A 1 386 ? 14.859 8.555 -14.594 1 41 386 THR A N 1
ATOM 2873 C CA . THR A 1 386 ? 15.82 8.266 -15.648 1 41 386 THR A CA 1
ATOM 2874 C C . THR A 1 386 ? 15.453 9.016 -16.922 1 41 386 THR A C 1
ATOM 2876 O O . THR A 1 386 ? 16.25 9.062 -17.875 1 41 386 THR A O 1
ATOM 2879 N N . ALA A 1 387 ? 14.344 9.539 -16.891 1 42.47 387 ALA A N 1
ATOM 2880 C CA . ALA A 1 387 ? 14.039 10.336 -18.078 1 42.47 387 ALA A CA 1
ATOM 2881 C C . ALA A 1 387 ? 14.516 11.773 -17.922 1 42.47 387 ALA A C 1
ATOM 2883 O O . ALA A 1 387 ? 14.414 12.352 -16.844 1 42.47 387 ALA A O 1
ATOM 2884 N N . MET B 1 1 ? -6.594 -14.859 -8.727 1 35.72 1 MET B N 1
ATOM 2885 C CA . MET B 1 1 ? -6.891 -16.047 -9.508 1 35.72 1 MET B CA 1
ATOM 2886 C C . MET B 1 1 ? -8.18 -15.875 -10.305 1 35.72 1 MET B C 1
ATOM 2888 O O . MET B 1 1 ? -9.258 -15.75 -9.727 1 35.72 1 MET B O 1
ATOM 2892 N N . SER B 1 2 ? -7.957 -15.289 -11.453 1 38.25 2 SER B N 1
ATOM 2893 C CA . SER B 1 2 ? -9.062 -14.93 -12.336 1 38.25 2 SER B CA 1
ATOM 2894 C C . SER B 1 2 ? -9.93 -16.141 -12.656 1 38.25 2 SER B C 1
ATOM 2896 O O . SER B 1 2 ? -9.461 -17.281 -12.578 1 38.25 2 SER B O 1
ATOM 2898 N N . SER B 1 3 ? -11.227 -15.914 -12.586 1 39.88 3 SER B N 1
ATOM 2899 C CA . SER B 1 3 ? -12.273 -16.891 -12.844 1 39.88 3 SER B CA 1
ATOM 2900 C C . SER B 1 3 ? -12.039 -17.594 -14.18 1 39.88 3 SER B C 1
ATOM 2902 O O . SER B 1 3 ? -11.75 -16.953 -15.188 1 39.88 3 SER B O 1
ATOM 2904 N N . LEU B 1 4 ? -11.664 -18.844 -14.188 1 39.66 4 LEU B N 1
ATOM 2905 C CA . LEU B 1 4 ? -11.414 -19.688 -15.352 1 39.66 4 LEU B CA 1
ATOM 2906 C C . LEU B 1 4 ? -12.68 -19.859 -16.188 1 39.66 4 LEU B C 1
ATOM 2908 O O . LEU B 1 4 ? -12.625 -20.375 -17.297 1 39.66 4 LEU B O 1
ATOM 2912 N N . GLU B 1 5 ? -13.938 -19.984 -15.602 1 36.66 5 GLU B N 1
ATOM 2913 C CA . GLU B 1 5 ? -15.102 -20.266 -16.422 1 36.66 5 GLU B CA 1
ATOM 2914 C C . GLU B 1 5 ? -15.836 -18.984 -16.828 1 36.66 5 GLU B C 1
ATOM 2916 O O . GLU B 1 5 ? -15.539 -17.906 -16.297 1 36.66 5 GLU B O 1
ATOM 2921 N N . GLU B 1 6 ? -17.062 -19.109 -17.641 1 35.91 6 GLU B N 1
ATOM 2922 C CA . GLU B 1 6 ? -17.922 -18.078 -18.219 1 35.91 6 GLU B CA 1
ATOM 2923 C C . GLU B 1 6 ? -18.281 -17.031 -17.172 1 35.91 6 GLU B C 1
ATOM 2925 O O . GLU B 1 6 ? -18.672 -17.359 -16.047 1 35.91 6 GLU B O 1
ATOM 2930 N N . PRO B 1 7 ? -17.984 -15.766 -17.391 1 34.44 7 PRO B N 1
ATOM 2931 C CA . PRO B 1 7 ? -18.484 -14.727 -16.484 1 34.44 7 PRO B CA 1
ATOM 2932 C C . PRO B 1 7 ? -19.953 -14.891 -16.141 1 34.44 7 PRO B C 1
ATOM 2934 O O . PRO B 1 7 ? -20.75 -15.266 -17.016 1 34.44 7 PRO B O 1
ATOM 2937 N N . LEU B 1 8 ? -20.391 -15.258 -15.016 1 32.12 8 LEU B N 1
ATOM 2938 C CA . LEU B 1 8 ? -21.797 -15.125 -14.68 1 32.12 8 LEU B CA 1
ATOM 2939 C C . LEU B 1 8 ? -22.375 -13.844 -15.273 1 32.12 8 LEU B C 1
ATOM 2941 O O . LEU B 1 8 ? -21.797 -12.773 -15.141 1 32.12 8 LEU B O 1
ATOM 2945 N N . GLY B 1 9 ? -23.094 -13.898 -16.375 1 27.97 9 GLY B N 1
ATOM 2946 C CA . GLY B 1 9 ? -23.938 -12.789 -16.812 1 27.97 9 GLY B CA 1
ATOM 2947 C C . GLY B 1 9 ? -24.578 -12.047 -15.648 1 27.97 9 GLY B C 1
ATOM 2948 O O . GLY B 1 9 ? -25.031 -12.664 -14.68 1 27.97 9 GLY B O 1
ATOM 2949 N N . LEU B 1 10 ? -24.25 -10.805 -15.477 1 30.55 10 LEU B N 1
ATOM 2950 C CA . LEU B 1 10 ? -24.797 -9.867 -14.5 1 30.55 10 LEU B CA 1
ATOM 2951 C C . LEU B 1 10 ? -26.312 -9.984 -14.422 1 30.55 10 LEU B C 1
ATOM 2953 O O . LEU B 1 10 ? -27.031 -9.453 -15.281 1 30.55 10 LEU B O 1
ATOM 2957 N N . GLY B 1 11 ? -26.984 -11.102 -14.25 1 24.73 11 GLY B N 1
ATOM 2958 C CA . GLY B 1 11 ? -28.359 -10.898 -13.859 1 24.73 11 GLY B CA 1
ATOM 2959 C C . GLY B 1 11 ? -28.516 -9.859 -12.766 1 24.73 11 GLY B C 1
ATOM 2960 O O . GLY B 1 11 ? -27.547 -9.453 -12.133 1 24.73 11 GLY B O 1
ATOM 2961 N N . ASP B 1 12 ? -29.875 -9.375 -12.477 1 26.36 12 ASP B N 1
ATOM 2962 C CA . ASP B 1 12 ? -30.375 -8.312 -11.602 1 26.36 12 ASP B CA 1
ATOM 2963 C C . ASP B 1 12 ? -29.812 -8.461 -10.188 1 26.36 12 ASP B C 1
ATOM 2965 O O . ASP B 1 12 ? -30.156 -9.398 -9.469 1 26.36 12 ASP B O 1
ATOM 2969 N N . LEU B 1 13 ? -28.609 -8.297 -10.078 1 25.83 13 LEU B N 1
ATOM 2970 C CA . LEU B 1 13 ? -28.156 -8.344 -8.695 1 25.83 13 LEU B CA 1
ATOM 2971 C C . LEU B 1 13 ? -29.031 -7.484 -7.797 1 25.83 13 LEU B C 1
ATOM 2973 O O . LEU B 1 13 ? -29.281 -6.316 -8.094 1 25.83 13 LEU B O 1
ATOM 2977 N N . PRO B 1 14 ? -29.875 -8.125 -6.992 1 23.33 14 PRO B N 1
ATOM 2978 C CA . PRO B 1 14 ? -30.734 -7.305 -6.145 1 23.33 14 PRO B CA 1
ATOM 2979 C C . PRO B 1 14 ? -29.969 -6.207 -5.41 1 23.33 14 PRO B C 1
ATOM 2981 O O . PRO B 1 14 ? -28.766 -6.336 -5.18 1 23.33 14 PRO B O 1
ATOM 2984 N N . LYS B 1 15 ? -30.406 -4.973 -5.508 1 28.58 15 LYS B N 1
ATOM 2985 C CA . LYS B 1 15 ? -30.047 -3.742 -4.805 1 28.58 15 LYS B CA 1
ATOM 2986 C C . LYS B 1 15 ? -29.766 -4.016 -3.332 1 28.58 15 LYS B C 1
ATOM 2988 O O . LYS B 1 15 ? -30.641 -4.484 -2.6 1 28.58 15 LYS B O 1
ATOM 2993 N N . LEU B 1 16 ? -28.656 -4.543 -2.977 1 24.05 16 LEU B N 1
ATOM 2994 C CA . LEU B 1 16 ? -28.375 -4.609 -1.545 1 24.05 16 LEU B CA 1
ATOM 2995 C C . LEU B 1 16 ? -28.797 -3.314 -0.853 1 24.05 16 LEU B C 1
ATOM 2997 O O . LEU B 1 16 ? -28.359 -2.23 -1.249 1 24.05 16 LEU B O 1
ATOM 3001 N N . SER B 1 17 ? -30 -3.244 -0.298 1 22.33 17 SER B N 1
ATOM 3002 C CA . SER B 1 17 ? -30.547 -2.191 0.555 1 22.33 17 SER B CA 1
ATOM 3003 C C . SER B 1 17 ? -29.562 -1.824 1.668 1 22.33 17 SER B C 1
ATOM 3005 O O . SER B 1 17 ? -29.266 -2.646 2.537 1 22.33 17 SER B O 1
ATOM 3007 N N . ILE B 1 18 ? -28.625 -1.115 1.398 1 24.72 18 ILE B N 1
ATOM 3008 C CA . ILE B 1 18 ? -27.828 -0.438 2.414 1 24.72 18 ILE B CA 1
ATOM 3009 C C . ILE B 1 18 ? -28.75 0.314 3.375 1 24.72 18 ILE B C 1
ATOM 3011 O O . ILE B 1 18 ? -29.078 1.482 3.146 1 24.72 18 ILE B O 1
ATOM 3015 N N . ASN B 1 19 ? -30 -0.3 3.672 1 19.7 19 ASN B N 1
ATOM 3016 C CA . ASN B 1 19 ? -30.906 0.425 4.559 1 19.7 19 ASN B CA 1
ATOM 3017 C C . ASN B 1 19 ? -30.203 0.885 5.828 1 19.7 19 ASN B C 1
ATOM 3019 O O . ASN B 1 19 ? -30.281 2.059 6.199 1 19.7 19 ASN B O 1
ATOM 3023 N N . ARG B 1 20 ? -30.188 -0.048 6.93 1 21.52 20 ARG B N 1
ATOM 3024 C CA . ARG B 1 20 ? -30.719 0.184 8.266 1 21.52 20 ARG B CA 1
ATOM 3025 C C . ARG B 1 20 ? -29.688 0.856 9.164 1 21.52 20 ARG B C 1
ATOM 3027 O O . ARG B 1 20 ? -29.203 0.252 10.125 1 21.52 20 ARG B O 1
ATOM 3034 N N . LEU B 1 21 ? -28.562 1.288 8.734 1 20.91 21 LEU B N 1
ATOM 3035 C CA . LEU B 1 21 ? -27.719 1.763 9.82 1 20.91 21 LEU B CA 1
ATOM 3036 C C . LEU B 1 21 ? -28.391 2.908 10.57 1 20.91 21 LEU B C 1
ATOM 3038 O O . LEU B 1 21 ? -27.75 3.574 11.391 1 20.91 21 LEU B O 1
ATOM 3042 N N . GLY B 1 22 ? -29.625 3.332 10.086 1 19.94 22 GLY B N 1
ATOM 3043 C CA . GLY B 1 22 ? -30.047 4.59 10.688 1 19.94 22 GLY B CA 1
ATOM 3044 C C . GLY B 1 22 ? -30.219 4.504 12.188 1 19.94 22 GLY B C 1
ATOM 3045 O O . GLY B 1 22 ? -30.344 5.531 12.867 1 19.94 22 GLY B O 1
ATOM 3046 N N . ARG B 1 23 ? -30.766 3.379 12.68 1 20.44 23 ARG B N 1
ATOM 3047 C CA . ARG B 1 23 ? -31.719 3.641 13.742 1 20.44 23 ARG B CA 1
ATOM 3048 C C . ARG B 1 23 ? -31.016 4.016 15.039 1 20.44 23 ARG B C 1
ATOM 3050 O O . ARG B 1 23 ? -31.5 3.711 16.125 1 20.44 23 ARG B O 1
ATOM 3057 N N . PHE B 1 24 ? -29.75 4.246 15.102 1 19.97 24 PHE B N 1
ATOM 3058 C CA . PHE B 1 24 ? -29.25 4.199 16.469 1 19.97 24 PHE B CA 1
ATOM 3059 C C . PHE B 1 24 ? -29.875 5.305 17.312 1 19.97 24 PHE B C 1
ATOM 3061 O O . PHE B 1 24 ? -29.328 5.711 18.328 1 19.97 24 PHE B O 1
ATOM 3068 N N . CYS B 1 25 ? -30.859 6.102 16.75 1 19.5 25 CYS B N 1
ATOM 3069 C CA . CYS B 1 25 ? -31 7.285 17.594 1 19.5 25 CYS B CA 1
ATOM 3070 C C . CYS B 1 25 ? -31.562 6.914 18.969 1 19.5 25 CYS B C 1
ATOM 3072 O O . CYS B 1 25 ? -32.031 7.785 19.703 1 19.5 25 CYS B O 1
ATOM 3074 N N . GLN B 1 26 ? -31.859 5.559 19.188 1 18 26 GLN B N 1
ATOM 3075 C CA . GLN B 1 26 ? -32.969 5.59 20.141 1 18 26 GLN B CA 1
ATOM 3076 C C . GLN B 1 26 ? -32.625 6.438 21.359 1 18 26 GLN B C 1
ATOM 3078 O O . GLN B 1 26 ? -31.453 6.832 21.531 1 18 26 GLN B O 1
ATOM 3083 N N . SER B 1 27 ? -32.875 5.805 22.625 1 18.5 27 SER B N 1
ATOM 3084 C CA . SER B 1 27 ? -33.719 5.945 23.812 1 18.5 27 SER B CA 1
ATOM 3085 C C . SER B 1 27 ? -32.938 6.52 24.984 1 18.5 27 SER B C 1
ATOM 3087 O O . SER B 1 27 ? -32.125 5.816 25.609 1 18.5 27 SER B O 1
ATOM 3089 N N . ALA B 1 28 ? -32.219 7.633 24.875 1 17.12 28 ALA B N 1
ATOM 3090 C CA . ALA B 1 28 ? -31.391 7.988 26.016 1 17.12 28 ALA B CA 1
ATOM 3091 C C . ALA B 1 28 ? -32.188 7.98 27.312 1 17.12 28 ALA B C 1
ATOM 3093 O O . ALA B 1 28 ? -31.719 7.512 28.344 1 17.12 28 ALA B O 1
ATOM 3094 N N . CYS B 1 29 ? -33.188 8.859 27.469 1 17.08 29 CYS B N 1
ATOM 3095 C CA . CYS B 1 29 ? -33.062 9.734 28.625 1 17.08 29 CYS B CA 1
ATOM 3096 C C . CYS B 1 29 ? -33.656 9.086 29.859 1 17.08 29 CYS B C 1
ATOM 3098 O O . CYS B 1 29 ? -33.625 9.664 30.953 1 17.08 29 CYS B O 1
ATOM 3100 N N . ARG B 1 30 ? -34.625 8.117 29.812 1 17.09 30 ARG B N 1
ATOM 3101 C CA . ARG B 1 30 ? -35.594 8.375 30.859 1 17.09 30 ARG B CA 1
ATOM 3102 C C . ARG B 1 30 ? -35 8.07 32.25 1 17.09 30 ARG B C 1
ATOM 3104 O O . ARG B 1 30 ? -34.438 7.004 32.438 1 17.09 30 ARG B O 1
ATOM 3111 N N . SER B 1 31 ? -34.844 9.078 33.125 1 17.28 31 SER B N 1
ATOM 3112 C CA . SER B 1 31 ? -34.438 9.18 34.531 1 17.28 31 SER B CA 1
ATOM 3113 C C . SER B 1 31 ? -35.375 8.383 35.438 1 17.28 31 SER B C 1
ATOM 3115 O O . SER B 1 31 ? -36.562 8.719 35.562 1 17.28 31 SER B O 1
ATOM 3117 N N . GLY B 1 32 ? -35.406 7.047 35.219 1 16.5 32 GLY B N 1
ATOM 3118 C CA . GLY B 1 32 ? -36.344 6.355 36.094 1 16.5 32 GLY B CA 1
ATOM 3119 C C . GLY B 1 32 ? -36.188 6.684 37.562 1 16.5 32 GLY B C 1
ATOM 3120 O O . GLY B 1 32 ? -35.094 6.711 38.062 1 16.5 32 GLY B O 1
ATOM 3121 N N . ALA B 1 33 ? -37.281 7.223 38.188 1 15.51 33 ALA B N 1
ATOM 3122 C CA . ALA B 1 33 ? -37.5 7.664 39.562 1 15.51 33 ALA B CA 1
ATOM 3123 C C . ALA B 1 33 ? -37.281 6.535 40.562 1 15.51 33 ALA B C 1
ATOM 3125 O O . ALA B 1 33 ? -37.156 5.371 40.156 1 15.51 33 ALA B O 1
ATOM 3126 N N . ASP B 1 34 ? -38.156 6.461 41.625 1 15.27 34 ASP B N 1
ATOM 3127 C CA . ASP B 1 34 ? -37.969 6.539 43.062 1 15.27 34 ASP B CA 1
ATOM 3128 C C . ASP B 1 34 ? -37.906 5.148 43.688 1 15.27 34 ASP B C 1
ATOM 3130 O O . ASP B 1 34 ? -36.938 4.801 44.375 1 15.27 34 ASP B O 1
ATOM 3134 N N . ASP B 1 35 ? -39.125 4.633 44.281 1 15.09 35 ASP B N 1
ATOM 3135 C CA . ASP B 1 35 ? -39.312 4.578 45.719 1 15.09 35 ASP B CA 1
ATOM 3136 C C . ASP B 1 35 ? -38.875 3.223 46.281 1 15.09 35 ASP B C 1
ATOM 3138 O O . ASP B 1 35 ? -38.688 2.268 45.531 1 15.09 35 ASP B O 1
ATOM 3142 N N . ARG B 1 36 ? -39.875 2.52 47.156 1 15.08 36 ARG B N 1
ATOM 3143 C CA . ARG B 1 36 ? -39.938 2.324 48.625 1 15.08 36 ARG B CA 1
ATOM 3144 C C . ARG B 1 36 ? -39.5 0.914 49 1 15.08 36 ARG B C 1
ATOM 3146 O O . ARG B 1 36 ? -39.406 0.031 48.125 1 15.08 36 ARG B O 1
ATOM 3153 N N . SER B 1 37 ? -40.125 0.298 50.094 1 14.7 37 SER B N 1
ATOM 3154 C CA . SER B 1 37 ? -39.75 -0.191 51.406 1 14.7 37 SER B CA 1
ATOM 3155 C C . SER B 1 37 ? -39.594 -1.709 51.406 1 14.7 37 SER B C 1
ATOM 3157 O O . SER B 1 37 ? -38.531 -2.232 51.781 1 14.7 37 SER B O 1
ATOM 3159 N N . THR B 1 38 ? -40.625 -2.486 51.969 1 14.76 38 THR B N 1
ATOM 3160 C CA . THR B 1 38 ? -40.562 -3.08 53.312 1 14.76 38 THR B CA 1
ATOM 3161 C C . THR B 1 38 ? -40.188 -4.555 53.219 1 14.76 38 THR B C 1
ATOM 3163 O O . THR B 1 38 ? -40.062 -5.113 52.125 1 14.76 38 THR B O 1
ATOM 3166 N N . GLY B 1 39 ? -41.062 -5.488 53.812 1 14.57 39 GLY B N 1
ATOM 3167 C CA . GLY B 1 39 ? -40.906 -6.254 55.062 1 14.57 39 GLY B CA 1
ATOM 3168 C C . GLY B 1 39 ? -40.531 -7.699 54.812 1 14.57 39 GLY B C 1
ATOM 3169 O O . GLY B 1 39 ? -39.344 -8.023 54.719 1 14.57 39 GLY B O 1
ATOM 3170 N N . ASN B 1 40 ? -41.5 -8.672 55.062 1 14.59 40 ASN B N 1
ATOM 3171 C CA . ASN B 1 40 ? -41.469 -9.562 56.219 1 14.59 40 ASN B CA 1
ATOM 3172 C C . ASN B 1 40 ? -40.938 -10.945 55.875 1 14.59 40 ASN B C 1
ATOM 3174 O O . ASN B 1 40 ? -40 -11.445 56.5 1 14.59 40 ASN B O 1
ATOM 3178 N N . TYR B 1 41 ? -41.875 -12 55.469 1 14.89 41 TYR B N 1
ATOM 3179 C CA . TYR B 1 41 ? -42.219 -13.07 56.375 1 14.89 41 TYR B CA 1
ATOM 3180 C C . TYR B 1 41 ? -41.344 -14.289 56.188 1 14.89 41 TYR B C 1
ATOM 3182 O O . TYR B 1 41 ? -40.75 -14.484 55.094 1 14.89 41 TYR B O 1
ATOM 3190 N N . THR B 1 42 ? -41.5 -15.305 57.094 1 14.7 42 THR B N 1
ATOM 3191 C CA . THR B 1 42 ? -40.781 -16.234 58 1 14.7 42 THR B CA 1
ATOM 3192 C C . THR B 1 42 ? -40.562 -17.562 57.281 1 14.7 42 THR B C 1
ATOM 3194 O O . THR B 1 42 ? -39.438 -18.094 57.312 1 14.7 42 THR B O 1
ATOM 3197 N N . PRO B 1 43 ? -41.594 -18.609 57.25 1 14.72 43 PRO B N 1
ATOM 3198 C CA . PRO B 1 43 ? -41.438 -19.719 58.188 1 14.72 43 PRO B CA 1
ATOM 3199 C C . PRO B 1 43 ? -40.594 -20.859 57.625 1 14.72 43 PRO B C 1
ATOM 3201 O O . PRO B 1 43 ? -40.281 -20.859 56.438 1 14.72 43 PRO B O 1
ATOM 3204 N N . SER B 1 44 ? -41.094 -22.125 57.844 1 14.61 44 SER B N 1
ATOM 3205 C CA . SER B 1 44 ? -40.719 -23.266 58.688 1 14.61 44 SER B CA 1
ATOM 3206 C C . SER B 1 44 ? -40.125 -24.391 57.844 1 14.61 44 SER B C 1
ATOM 3208 O O . SER B 1 44 ? -39.938 -24.25 56.656 1 14.61 44 SER B O 1
ATOM 3210 N N . ASN B 1 45 ? -40.75 -25.672 57.969 1 14.11 45 ASN B N 1
ATOM 3211 C CA . ASN B 1 45 ? -40.312 -26.859 58.656 1 14.11 45 ASN B CA 1
ATOM 3212 C C . ASN B 1 45 ? -39.688 -27.891 57.688 1 14.11 45 ASN B C 1
ATOM 3214 O O . ASN B 1 45 ? -38.531 -28.266 57.844 1 14.11 45 ASN B O 1
ATOM 3218 N N . SER B 1 46 ? -40.469 -29.109 57.438 1 14.29 46 SER B N 1
ATOM 3219 C CA . SER B 1 46 ? -40.25 -30.406 58.031 1 14.29 46 SER B CA 1
ATOM 3220 C C . SER B 1 46 ? -39.531 -31.344 57.062 1 14.29 46 SER B C 1
ATOM 3222 O O . SER B 1 46 ? -38.469 -31.875 57.344 1 14.29 46 SER B O 1
ATOM 3224 N N . GLY B 1 47 ? -40.219 -32.531 56.656 1 14.4 47 GLY B N 1
ATOM 3225 C CA . GLY B 1 47 ? -39.969 -33.906 57.062 1 14.4 47 GLY B CA 1
ATOM 3226 C C . GLY B 1 47 ? -39.125 -34.688 56.094 1 14.4 47 GLY B C 1
ATOM 3227 O O . GLY B 1 47 ? -38.656 -34.156 55.094 1 14.4 47 GLY B O 1
ATOM 3228 N N . ASN B 1 48 ? -39.625 -35.938 55.594 1 14.56 48 ASN B N 1
ATOM 3229 C CA . ASN B 1 48 ? -39.281 -37.312 55.969 1 14.56 48 ASN B CA 1
ATOM 3230 C C . ASN B 1 48 ? -38.469 -38 54.875 1 14.56 48 ASN B C 1
ATOM 3232 O O . ASN B 1 48 ? -37.375 -38.531 55.156 1 14.56 48 ASN B O 1
ATOM 3236 N N . ASN B 1 49 ? -39.094 -38.781 53.875 1 14.8 49 ASN B N 1
ATOM 3237 C CA . ASN B 1 49 ? -39.062 -40.219 53.875 1 14.8 49 ASN B CA 1
ATOM 3238 C C . ASN B 1 49 ? -37.906 -40.781 53.031 1 14.8 49 ASN B C 1
ATOM 3240 O O . ASN B 1 49 ? -37.406 -40.094 52.125 1 14.8 49 ASN B O 1
ATOM 3244 N N . GLN B 1 50 ? -37.5 -42.219 53.188 1 14.9 50 GLN B N 1
ATOM 3245 C CA . GLN B 1 50 ? -36.469 -43.219 53.375 1 14.9 50 GLN B CA 1
ATOM 3246 C C . GLN B 1 50 ? -36.062 -43.812 52.031 1 14.9 50 GLN B C 1
ATOM 3248 O O . GLN B 1 50 ? -34.906 -44.188 51.844 1 14.9 50 GLN B O 1
ATOM 3253 N N . THR B 1 51 ? -36.906 -44.125 51.031 1 15.86 51 THR B N 1
ATOM 3254 C CA . THR B 1 51 ? -36.875 -45.562 50.719 1 15.86 51 THR B CA 1
ATOM 3255 C C . THR B 1 51 ? -35.594 -45.906 49.938 1 15.86 51 THR B C 1
ATOM 3257 O O . THR B 1 51 ? -35.062 -45.094 49.219 1 15.86 51 THR B O 1
ATOM 3260 N N . LEU B 1 52 ? -35.062 -47.281 50.156 1 15.51 52 LEU B N 1
ATOM 3261 C CA . LEU B 1 52 ? -33.906 -48.188 50.219 1 15.51 52 LEU B CA 1
ATOM 3262 C C . LEU B 1 52 ? -33.562 -48.719 48.844 1 15.51 52 LEU B C 1
ATOM 3264 O O . LEU B 1 52 ? -32.531 -49.344 48.656 1 15.51 52 LEU B O 1
ATOM 3268 N N . PHE B 1 53 ? -34.188 -48.438 47.688 1 15.91 53 PHE B N 1
ATOM 3269 C CA . PHE B 1 53 ? -34.219 -49.656 46.844 1 15.91 53 PHE B CA 1
ATOM 3270 C C . PHE B 1 53 ? -32.781 -50.062 46.438 1 15.91 53 PHE B C 1
ATOM 3272 O O . PHE B 1 53 ? -31.984 -49.188 46.094 1 15.91 53 PHE B O 1
ATOM 3279 N N . HIS B 1 54 ? -32.375 -51.375 46.688 1 15.64 54 HIS B N 1
ATOM 3280 C CA . HIS B 1 54 ? -31.25 -52.312 46.812 1 15.64 54 HIS B CA 1
ATOM 3281 C C . HIS B 1 54 ? -30.641 -52.625 45.438 1 15.64 54 HIS B C 1
ATOM 3283 O O . HIS B 1 54 ? -29.5 -53.062 45.375 1 15.64 54 HIS B O 1
ATOM 3289 N N . SER B 1 55 ? -31.344 -52.594 44.281 1 16.64 55 SER B N 1
ATOM 3290 C CA . SER B 1 55 ? -31.141 -53.781 43.469 1 16.64 55 SER B CA 1
ATOM 3291 C C . SER B 1 55 ? -29.688 -53.906 43.031 1 16.64 55 SER B C 1
ATOM 3293 O O . SER B 1 55 ? -28.984 -52.906 42.906 1 16.64 55 SER B O 1
ATOM 3295 N N . THR B 1 56 ? -29.156 -55.188 42.812 1 16.81 56 THR B N 1
ATOM 3296 C CA . THR B 1 56 ? -28.016 -56.094 42.875 1 16.81 56 THR B CA 1
ATOM 3297 C C . THR B 1 56 ? -27.172 -56 41.594 1 16.81 56 THR B C 1
ATOM 3299 O O . THR B 1 56 ? -26.125 -56.656 41.5 1 16.81 56 THR B O 1
ATOM 3302 N N . SER B 1 57 ? -27.484 -55.281 40.562 1 17.59 57 SER B N 1
ATOM 3303 C CA . SER B 1 57 ? -27.094 -55.938 39.344 1 17.59 57 SER B CA 1
ATOM 3304 C C . SER B 1 57 ? -25.578 -56.156 39.281 1 17.59 57 SER B C 1
ATOM 3306 O O . SER B 1 57 ? -24.812 -55.375 39.844 1 17.59 57 SER B O 1
ATOM 3308 N N . HIS B 1 58 ? -25.125 -57.406 38.75 1 17.95 58 HIS B N 1
ATOM 3309 C CA . HIS B 1 58 ? -23.984 -58.312 38.656 1 17.95 58 HIS B CA 1
ATOM 3310 C C . HIS B 1 58 ? -22.828 -57.656 37.906 1 17.95 58 HIS B C 1
ATOM 3312 O O . HIS B 1 58 ? -23.047 -56.844 37 1 17.95 58 HIS B O 1
ATOM 3318 N N . SER B 1 59 ? -21.5 -57.844 38.438 1 17.88 59 SER B N 1
ATOM 3319 C CA . SER B 1 59 ? -20.141 -57.344 38.344 1 17.88 59 SER B CA 1
ATOM 3320 C C . SER B 1 59 ? -19.422 -57.969 37.125 1 17.88 59 SER B C 1
ATOM 3322 O O . SER B 1 59 ? -18.203 -57.844 37 1 17.88 59 SER B O 1
ATOM 3324 N N . TRP B 1 60 ? -20.062 -58.25 35.938 1 20.27 60 TRP B N 1
ATOM 3325 C CA . TRP B 1 60 ? -19.25 -59.094 35.094 1 20.27 60 TRP B CA 1
ATOM 3326 C C . TRP B 1 60 ? -17.875 -58.5 34.844 1 20.27 60 TRP B C 1
ATOM 3328 O O . TRP B 1 60 ? -17.781 -57.344 34.406 1 20.27 60 TRP B O 1
ATOM 3338 N N . HIS B 1 61 ? -16.781 -59 35.469 1 18.98 61 HIS B N 1
ATOM 3339 C CA . HIS B 1 61 ? -15.375 -58.625 35.594 1 18.98 61 HIS B CA 1
ATOM 3340 C C . HIS B 1 61 ? -14.617 -58.875 34.312 1 18.98 61 HIS B C 1
ATOM 3342 O O . HIS B 1 61 ? -13.391 -58.781 34.25 1 18.98 61 HIS B O 1
ATOM 3348 N N . LEU B 1 62 ? -15.148 -58.781 33.125 1 19.38 62 LEU B N 1
ATOM 3349 C CA . LEU B 1 62 ? -14.273 -59.312 32.062 1 19.38 62 LEU B CA 1
ATOM 3350 C C . LEU B 1 62 ? -12.898 -58.656 32.125 1 19.38 62 LEU B C 1
ATOM 3352 O O . LEU B 1 62 ? -12.797 -57.406 32.156 1 19.38 62 LEU B O 1
ATOM 3356 N N . GLN B 1 63 ? -11.828 -59.406 32.562 1 18.95 63 GLN B N 1
ATOM 3357 C CA . GLN B 1 63 ? -10.422 -59.125 32.844 1 18.95 63 GLN B CA 1
ATOM 3358 C C . GLN B 1 63 ? -9.664 -58.781 31.562 1 18.95 63 GLN B C 1
ATOM 3360 O O . GLN B 1 63 ? -8.836 -59.531 31.094 1 18.95 63 GLN B O 1
ATOM 3365 N N . GLY B 1 64 ? -10.203 -58.438 30.469 1 19.7 64 GLY B N 1
ATOM 3366 C CA . GLY B 1 64 ? -9.336 -58.5 29.312 1 19.7 64 GLY B CA 1
ATOM 3367 C C . GLY B 1 64 ? -8.062 -57.719 29.469 1 19.7 64 GLY B C 1
ATOM 3368 O O . GLY B 1 64 ? -8.078 -56.594 30 1 19.7 64 GLY B O 1
ATOM 3369 N N . GLN B 1 65 ? -6.898 -58.406 29.609 1 20.44 65 GLN B N 1
ATOM 3370 C CA . GLN B 1 65 ? -5.527 -57.938 29.812 1 20.44 65 GLN B CA 1
ATOM 3371 C C . GLN B 1 65 ? -5.094 -57 28.688 1 20.44 65 GLN B C 1
ATOM 3373 O O . GLN B 1 65 ? -4.988 -57.406 27.531 1 20.44 65 GLN B O 1
ATOM 3378 N N . TYR B 1 66 ? -5.652 -55.906 28.484 1 18.75 66 TYR B N 1
ATOM 3379 C CA . TYR B 1 66 ? -5.145 -55.031 27.438 1 18.75 66 TYR B CA 1
ATOM 3380 C C . TYR B 1 66 ? -3.691 -54.656 27.703 1 18.75 66 TYR B C 1
ATOM 3382 O O . TYR B 1 66 ? -3.352 -54.156 28.781 1 18.75 66 TYR B O 1
ATOM 3390 N N . THR B 1 67 ? -2.746 -55.531 27.219 1 22.33 67 THR B N 1
ATOM 3391 C CA . THR B 1 67 ? -1.325 -55.188 27.25 1 22.33 67 THR B CA 1
ATOM 3392 C C . THR B 1 67 ? -1.092 -53.75 26.812 1 22.33 67 THR B C 1
ATOM 3394 O O . THR B 1 67 ? -1.695 -53.281 25.844 1 22.33 67 THR B O 1
ATOM 3397 N N . ASP B 1 68 ? -0.694 -52.906 27.719 1 21.58 68 ASP B N 1
ATOM 3398 C CA . ASP B 1 68 ? -0.36 -51.5 27.641 1 21.58 68 ASP B CA 1
ATOM 3399 C C . ASP B 1 68 ? 0.783 -51.25 26.672 1 21.58 68 ASP B C 1
ATOM 3401 O O . ASP B 1 68 ? 1.925 -51.625 26.922 1 21.58 68 ASP B O 1
ATOM 3405 N N . SER B 1 69 ? 0.637 -51.719 25.406 1 24.83 69 SER B N 1
ATOM 3406 C CA . SER B 1 69 ? 1.754 -51.344 24.547 1 24.83 69 SER B CA 1
ATOM 3407 C C . SER B 1 69 ? 2.146 -49.875 24.781 1 24.83 69 SER B C 1
ATOM 3409 O O . SER B 1 69 ? 1.286 -49 24.828 1 24.83 69 SER B O 1
ATOM 3411 N N . SER B 1 70 ? 3.264 -49.656 25.531 1 24.53 70 SER B N 1
ATOM 3412 C CA . SER B 1 70 ? 3.941 -48.406 25.859 1 24.53 70 SER B CA 1
ATOM 3413 C C . SER B 1 70 ? 4.086 -47.531 24.625 1 24.53 70 SER B C 1
ATOM 3415 O O . SER B 1 70 ? 4.801 -47.875 23.688 1 24.53 70 SER B O 1
ATOM 3417 N N . CYS B 1 71 ? 3.006 -47 24.047 1 25.17 71 CYS B N 1
ATOM 3418 C CA . CYS B 1 71 ? 3.115 -45.969 23.031 1 25.17 71 CYS B CA 1
ATOM 3419 C C . CYS B 1 71 ? 4.168 -44.938 23.422 1 25.17 71 CYS B C 1
ATOM 3421 O O . CYS B 1 71 ? 4.078 -44.312 24.484 1 25.17 71 CYS B O 1
ATOM 3423 N N . ASN B 1 72 ? 5.43 -45.219 23.109 1 28.23 72 ASN B N 1
ATOM 3424 C CA . ASN B 1 72 ? 6.496 -44.219 23.156 1 28.23 72 ASN B CA 1
ATOM 3425 C C . ASN B 1 72 ? 5.992 -42.844 22.766 1 28.23 72 ASN B C 1
ATOM 3427 O O . ASN B 1 72 ? 5.234 -42.688 21.797 1 28.23 72 ASN B O 1
ATOM 3431 N N . GLY B 1 73 ? 5.762 -42.031 23.766 1 26.47 73 GLY B N 1
ATOM 3432 C CA . GLY B 1 73 ? 5.445 -40.594 23.688 1 26.47 73 GLY B CA 1
ATOM 3433 C C . GLY B 1 73 ? 6.172 -39.875 22.562 1 26.47 73 GLY B C 1
ATOM 3434 O O . GLY B 1 73 ? 7.391 -39.688 22.625 1 26.47 73 GLY B O 1
ATOM 3435 N N . VAL B 1 74 ? 5.883 -40.25 21.328 1 31.72 74 VAL B N 1
ATOM 3436 C CA . VAL B 1 74 ? 6.387 -39.312 20.312 1 31.72 74 VAL B CA 1
ATOM 3437 C C . VAL B 1 74 ? 6.266 -37.875 20.828 1 31.72 74 VAL B C 1
ATOM 3439 O O . VAL B 1 74 ? 5.191 -37.469 21.266 1 31.72 74 VAL B O 1
ATOM 3442 N N . ASP B 1 75 ? 7.359 -37.438 21.469 1 30.95 75 ASP B N 1
ATOM 3443 C CA . ASP B 1 75 ? 7.562 -36.031 21.688 1 30.95 75 ASP B CA 1
ATOM 3444 C C . ASP B 1 75 ? 6.957 -35.188 20.562 1 30.95 75 ASP B C 1
ATOM 3446 O O . ASP B 1 75 ? 7.453 -35.219 19.438 1 30.95 75 ASP B O 1
ATOM 3450 N N . MET B 1 76 ? 5.691 -35.219 20.5 1 30.8 76 MET B N 1
ATOM 3451 C CA . MET B 1 76 ? 5.113 -34.156 19.656 1 30.8 76 MET B CA 1
ATOM 3452 C C . MET B 1 76 ? 5.879 -32.844 19.828 1 30.8 76 MET B C 1
ATOM 3454 O O . MET B 1 76 ? 5.871 -32.25 20.906 1 30.8 76 MET B O 1
ATOM 3458 N N . GLU B 1 77 ? 7.098 -32.875 19.344 1 34.78 77 GLU B N 1
ATOM 3459 C CA . GLU B 1 77 ? 7.68 -31.547 19.219 1 34.78 77 GLU B CA 1
ATOM 3460 C C . GLU B 1 77 ? 6.594 -30.484 19.062 1 34.78 77 GLU B C 1
ATOM 3462 O O . GLU B 1 77 ? 5.777 -30.547 18.141 1 34.78 77 GLU B O 1
ATOM 3467 N N . PHE B 1 78 ? 6.184 -30 20.156 1 29.88 78 PHE B N 1
ATOM 3468 C CA . PHE B 1 78 ? 5.418 -28.75 20.219 1 29.88 78 PHE B CA 1
ATOM 3469 C C . PHE B 1 78 ? 5.832 -27.812 19.109 1 29.88 78 PHE B C 1
ATOM 3471 O O . PHE B 1 78 ? 6.965 -27.312 19.094 1 29.88 78 PHE B O 1
ATOM 3478 N N . ARG B 1 79 ? 5.398 -28.094 17.984 1 35.81 79 ARG B N 1
ATOM 3479 C CA . ARG B 1 79 ? 5.508 -27.016 17 1 35.81 79 ARG B CA 1
ATOM 3480 C C . ARG B 1 79 ? 5.199 -25.672 17.625 1 35.81 79 ARG B C 1
ATOM 3482 O O . ARG B 1 79 ? 4.172 -25.5 18.297 1 35.81 79 ARG B O 1
ATOM 3489 N N . ALA B 1 80 ? 6.219 -24.922 17.938 1 36.59 80 ALA B N 1
ATOM 3490 C CA . ALA B 1 80 ? 6.035 -23.547 18.391 1 36.59 80 ALA B CA 1
ATOM 3491 C C . ALA B 1 80 ? 4.727 -22.953 17.859 1 36.59 80 ALA B C 1
ATOM 3493 O O . ALA B 1 80 ? 4.488 -22.953 16.656 1 36.59 80 ALA B O 1
ATOM 3494 N N . LEU B 1 81 ? 3.648 -23.031 18.641 1 35.94 81 LEU B N 1
ATOM 3495 C CA . LEU B 1 81 ? 2.455 -22.25 18.312 1 35.94 81 LEU B CA 1
ATOM 3496 C C . LEU B 1 81 ? 2.818 -20.984 17.562 1 35.94 81 LEU B C 1
ATOM 3498 O O . LEU B 1 81 ? 3.807 -20.312 17.891 1 35.94 81 LEU B O 1
ATOM 3502 N N . PRO B 1 82 ? 2.426 -20.906 16.344 1 43.16 82 PRO B N 1
ATOM 3503 C CA . PRO B 1 82 ? 2.656 -19.609 15.695 1 43.16 82 PRO B CA 1
ATOM 3504 C C . PRO B 1 82 ? 2.496 -18.438 16.656 1 43.16 82 PRO B C 1
ATOM 3506 O O . PRO B 1 82 ? 1.594 -18.453 17.5 1 43.16 82 PRO B O 1
ATOM 3509 N N . ARG B 1 83 ? 3.508 -17.859 17.078 1 44.41 83 ARG B N 1
ATOM 3510 C CA . ARG B 1 83 ? 3.504 -16.656 17.906 1 44.41 83 ARG B CA 1
ATOM 3511 C C . ARG B 1 83 ? 2.377 -15.711 17.484 1 44.41 83 ARG B C 1
ATOM 3513 O O . ARG B 1 83 ? 2.25 -15.359 16.312 1 44.41 83 ARG B O 1
ATOM 3520 N N . LYS B 1 84 ? 1.338 -15.766 18.188 1 48.22 84 LYS B N 1
ATOM 3521 C CA . LYS B 1 84 ? 0.287 -14.75 18.094 1 48.22 84 LYS B CA 1
ATOM 3522 C C . LYS B 1 84 ? 0.881 -13.352 17.953 1 48.22 84 LYS B C 1
ATOM 3524 O O . LYS B 1 84 ? 1.614 -12.891 18.828 1 48.22 84 LYS B O 1
ATOM 3529 N N . VAL B 1 85 ? 1.132 -12.992 16.75 1 52.03 85 VAL B N 1
ATOM 3530 C CA . VAL B 1 85 ? 1.571 -11.609 16.578 1 52.03 85 VAL B CA 1
ATOM 3531 C C . VAL B 1 85 ? 0.501 -10.656 17.109 1 52.03 85 VAL B C 1
ATOM 3533 O O . VAL B 1 85 ? -0.621 -10.633 16.594 1 52.03 85 VAL B O 1
ATOM 3536 N N . SER B 1 86 ? 0.33 -10.578 18.422 1 60.41 86 SER B N 1
ATOM 3537 C CA . SER B 1 86 ? -0.576 -9.578 18.969 1 60.41 86 SER B CA 1
ATOM 3538 C C . SER B 1 86 ? 0.057 -8.188 18.953 1 60.41 86 SER B C 1
ATOM 3540 O O . SER B 1 86 ? 1.163 -8 19.469 1 60.41 86 SER B O 1
ATOM 3542 N N . TRP B 1 87 ? -0.435 -7.438 17.922 1 75.75 87 TRP B N 1
ATOM 3543 C CA . TRP B 1 87 ? 0.045 -6.059 17.938 1 75.75 87 TRP B CA 1
ATOM 3544 C C . TRP B 1 87 ? -0.835 -5.191 18.828 1 75.75 87 TRP B C 1
ATOM 3546 O O . TRP B 1 87 ? -2.043 -5.422 18.938 1 75.75 87 TRP B O 1
ATOM 3556 N N . ASP B 1 88 ? -0.224 -4.488 19.781 1 87.12 88 ASP B N 1
ATOM 3557 C CA . ASP B 1 88 ? -0.959 -3.49 20.547 1 87.12 88 ASP B CA 1
ATOM 3558 C C . ASP B 1 88 ? -1.227 -2.24 19.719 1 87.12 88 ASP B C 1
ATOM 3560 O O . ASP B 1 88 ? -0.516 -1.241 19.844 1 87.12 88 ASP B O 1
ATOM 3564 N N . LEU B 1 89 ? -2.23 -2.27 18.922 1 95.06 89 LEU B N 1
ATOM 3565 C CA . LEU B 1 89 ? -2.59 -1.163 18.047 1 95.06 89 LEU B CA 1
ATOM 3566 C C . LEU B 1 89 ? -3.426 -0.126 18.781 1 95.06 89 LEU B C 1
ATOM 3568 O O . LEU B 1 89 ? -4.129 -0.458 19.734 1 95.06 89 LEU B O 1
ATOM 3572 N N . PRO B 1 90 ? -3.342 1.149 18.422 1 97.12 90 PRO B N 1
ATOM 3573 C CA . PRO B 1 90 ? -4.207 2.162 19.031 1 97.12 90 PRO B CA 1
ATOM 3574 C C . PRO B 1 90 ? -5.691 1.871 18.828 1 97.12 90 PRO B C 1
ATOM 3576 O O . PRO B 1 90 ? -6.09 1.365 17.781 1 97.12 90 PRO B O 1
ATOM 3579 N N . ARG B 1 91 ? -6.453 2.223 19.797 1 96.69 91 ARG B N 1
ATOM 3580 C CA . ARG B 1 91 ? -7.898 2.057 19.688 1 96.69 91 ARG B CA 1
ATOM 3581 C C . ARG B 1 91 ? -8.508 3.115 18.781 1 96.69 91 ARG B C 1
ATOM 3583 O O . ARG B 1 91 ? -9.539 2.879 18.141 1 96.69 91 ARG B O 1
ATOM 3590 N N . PHE B 1 92 ? -7.898 4.242 18.828 1 98.31 92 PHE B N 1
ATOM 3591 C CA . PHE B 1 92 ? -8.344 5.383 18.031 1 98.31 92 PHE B CA 1
ATOM 3592 C C . PHE B 1 92 ? -7.176 6.004 17.266 1 98.31 92 PHE B C 1
ATOM 3594 O O . PHE B 1 92 ? -6.07 6.121 17.812 1 98.31 92 PHE B O 1
ATOM 3601 N N . VAL B 1 93 ? -7.402 6.309 15.992 1 98.81 93 VAL B N 1
ATOM 3602 C CA . VAL B 1 93 ? -6.422 7.035 15.195 1 98.81 93 VAL B CA 1
ATOM 3603 C C . VAL B 1 93 ? -7.027 8.344 14.695 1 98.81 93 VAL B C 1
ATOM 3605 O O . VAL B 1 93 ? -8.109 8.352 14.109 1 98.81 93 VAL B O 1
ATOM 3608 N N . LYS B 1 94 ? -6.414 9.422 14.992 1 98.81 94 LYS B N 1
ATOM 3609 C CA . LYS B 1 94 ? -6.77 10.727 14.445 1 98.81 94 LYS B CA 1
ATOM 3610 C C . LYS B 1 94 ? -6.191 10.906 13.039 1 98.81 94 LYS B C 1
ATOM 3612 O O . LYS B 1 94 ? -4.977 10.82 12.852 1 98.81 94 LYS B O 1
ATOM 3617 N N . VAL B 1 95 ? -7.031 11.141 12.102 1 98.88 95 VAL B N 1
ATOM 3618 C CA . VAL B 1 95 ? -6.602 11.414 10.727 1 98.88 95 VAL B CA 1
ATOM 3619 C C . VAL B 1 95 ? -6.547 12.922 10.5 1 98.88 95 VAL B C 1
ATOM 3621 O O . VAL B 1 95 ? -7.547 13.617 10.672 1 98.88 95 VAL B O 1
ATOM 3624 N N . VAL B 1 96 ? -5.375 13.398 10.18 1 98.94 96 VAL B N 1
ATOM 3625 C CA . VAL B 1 96 ? -5.195 14.805 9.82 1 98.94 96 VAL B CA 1
ATOM 3626 C C . VAL B 1 96 ? -5.242 14.961 8.305 1 98.94 96 VAL B C 1
ATOM 3628 O O . VAL B 1 96 ? -4.355 14.477 7.594 1 98.94 96 VAL B O 1
ATOM 3631 N N . GLU B 1 97 ? -6.281 15.594 7.863 1 98.88 97 GLU B N 1
ATOM 3632 C CA . GLU B 1 97 ? -6.457 15.805 6.43 1 98.88 97 GLU B CA 1
ATOM 3633 C C . GLU B 1 97 ? -5.672 17.016 5.949 1 98.88 97 GLU B C 1
ATOM 3635 O O . GLU B 1 97 ? -5.902 18.141 6.414 1 98.88 97 GLU B O 1
ATOM 3640 N N . VAL B 1 98 ? -4.816 16.781 4.965 1 98.69 98 VAL B N 1
ATOM 3641 C CA . VAL B 1 98 ? -3.951 17.875 4.555 1 98.69 98 VAL B CA 1
ATOM 3642 C C . VAL B 1 98 ? -4.254 18.266 3.109 1 98.69 98 VAL B C 1
ATOM 3644 O O . VAL B 1 98 ? -3.582 19.125 2.533 1 98.69 98 VAL B O 1
ATOM 3647 N N . GLY B 1 99 ? -5.27 17.766 2.502 1 98.38 99 GLY B N 1
ATOM 3648 C CA . GLY B 1 99 ? -5.629 17.938 1.104 1 98.38 99 GLY B CA 1
ATOM 3649 C C . GLY B 1 99 ? -5.77 19.391 0.699 1 98.38 99 GLY B C 1
ATOM 3650 O O . GLY B 1 99 ? -5.145 19.828 -0.269 1 98.38 99 GLY B O 1
ATOM 3651 N N . PRO B 1 100 ? -6.512 20.203 1.417 1 98.5 100 PRO B N 1
ATOM 3652 C CA . PRO B 1 100 ? -6.75 21.594 1.006 1 98.5 100 PRO B CA 1
ATOM 3653 C C . PRO B 1 100 ? -5.469 22.422 0.969 1 98.5 100 PRO B C 1
ATOM 3655 O O . PRO B 1 100 ? -5.312 23.281 0.097 1 98.5 100 PRO B O 1
ATOM 3658 N N . ARG B 1 101 ? -4.625 22.156 1.866 1 97.81 101 ARG B N 1
ATOM 3659 C CA . ARG B 1 101 ? -3.381 22.906 1.903 1 97.81 101 ARG B CA 1
ATOM 3660 C C . ARG B 1 101 ? -2.281 22.203 1.124 1 97.81 101 ARG B C 1
ATOM 3662 O O . ARG B 1 101 ? -1.896 22.641 0.04 1 97.81 101 ARG B O 1
ATOM 3669 N N . ASP B 1 102 ? -1.808 21.062 1.571 1 96.38 102 ASP B N 1
ATOM 3670 C CA . ASP B 1 102 ? -0.688 20.312 1.002 1 96.38 102 ASP B CA 1
ATOM 3671 C C . ASP B 1 102 ? -1.073 19.672 -0.333 1 96.38 102 ASP B C 1
ATOM 3673 O O . ASP B 1 102 ? -0.309 19.734 -1.298 1 96.38 102 ASP B O 1
ATOM 3677 N N . GLY B 1 103 ? -2.211 19.094 -0.379 1 96.81 103 GLY B N 1
ATOM 3678 C CA . GLY B 1 103 ? -2.68 18.406 -1.568 1 96.81 103 GLY B CA 1
ATOM 3679 C C . GLY B 1 103 ? -2.873 19.328 -2.758 1 96.81 103 GLY B C 1
ATOM 3680 O O . GLY B 1 103 ? -2.531 18.969 -3.889 1 96.81 103 GLY B O 1
ATOM 3681 N N . LEU B 1 104 ? -3.393 20.516 -2.518 1 96.81 104 LEU B N 1
ATOM 3682 C CA . LEU B 1 104 ? -3.738 21.422 -3.604 1 96.81 104 LEU B CA 1
ATOM 3683 C C . LEU B 1 104 ? -2.566 22.328 -3.941 1 96.81 104 LEU B C 1
ATOM 3685 O O . LEU B 1 104 ? -2.57 23 -4.98 1 96.81 104 LEU B O 1
ATOM 3689 N N . GLN B 1 105 ? -1.569 22.344 -3.146 1 93.62 105 GLN B N 1
ATOM 3690 C CA . GLN B 1 105 ? -0.503 23.328 -3.219 1 93.62 105 GLN B CA 1
ATOM 3691 C C . GLN B 1 105 ? 0.151 23.344 -4.598 1 93.62 105 GLN B C 1
ATOM 3693 O O . GLN B 1 105 ? 0.427 24.406 -5.156 1 93.62 105 GLN B O 1
ATOM 3698 N N . ASN B 1 106 ? 0.333 22.156 -5.184 1 87.81 106 ASN B N 1
ATOM 3699 C CA . ASN B 1 106 ? 1.13 22.062 -6.402 1 87.81 106 ASN B CA 1
ATOM 3700 C C . ASN B 1 106 ? 0.251 21.859 -7.633 1 87.81 106 ASN B C 1
ATOM 3702 O O . ASN B 1 106 ? 0.746 21.5 -8.695 1 87.81 106 ASN B O 1
ATOM 3706 N N . GLU B 1 107 ? -0.978 22.078 -7.449 1 91.62 107 GLU B N 1
ATOM 3707 C CA . GLU B 1 107 ? -1.855 22.016 -8.617 1 91.62 107 GLU B CA 1
ATOM 3708 C C . GLU B 1 107 ? -1.493 23.094 -9.641 1 91.62 107 GLU B C 1
ATOM 3710 O O . GLU B 1 107 ? -1.183 24.234 -9.273 1 91.62 107 GLU B O 1
ATOM 3715 N N . LYS B 1 108 ? -1.516 22.734 -10.859 1 87.56 108 LYS B N 1
ATOM 3716 C CA . LYS B 1 108 ? -1.098 23.641 -11.93 1 87.56 108 LYS B CA 1
ATOM 3717 C C . LYS B 1 108 ? -2.076 24.797 -12.086 1 87.56 108 LYS B C 1
ATOM 3719 O O . LYS B 1 108 ? -1.662 25.953 -12.25 1 87.56 108 LYS B O 1
ATOM 3724 N N . ASN B 1 109 ? -3.326 24.484 -12.117 1 93.19 109 ASN B N 1
ATOM 3725 C CA . ASN B 1 109 ? -4.344 25.516 -12.234 1 93.19 109 ASN B CA 1
ATOM 3726 C C . ASN B 1 109 ? -4.793 26.016 -10.859 1 93.19 109 ASN B C 1
ATOM 3728 O O . ASN B 1 109 ? -4.891 25.234 -9.914 1 93.19 109 ASN B O 1
ATOM 3732 N N . ILE B 1 110 ? -5.059 27.297 -10.812 1 96.62 110 ILE B N 1
ATOM 3733 C CA . ILE B 1 110 ? -5.539 27.875 -9.555 1 96.62 110 ILE B CA 1
ATOM 3734 C C . ILE B 1 110 ? -6.941 27.344 -9.25 1 96.62 110 ILE B C 1
ATOM 3736 O O . ILE B 1 110 ? -7.852 27.469 -10.078 1 96.62 110 ILE B O 1
ATOM 3740 N N . VAL B 1 111 ? -7.074 26.766 -8.156 1 98.06 111 VAL B N 1
ATOM 3741 C CA . VAL B 1 111 ? -8.367 26.297 -7.68 1 98.06 111 VAL B CA 1
ATOM 3742 C C . VAL B 1 111 ? -9.141 27.453 -7.035 1 98.06 111 VAL B C 1
ATOM 3744 O O . VAL B 1 111 ? -8.617 28.125 -6.152 1 98.06 111 VAL B O 1
ATOM 3747 N N . PRO B 1 112 ? -10.383 27.688 -7.441 1 98.44 112 PRO B N 1
ATOM 3748 C CA . PRO B 1 112 ? -11.148 28.812 -6.887 1 98.44 112 PRO B CA 1
ATOM 3749 C C . PRO B 1 112 ? -11.352 28.688 -5.375 1 98.44 112 PRO B C 1
ATOM 3751 O O . PRO B 1 112 ? -11.531 27.578 -4.859 1 98.44 112 PRO B O 1
ATOM 3754 N N . THR B 1 113 ? -11.406 29.828 -4.727 1 98.5 113 THR B N 1
ATOM 3755 C CA . THR B 1 113 ? -11.586 29.906 -3.281 1 98.5 113 THR B CA 1
ATOM 3756 C C . THR B 1 113 ? -12.844 29.156 -2.852 1 98.5 113 THR B C 1
ATOM 3758 O O . THR B 1 113 ? -12.82 28.422 -1.86 1 98.5 113 THR B O 1
ATOM 3761 N N . SER B 1 114 ? -13.898 29.297 -3.615 1 98.62 114 SER B N 1
ATOM 3762 C CA . SER B 1 114 ? -15.172 28.672 -3.268 1 98.62 114 SER B CA 1
ATOM 3763 C C . SER B 1 114 ? -15.062 27.141 -3.312 1 98.62 114 SER B C 1
ATOM 3765 O O . SER B 1 114 ? -15.688 26.453 -2.514 1 98.62 114 SER B O 1
ATOM 3767 N N . VAL B 1 115 ? -14.273 26.641 -4.219 1 98.75 115 VAL B N 1
ATOM 3768 C CA . VAL B 1 115 ? -14.062 25.203 -4.352 1 98.75 115 VAL B CA 1
ATOM 3769 C C . VAL B 1 115 ? -13.281 24.688 -3.145 1 98.75 115 VAL B C 1
ATOM 3771 O O . VAL B 1 115 ? -13.609 23.625 -2.594 1 98.75 115 VAL B O 1
ATOM 3774 N N . LYS B 1 116 ? -12.289 25.422 -2.738 1 98.75 116 LYS B N 1
ATOM 3775 C CA . LYS B 1 116 ? -11.508 25.047 -1.57 1 98.75 116 LYS B CA 1
ATOM 3776 C C . LYS B 1 116 ? -12.367 25 -0.313 1 98.75 116 LYS B C 1
ATOM 3778 O O . LYS B 1 116 ? -12.289 24.062 0.473 1 98.75 116 LYS B O 1
ATOM 3783 N N . ILE B 1 117 ? -13.164 26.031 -0.135 1 98.69 117 ILE B N 1
ATOM 3784 C CA . ILE B 1 117 ? -14.031 26.125 1.032 1 98.69 117 ILE B CA 1
ATOM 3785 C C . ILE B 1 117 ? -15.023 24.969 1.041 1 98.69 117 ILE B C 1
ATOM 3787 O O . ILE B 1 117 ? -15.227 24.312 2.07 1 98.69 117 ILE B O 1
ATOM 3791 N N . GLU B 1 118 ? -15.609 24.672 -0.113 1 98.69 118 GLU B N 1
ATOM 3792 C CA . GLU B 1 118 ? -16.547 23.562 -0.214 1 98.69 118 GLU B CA 1
ATOM 3793 C C . GLU B 1 118 ? -15.875 22.219 0.081 1 98.69 118 GLU B C 1
ATOM 3795 O O . GLU B 1 118 ? -16.453 21.359 0.746 1 98.69 118 GLU B O 1
ATOM 3800 N N . LEU B 1 119 ? -14.68 22.047 -0.396 1 98.81 119 LEU B N 1
ATOM 3801 C CA . LEU B 1 119 ? -13.922 20.844 -0.097 1 98.81 119 LEU B CA 1
ATOM 3802 C C . LEU B 1 119 ? -13.75 20.672 1.408 1 98.81 119 LEU B C 1
ATOM 3804 O O . LEU B 1 119 ? -13.984 19.578 1.942 1 98.81 119 LEU B O 1
ATOM 3808 N N . ILE B 1 120 ? -13.352 21.719 2.08 1 98.75 120 ILE B N 1
ATOM 3809 C CA . ILE B 1 120 ? -13.117 21.672 3.52 1 98.75 120 ILE B CA 1
ATOM 3810 C C . ILE B 1 120 ? -14.422 21.312 4.238 1 98.75 120 ILE B C 1
ATOM 3812 O O . ILE B 1 120 ? -14.422 20.484 5.156 1 98.75 120 ILE B O 1
ATOM 3816 N N . HIS B 1 121 ? -15.523 21.891 3.762 1 98.5 121 HIS B N 1
ATOM 3817 C CA . HIS B 1 121 ? -16.812 21.594 4.367 1 98.5 121 HIS B CA 1
ATOM 3818 C C . HIS B 1 121 ? -17.172 20.125 4.207 1 98.5 121 HIS B C 1
ATOM 3820 O O .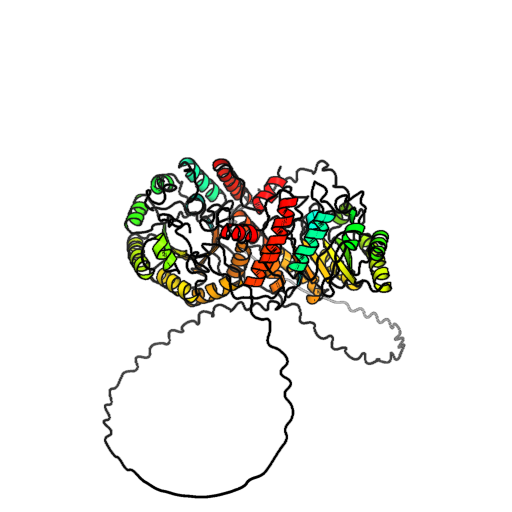 HIS B 1 121 ? -17.656 19.484 5.145 1 98.5 121 HIS B O 1
ATOM 3826 N N . LYS B 1 122 ? -16.938 19.594 3.068 1 98.56 122 LYS B N 1
ATOM 3827 C CA . LYS B 1 122 ? -17.234 18.188 2.811 1 98.56 122 LYS B CA 1
ATOM 3828 C C . LYS B 1 122 ? -16.344 17.266 3.646 1 98.56 122 LYS B C 1
ATOM 3830 O O . LYS B 1 122 ? -16.797 16.234 4.141 1 98.56 122 LYS B O 1
ATOM 3835 N N . LEU B 1 123 ? -15.125 17.641 3.799 1 98.75 123 LEU B N 1
ATOM 3836 C CA . LEU B 1 123 ? -14.195 16.859 4.609 1 98.75 123 LEU B CA 1
ATOM 3837 C C . LEU B 1 123 ? -14.617 16.875 6.074 1 98.75 123 LEU B C 1
ATOM 3839 O O . LEU B 1 123 ? -14.602 15.828 6.734 1 98.75 123 LEU B O 1
ATOM 3843 N N . VAL B 1 124 ? -15.008 18 6.551 1 98.25 124 VAL B N 1
ATOM 3844 C CA . VAL B 1 124 ? -15.492 18.109 7.922 1 98.25 124 VAL B CA 1
ATOM 3845 C C . VAL B 1 124 ? -16.766 17.281 8.094 1 98.25 124 VAL B C 1
ATOM 3847 O O . VAL B 1 124 ? -16.922 16.594 9.102 1 98.25 124 VAL B O 1
ATOM 3850 N N . ALA B 1 125 ? -17.625 17.312 7.121 1 97.44 125 ALA B N 1
ATOM 3851 C CA . ALA B 1 125 ? -18.891 16.578 7.164 1 97.44 125 ALA B CA 1
ATOM 3852 C C . ALA B 1 125 ? -18.641 15.07 7.223 1 97.44 125 ALA B C 1
ATOM 3854 O O . ALA B 1 125 ? -19.484 14.312 7.711 1 97.44 125 ALA B O 1
ATOM 3855 N N . SER B 1 126 ? -17.484 14.656 6.766 1 98.19 126 SER B N 1
ATOM 3856 C CA . SER B 1 126 ? -17.156 13.234 6.777 1 98.19 126 SER B CA 1
ATOM 3857 C C . SER B 1 126 ? -16.781 12.766 8.18 1 98.19 126 SER B C 1
ATOM 3859 O O . SER B 1 126 ? -16.703 11.562 8.438 1 98.19 126 SER B O 1
ATOM 3861 N N . GLY B 1 127 ? -16.469 13.672 9.094 1 97.94 127 GLY B N 1
ATOM 3862 C CA . GLY B 1 127 ? -16.141 13.312 10.461 1 97.94 127 GLY B CA 1
ATOM 3863 C C . GLY B 1 127 ? -14.703 13.625 10.828 1 97.94 127 GLY B C 1
ATOM 3864 O O . GLY B 1 127 ? -14.273 13.375 11.961 1 97.94 127 GLY B O 1
ATOM 3865 N N . LEU B 1 128 ? -13.938 14.211 9.914 1 98.44 128 LEU B N 1
ATOM 3866 C CA . LEU B 1 128 ? -12.555 14.602 10.195 1 98.44 128 LEU B CA 1
ATOM 3867 C C . LEU B 1 128 ? -12.516 15.742 11.211 1 98.44 128 LEU B C 1
ATOM 3869 O O . LEU B 1 128 ? -13.195 16.75 11.047 1 98.44 128 LEU B O 1
ATOM 3873 N N . SER B 1 129 ? -11.711 15.586 12.203 1 97.88 129 SER B N 1
ATOM 3874 C CA . SER B 1 129 ? -11.672 16.578 13.273 1 97.88 129 SER B CA 1
ATOM 3875 C C . SER B 1 129 ? -10.523 17.562 13.07 1 97.88 129 SER B C 1
ATOM 3877 O O . SER B 1 129 ? -10.461 18.594 13.734 1 97.88 129 SER B O 1
ATOM 3879 N N . VAL B 1 130 ? -9.625 17.266 12.172 1 98.69 130 VAL B N 1
ATOM 3880 C CA . VAL B 1 130 ? -8.523 18.156 11.852 1 98.69 130 VAL B CA 1
ATOM 3881 C C . VAL B 1 130 ? -8.344 18.25 10.336 1 98.69 130 VAL B C 1
ATOM 3883 O O . VAL B 1 130 ? -8.125 17.234 9.672 1 98.69 130 VAL B O 1
ATOM 3886 N N . VAL B 1 131 ? -8.438 19.406 9.797 1 98.75 131 VAL B N 1
ATOM 3887 C CA . VAL B 1 131 ? -8.234 19.688 8.375 1 98.75 131 VAL B CA 1
ATOM 3888 C C . VAL B 1 131 ? -7.285 20.875 8.211 1 98.75 131 VAL B C 1
ATOM 3890 O O . VAL B 1 131 ? -7.613 22 8.594 1 98.75 131 VAL B O 1
ATOM 3893 N N . GLU B 1 132 ? -6.105 20.609 7.719 1 98.69 132 GLU B N 1
ATOM 3894 C CA . GLU B 1 132 ? -5.195 21.703 7.406 1 98.69 132 GLU B CA 1
ATOM 3895 C C . GLU B 1 132 ? -5.727 22.547 6.254 1 98.69 132 GLU B C 1
ATOM 3897 O O . GLU B 1 132 ? -5.723 22.109 5.102 1 98.69 132 GLU B O 1
ATOM 3902 N N . ALA B 1 133 ? -6.043 23.75 6.547 1 98.25 133 ALA B N 1
ATOM 3903 C CA . ALA B 1 133 ? -6.926 24.5 5.66 1 98.25 133 ALA B CA 1
ATOM 3904 C C . ALA B 1 133 ? -6.133 25.203 4.562 1 98.25 133 ALA B C 1
ATOM 3906 O O . ALA B 1 133 ? -6.582 25.297 3.418 1 98.25 133 ALA B O 1
ATOM 3907 N N . THR B 1 134 ? -5.059 25.75 4.926 1 98.25 134 THR B N 1
ATOM 3908 C CA . THR B 1 134 ? -4.305 26.594 3.998 1 98.25 134 THR B CA 1
ATOM 3909 C C . THR B 1 134 ? -2.941 26.953 4.578 1 98.25 134 THR B C 1
ATOM 3911 O O . THR B 1 134 ? -2.455 26.281 5.492 1 98.25 134 THR B O 1
ATOM 3914 N N . SER B 1 135 ? -2.26 27.891 3.914 1 97.69 135 SER B N 1
ATOM 3915 C CA . SER B 1 135 ? -0.944 28.344 4.348 1 97.69 135 SER B CA 1
ATOM 3916 C C . SER B 1 135 ? -0.783 29.844 4.125 1 97.69 135 SER B C 1
ATOM 3918 O O . SER B 1 135 ? -1.215 30.375 3.102 1 97.69 135 SER B O 1
ATOM 3920 N N . PHE B 1 136 ? -0.239 30.5 5.129 1 97.19 136 PHE B N 1
ATOM 3921 C CA . PHE B 1 136 ? 0.055 31.938 5.035 1 97.19 136 PHE B CA 1
ATOM 3922 C C . PHE B 1 136 ? 1.496 32.156 4.594 1 97.19 136 PHE B C 1
ATOM 3924 O O . PHE B 1 136 ? 2.277 32.781 5.309 1 97.19 136 PHE B O 1
ATOM 3931 N N . VAL B 1 137 ? 1.763 31.562 3.457 1 92.38 137 VAL B N 1
ATOM 3932 C CA . VAL B 1 137 ? 3.041 31.734 2.773 1 92.38 137 VAL B CA 1
ATOM 3933 C C . VAL B 1 137 ? 2.926 32.844 1.745 1 92.38 137 VAL B C 1
ATOM 3935 O O . VAL B 1 137 ? 1.823 33.312 1.432 1 92.38 137 VAL B O 1
ATOM 3938 N N . SER B 1 138 ? 4.051 33.312 1.288 1 90.19 138 SER B N 1
ATOM 3939 C CA . SER B 1 138 ? 4.051 34.375 0.284 1 90.19 138 SER B CA 1
ATOM 3940 C C . SER B 1 138 ? 3.311 33.938 -0.977 1 90.19 138 SER B C 1
ATOM 3942 O O . SER B 1 138 ? 3.605 32.875 -1.545 1 90.19 138 SER B O 1
ATOM 3944 N N . PRO B 1 139 ? 2.387 34.719 -1.434 1 92.44 139 PRO B N 1
ATOM 3945 C CA . PRO B 1 139 ? 1.668 34.406 -2.67 1 92.44 139 PRO B CA 1
ATOM 3946 C C . PRO B 1 139 ? 2.588 34.344 -3.889 1 92.44 139 PRO B C 1
ATOM 3948 O O . PRO B 1 139 ? 2.268 33.688 -4.875 1 92.44 139 PRO B O 1
ATOM 3951 N N . ARG B 1 140 ? 3.639 35.062 -3.822 1 90.12 140 ARG B N 1
ATOM 3952 C CA . ARG B 1 140 ? 4.617 35.062 -4.906 1 90.12 140 ARG B CA 1
ATOM 3953 C C . ARG B 1 140 ? 5.215 33.656 -5.109 1 90.12 140 ARG B C 1
ATOM 3955 O O . ARG B 1 140 ? 5.438 33.25 -6.246 1 90.12 140 ARG B O 1
ATOM 3962 N N . TRP B 1 141 ? 5.363 32.969 -4.051 1 85.75 141 TRP B N 1
ATOM 3963 C CA . TRP B 1 141 ? 6.051 31.688 -4.109 1 85.75 141 TRP B CA 1
ATOM 3964 C C . TRP B 1 141 ? 5.051 30.547 -4.238 1 85.75 141 TRP B C 1
ATOM 3966 O O . TRP B 1 141 ? 5.348 29.516 -4.859 1 85.75 141 TRP B O 1
ATOM 3976 N N . VAL B 1 142 ? 3.885 30.688 -3.582 1 91.31 142 VAL B N 1
ATOM 3977 C CA . VAL B 1 142 ? 2.834 29.672 -3.676 1 91.31 142 VAL B CA 1
ATOM 3978 C C . VAL B 1 142 ? 1.517 30.344 -4.074 1 91.31 142 VAL B C 1
ATOM 3980 O O . VAL B 1 142 ? 0.579 30.406 -3.277 1 91.31 142 VAL B O 1
ATOM 3983 N N . PRO B 1 143 ? 1.382 30.641 -5.324 1 94.88 143 PRO B N 1
ATOM 3984 C CA . PRO B 1 143 ? 0.188 31.344 -5.793 1 94.88 143 PRO B CA 1
ATOM 3985 C C . PRO B 1 143 ? -1.101 30.578 -5.523 1 94.88 143 PRO B C 1
ATOM 3987 O O . PRO B 1 143 ? -2.152 31.172 -5.301 1 94.88 143 PRO B O 1
ATOM 3990 N N . GLN B 1 144 ? -1.067 29.266 -5.445 1 95.5 144 GLN B N 1
ATOM 3991 C CA . GLN B 1 144 ? -2.221 28.406 -5.23 1 95.5 144 GLN B CA 1
ATOM 3992 C C . GLN B 1 144 ? -2.908 28.719 -3.906 1 95.5 144 GLN B C 1
ATOM 3994 O O . GLN B 1 144 ? -4.113 28.5 -3.758 1 95.5 144 GLN B O 1
ATOM 3999 N N . LEU B 1 145 ? -2.123 29.312 -2.973 1 96.94 145 LEU B N 1
ATOM 4000 C CA . LEU B 1 145 ? -2.656 29.516 -1.63 1 96.94 145 LEU B CA 1
ATOM 4001 C C . LEU B 1 145 ? -2.711 31 -1.288 1 96.94 145 LEU B C 1
ATOM 4003 O O . LEU B 1 145 ? -2.744 31.375 -0.112 1 96.94 145 LEU B O 1
ATOM 4007 N N . ALA B 1 146 ? -2.73 31.844 -2.291 1 96.94 146 ALA B N 1
ATOM 4008 C CA . ALA B 1 146 ? -2.754 33.281 -2.119 1 96.94 146 ALA B CA 1
ATOM 4009 C C . ALA B 1 146 ? -4.031 33.75 -1.414 1 96.94 146 ALA B C 1
ATOM 4011 O O . ALA B 1 146 ? -4.07 34.812 -0.811 1 96.94 146 ALA B O 1
ATOM 4012 N N . ASP B 1 147 ? -5.008 32.938 -1.484 1 98.06 147 ASP B N 1
ATOM 4013 C CA . ASP B 1 147 ? -6.312 33.281 -0.94 1 98.06 147 ASP B CA 1
ATOM 4014 C C . ASP B 1 147 ? -6.477 32.781 0.485 1 98.06 147 ASP B C 1
ATOM 4016 O O . ASP B 1 147 ? -7.598 32.531 0.936 1 98.06 147 ASP B O 1
ATOM 4020 N N . ALA B 1 148 ? -5.418 32.594 1.219 1 98.19 148 ALA B N 1
ATOM 4021 C CA . ALA B 1 148 ? -5.414 31.953 2.539 1 98.19 148 ALA B CA 1
ATOM 4022 C C . ALA B 1 148 ? -6.395 32.656 3.479 1 98.19 148 ALA B C 1
ATOM 4024 O O . ALA B 1 148 ? -7.191 32 4.156 1 98.19 148 ALA B O 1
ATOM 4025 N N . LYS B 1 149 ? -6.34 33.969 3.52 1 97.81 149 LYS B N 1
ATOM 4026 C CA . LYS B 1 149 ? -7.223 34.719 4.387 1 97.81 149 LYS B CA 1
ATOM 4027 C C . LYS B 1 149 ? -8.688 34.469 4.051 1 97.81 149 LYS B C 1
ATOM 4029 O O . LYS B 1 149 ? -9.5 34.219 4.941 1 97.81 149 LYS B O 1
ATOM 4034 N N . ASP B 1 150 ? -9.039 34.531 2.758 1 98.12 150 ASP B N 1
ATOM 4035 C CA . ASP B 1 150 ? -10.414 34.312 2.301 1 98.12 150 ASP B CA 1
ATOM 4036 C C . ASP B 1 150 ? -10.906 32.906 2.635 1 98.12 150 ASP B C 1
ATOM 4038 O O . ASP B 1 150 ? -12.062 32.75 3.025 1 98.12 150 ASP B O 1
ATOM 4042 N N . VAL B 1 151 ? -10.023 31.922 2.506 1 98.38 151 VAL B N 1
ATOM 4043 C CA . VAL B 1 151 ? -10.383 30.531 2.805 1 98.38 151 VAL B CA 1
ATOM 4044 C C . VAL B 1 151 ? -10.688 30.391 4.293 1 98.38 151 VAL B C 1
ATOM 4046 O O . VAL B 1 151 ? -11.727 29.844 4.676 1 98.38 151 VAL B O 1
ATOM 4049 N N . LEU B 1 152 ? -9.789 30.891 5.113 1 97.69 152 LEU B N 1
ATOM 4050 C CA . LEU B 1 152 ? -9.945 30.703 6.555 1 97.69 152 LEU B CA 1
ATOM 4051 C C . LEU B 1 152 ? -11.172 31.453 7.066 1 97.69 152 LEU B C 1
ATOM 4053 O O . LEU B 1 152 ? -11.891 30.938 7.93 1 97.69 152 LEU B O 1
ATOM 4057 N N . GLU B 1 153 ? -11.43 32.594 6.508 1 96.56 153 GLU B N 1
ATOM 4058 C CA . GLU B 1 153 ? -12.594 33.375 6.91 1 96.56 153 GLU B CA 1
ATOM 4059 C C . GLU B 1 153 ? -13.883 32.75 6.395 1 96.56 153 GLU B C 1
ATOM 4061 O O . GLU B 1 153 ? -14.938 32.906 7.012 1 96.56 153 GLU B O 1
ATOM 4066 N N . GLY B 1 154 ? -13.773 32.031 5.297 1 96.75 154 GLY B N 1
ATOM 4067 C CA . GLY B 1 154 ? -14.945 31.484 4.637 1 96.75 154 GLY B CA 1
ATOM 4068 C C . GLY B 1 154 ? -15.375 30.156 5.203 1 96.75 154 GLY B C 1
ATOM 4069 O O . GLY B 1 154 ? -16.516 29.719 4.996 1 96.75 154 GLY B O 1
ATOM 4070 N N . ILE B 1 155 ? -14.461 29.484 5.902 1 96.25 155 ILE B N 1
ATOM 4071 C CA . ILE B 1 155 ? -14.789 28.172 6.43 1 96.25 155 ILE B CA 1
ATOM 4072 C C . ILE B 1 155 ? -15.656 28.312 7.68 1 96.25 155 ILE B C 1
ATOM 4074 O O . ILE B 1 155 ? -15.445 29.219 8.484 1 96.25 155 ILE B O 1
ATOM 4078 N N . GLN B 1 156 ? -16.641 27.547 7.73 1 87.56 156 GLN B N 1
ATOM 4079 C CA . GLN B 1 156 ? -17.484 27.5 8.922 1 87.56 156 GLN B CA 1
ATOM 4080 C C . GLN B 1 156 ? -16.781 26.75 10.055 1 87.56 156 GLN B C 1
ATOM 4082 O O . GLN B 1 156 ? -16.406 25.594 9.898 1 87.56 156 GLN B O 1
ATOM 4087 N N . HIS B 1 157 ? -16.781 27.391 11.172 1 83.31 157 HIS B N 1
ATOM 4088 C CA . HIS B 1 157 ? -16.125 26.781 12.32 1 83.31 157 HIS B CA 1
ATOM 4089 C C . HIS B 1 157 ? -17.078 25.875 13.094 1 83.31 157 HIS B C 1
ATOM 4091 O O . HIS B 1 157 ? -18.266 26.188 13.211 1 83.31 157 HIS B O 1
ATOM 4097 N N . ALA B 1 158 ? -16.516 24.734 13.352 1 83.06 158 ALA B N 1
ATOM 4098 C CA . ALA B 1 158 ? -17.234 23.781 14.195 1 83.06 158 ALA B CA 1
ATOM 4099 C C . ALA B 1 158 ? -16.453 23.484 15.469 1 83.06 158 ALA B C 1
ATOM 4101 O O . ALA B 1 158 ? -15.219 23.453 15.453 1 83.06 158 ALA B O 1
ATOM 4102 N N . PRO B 1 159 ? -17.109 23.453 16.641 1 84.12 159 PRO B N 1
ATOM 4103 C CA . PRO B 1 159 ? -16.422 23.328 17.922 1 84.12 159 PRO B CA 1
ATOM 4104 C C . PRO B 1 159 ? -15.469 22.125 17.969 1 84.12 159 PRO B C 1
ATOM 4106 O O . PRO B 1 159 ? -14.406 22.219 18.578 1 84.12 159 PRO B O 1
ATOM 4109 N N . ASP B 1 160 ? -15.688 21.078 17.312 1 90.69 160 ASP B N 1
ATOM 4110 C CA . ASP B 1 160 ? -14.852 19.891 17.5 1 90.69 160 ASP B CA 1
ATOM 4111 C C . ASP B 1 160 ? -13.977 19.641 16.266 1 90.69 160 ASP B C 1
ATOM 4113 O O . ASP B 1 160 ? -13.523 18.531 16.047 1 90.69 160 ASP B O 1
ATOM 4117 N N . VAL B 1 161 ? -13.703 20.812 15.562 1 97.19 161 VAL B N 1
ATOM 4118 C CA . VAL B 1 161 ? -12.859 20.672 14.375 1 97.19 161 VAL B CA 1
ATOM 4119 C C . VAL B 1 161 ? -11.758 21.734 14.398 1 97.19 161 VAL B C 1
ATOM 4121 O O . VAL B 1 161 ? -12 22.891 14.742 1 97.19 161 VAL B O 1
ATOM 4124 N N . ARG B 1 162 ? -10.602 21.344 14.188 1 97.94 162 ARG B N 1
ATOM 4125 C CA . ARG B 1 162 ? -9.453 22.25 14.133 1 97.94 162 ARG B CA 1
ATOM 4126 C C . ARG B 1 162 ? -8.984 22.453 12.695 1 97.94 162 ARG B C 1
ATOM 4128 O O . ARG B 1 162 ? -8.977 21.5 11.898 1 97.94 162 ARG B O 1
ATOM 4135 N N . PHE B 1 163 ? -8.562 23.703 12.398 1 98.12 163 PHE B N 1
ATOM 4136 C CA . PHE B 1 163 ? -8.094 24.062 11.07 1 98.12 163 PHE B CA 1
ATOM 4137 C C . PHE B 1 163 ? -6.695 24.656 11.125 1 98.12 163 PHE B C 1
ATOM 4139 O O . PHE B 1 163 ? -6.516 25.859 10.898 1 98.12 163 PHE B O 1
ATOM 4146 N N . PRO B 1 164 ? -5.703 23.797 11.359 1 98.38 164 PRO B N 1
ATOM 4147 C CA . PRO B 1 164 ? -4.344 24.359 11.336 1 98.38 164 PRO B CA 1
ATOM 4148 C C . PRO B 1 164 ? -3.996 25 10 1 98.38 164 PRO B C 1
ATOM 4150 O O . PRO B 1 164 ? -4.5 24.578 8.953 1 98.38 164 PRO B O 1
ATOM 4153 N N . VAL B 1 165 ? -3.178 26.031 10.07 1 98.5 165 VAL B N 1
ATOM 4154 C CA . VAL B 1 165 ? -2.664 26.688 8.875 1 98.5 165 VAL B CA 1
ATOM 4155 C C . VAL B 1 165 ? -1.142 26.781 8.945 1 98.5 165 VAL B C 1
ATOM 4157 O O . VAL B 1 165 ? -0.575 27 10.016 1 98.5 165 VAL B O 1
ATOM 4160 N N . LEU B 1 166 ? -0.506 26.547 7.828 1 97.56 166 LEU B N 1
ATOM 4161 C CA . LEU B 1 166 ? 0.95 26.609 7.77 1 97.56 166 LEU B CA 1
ATOM 4162 C C . LEU B 1 166 ? 1.435 28.062 7.801 1 97.56 166 LEU B C 1
ATOM 4164 O O . LEU B 1 166 ? 0.873 28.922 7.121 1 97.56 166 LEU B O 1
ATOM 4168 N N . THR B 1 167 ? 2.445 28.312 8.625 1 96.75 167 THR B N 1
ATOM 4169 C CA . THR B 1 167 ? 3.064 29.625 8.727 1 96.75 167 THR B CA 1
ATOM 4170 C C . THR B 1 167 ? 4.586 29.516 8.648 1 96.75 167 THR B C 1
ATOM 4172 O O . THR B 1 167 ? 5.223 28.969 9.555 1 96.75 167 THR B O 1
ATOM 4175 N N . PRO B 1 168 ? 5.227 30.078 7.703 1 90.62 168 PRO B N 1
ATOM 4176 C CA . PRO B 1 168 ? 6.664 29.891 7.496 1 90.62 168 PRO B CA 1
ATOM 4177 C C . PRO B 1 168 ? 7.508 30.812 8.367 1 90.62 168 PRO B C 1
ATOM 4179 O O . PRO B 1 168 ? 8.703 30.578 8.555 1 90.62 168 PRO B O 1
ATOM 4182 N N . ASN B 1 169 ? 6.879 31.938 8.898 1 92.12 169 ASN B N 1
ATOM 4183 C CA . ASN B 1 169 ? 7.582 32.938 9.695 1 92.12 169 ASN B CA 1
ATOM 4184 C C . ASN B 1 169 ? 6.613 33.75 10.531 1 92.12 169 ASN B C 1
ATOM 4186 O O . ASN B 1 169 ? 5.41 33.5 10.547 1 92.12 169 ASN B O 1
ATOM 4190 N N . LEU B 1 170 ? 7.172 34.75 11.18 1 95.75 170 LEU B N 1
ATOM 4191 C CA . LEU B 1 170 ? 6.379 35.562 12.094 1 95.75 170 LEU B CA 1
ATOM 4192 C C . LEU B 1 170 ? 5.332 36.344 11.336 1 95.75 170 LEU B C 1
ATOM 4194 O O . LEU B 1 170 ? 4.211 36.531 11.812 1 95.75 170 LEU B O 1
ATOM 4198 N N . ARG B 1 171 ? 5.703 36.875 10.18 1 95.25 171 ARG B N 1
ATOM 4199 C CA . ARG B 1 171 ? 4.754 37.625 9.352 1 95.25 171 ARG B CA 1
ATOM 4200 C C . ARG B 1 171 ? 3.559 36.75 8.977 1 95.25 171 ARG B C 1
ATOM 4202 O O . ARG B 1 171 ? 2.41 37.188 9.078 1 95.25 171 ARG B O 1
ATOM 4209 N N . GLY B 1 172 ? 3.85 35.562 8.547 1 96.44 172 GLY B N 1
ATOM 4210 C CA . GLY B 1 172 ? 2.781 34.625 8.258 1 96.44 172 GLY B CA 1
ATOM 4211 C C . GLY B 1 172 ? 1.932 34.281 9.477 1 96.44 172 GLY B C 1
ATOM 4212 O O . GLY B 1 172 ? 0.708 34.188 9.375 1 96.44 172 GLY B O 1
ATOM 4213 N N . PHE B 1 173 ? 2.564 34.156 10.555 1 97.81 173 PHE B N 1
ATOM 4214 C CA . PHE B 1 173 ? 1.872 33.906 11.805 1 97.81 173 PHE B CA 1
ATOM 4215 C C . PHE B 1 173 ? 0.892 35 12.141 1 97.81 173 PHE B C 1
ATOM 4217 O O . PHE B 1 173 ? -0.273 34.75 12.445 1 97.81 173 PHE B O 1
ATOM 4224 N N . GLU B 1 174 ? 1.338 36.219 12.047 1 97.56 174 GLU B N 1
ATOM 4225 C CA . GLU B 1 174 ? 0.499 37.375 12.359 1 97.56 174 GLU B CA 1
ATOM 4226 C C . GLU B 1 174 ? -0.689 37.469 11.406 1 97.56 174 GLU B C 1
ATOM 4228 O O . GLU B 1 174 ? -1.81 37.75 11.828 1 97.56 174 GLU B O 1
ATOM 4233 N N . ALA B 1 175 ? -0.419 37.188 10.18 1 97.56 175 ALA B N 1
ATOM 4234 C CA . ALA B 1 175 ? -1.492 37.188 9.195 1 97.56 175 ALA B CA 1
ATOM 4235 C C . ALA B 1 175 ? -2.521 36.094 9.5 1 97.56 175 ALA B C 1
ATOM 4237 O O . ALA B 1 175 ? -3.727 36.312 9.344 1 97.56 175 ALA B O 1
ATOM 4238 N N . ALA B 1 176 ? -2.023 34.969 9.906 1 98.12 176 ALA B N 1
ATOM 4239 C CA . ALA B 1 176 ? -2.904 33.844 10.258 1 98.12 176 ALA B CA 1
ATOM 4240 C C . ALA B 1 176 ? -3.783 34.188 11.453 1 98.12 176 ALA B C 1
ATOM 4242 O O . ALA B 1 176 ? -4.992 33.969 11.438 1 98.12 176 ALA B O 1
ATOM 4243 N N . VAL B 1 177 ? -3.203 34.781 12.484 1 97.44 177 VAL B N 1
ATOM 4244 C CA . VAL B 1 177 ? -3.926 35.156 13.688 1 97.44 177 VAL B CA 1
ATOM 4245 C C . VAL B 1 177 ? -4.973 36.219 13.352 1 97.44 177 VAL B C 1
ATOM 4247 O O . VAL B 1 177 ? -6.113 36.125 13.812 1 97.44 177 VAL B O 1
ATOM 4250 N N . ALA B 1 178 ? -4.574 37.156 12.516 1 97 178 ALA B N 1
ATOM 4251 C CA . ALA B 1 178 ? -5.488 38.219 12.094 1 97 178 ALA B CA 1
ATOM 4252 C C . ALA B 1 178 ? -6.688 37.656 11.352 1 97 178 ALA B C 1
ATOM 4254 O O . ALA B 1 178 ? -7.797 38.188 11.438 1 97 178 ALA B O 1
ATOM 4255 N N . ALA B 1 179 ? -6.43 36.531 10.703 1 96.88 179 ALA B N 1
ATOM 4256 C CA . ALA B 1 179 ? -7.484 35.906 9.914 1 96.88 179 ALA B CA 1
ATOM 4257 C C . ALA B 1 179 ? -8.328 34.969 10.781 1 96.88 179 ALA B C 1
ATOM 4259 O O . ALA B 1 179 ? -9.32 34.406 10.312 1 96.88 179 ALA B O 1
ATOM 4260 N N . GLY B 1 180 ? -7.902 34.781 12.062 1 95.12 180 GLY B N 1
ATOM 4261 C CA . GLY B 1 180 ? -8.719 34 12.992 1 95.12 180 GLY B CA 1
ATOM 4262 C C . GLY B 1 180 ? -8.188 32.625 13.266 1 95.12 180 GLY B C 1
ATOM 42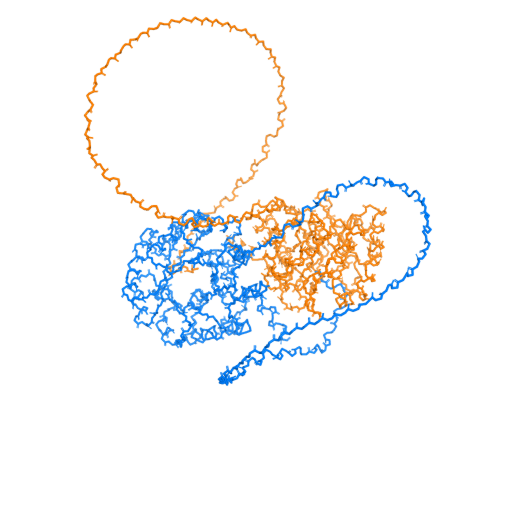63 O O . GLY B 1 180 ? -8.883 31.781 13.852 1 95.12 180 GLY B O 1
ATOM 4264 N N . ALA B 1 181 ? -6.977 32.312 12.898 1 96.81 181 ALA B N 1
ATOM 4265 C CA . ALA B 1 181 ? -6.395 30.984 13.117 1 96.81 181 ALA B CA 1
ATOM 4266 C C . ALA B 1 181 ? -6.242 30.703 14.609 1 96.81 181 ALA B C 1
ATOM 4268 O O . ALA B 1 181 ? -5.848 31.578 15.383 1 96.81 181 ALA B O 1
ATOM 4269 N N . LYS B 1 182 ? -6.574 29.5 15.016 1 96.06 182 LYS B N 1
ATOM 4270 C CA . LYS B 1 182 ? -6.422 29.062 16.406 1 96.06 182 LYS B CA 1
ATOM 4271 C C . LYS B 1 182 ? -5.301 28.031 16.531 1 96.06 182 LYS B C 1
ATOM 4273 O O . LYS B 1 182 ? -4.875 27.703 17.641 1 96.06 182 LYS B O 1
ATOM 4278 N N . GLU B 1 183 ? -4.859 27.594 15.438 1 97.75 183 GLU B N 1
ATOM 4279 C CA . GLU B 1 183 ? -3.758 26.641 15.359 1 97.75 183 GLU B CA 1
ATOM 4280 C C . GLU B 1 183 ? -2.893 26.891 14.125 1 97.75 183 GLU B C 1
ATOM 4282 O O . GLU B 1 183 ? -3.41 27.188 13.047 1 97.75 183 GLU B O 1
ATOM 4287 N N . VAL B 1 184 ? -1.6 26.906 14.359 1 98.5 184 VAL B N 1
ATOM 4288 C CA . VAL B 1 184 ? -0.676 27.109 13.25 1 98.5 184 VAL B CA 1
ATOM 4289 C C . VAL B 1 184 ? 0.302 25.938 13.172 1 98.5 184 VAL B C 1
ATOM 4291 O O . VAL B 1 184 ? 0.392 25.125 14.102 1 98.5 184 VAL B O 1
ATOM 4294 N N . ALA B 1 185 ? 0.928 25.828 12.023 1 98.44 185 ALA B N 1
ATOM 4295 C CA . ALA B 1 185 ? 1.951 24.812 11.812 1 98.44 185 ALA B CA 1
ATOM 4296 C C . ALA B 1 185 ? 3.252 25.422 11.312 1 98.44 185 ALA B C 1
ATOM 4298 O O . ALA B 1 185 ? 3.23 26.391 10.539 1 98.44 185 ALA B O 1
ATOM 4299 N N . VAL B 1 186 ? 4.316 24.922 11.797 1 97.25 186 VAL B N 1
ATOM 4300 C CA . VAL B 1 186 ? 5.648 25.266 11.312 1 97.25 186 VAL B CA 1
ATOM 4301 C C . VAL B 1 186 ? 6.309 24.031 10.703 1 97.25 186 VAL B C 1
ATOM 4303 O O . VAL B 1 186 ? 5.914 22.891 11 1 97.25 186 VAL B O 1
ATOM 4306 N N . PHE B 1 187 ? 7.246 24.234 9.82 1 94.69 187 PHE B N 1
ATOM 4307 C CA . PHE B 1 187 ? 7.84 23.094 9.148 1 94.69 187 PHE B CA 1
ATOM 4308 C C . PHE B 1 187 ? 9.352 23.25 9.055 1 94.69 187 PHE B C 1
ATOM 4310 O O . PHE B 1 187 ? 9.852 24.281 8.625 1 94.69 187 PHE B O 1
ATOM 4317 N N . ALA B 1 188 ? 10.047 22.281 9.547 1 96.19 188 ALA B N 1
ATOM 4318 C CA . ALA B 1 188 ? 11.5 22.172 9.477 1 96.19 188 ALA B CA 1
ATOM 4319 C C . ALA B 1 188 ? 11.914 20.938 8.68 1 96.19 188 ALA B C 1
ATOM 4321 O O . ALA B 1 188 ? 11.086 20.062 8.398 1 96.19 188 ALA B O 1
ATOM 4322 N N . SER B 1 189 ? 13.188 20.953 8.289 1 96 189 SER B N 1
ATOM 4323 C CA . SER B 1 189 ? 13.703 19.828 7.496 1 96 189 SER B CA 1
ATOM 4324 C C . SER B 1 189 ? 14.82 19.109 8.234 1 96 189 SER B C 1
ATOM 4326 O O . SER B 1 189 ? 15.586 19.719 8.984 1 96 189 SER B O 1
ATOM 4328 N N . ALA B 1 190 ? 14.859 17.844 7.957 1 97.25 190 ALA B N 1
ATOM 4329 C CA . ALA B 1 190 ? 15.969 17.062 8.492 1 97.25 190 ALA B CA 1
ATOM 4330 C C . ALA B 1 190 ? 17.125 17.016 7.5 1 97.25 190 ALA B C 1
ATOM 4332 O O . ALA B 1 190 ? 18.125 16.328 7.738 1 97.25 190 ALA B O 1
ATOM 4333 N N . SER B 1 191 ? 17.031 17.734 6.422 1 94.94 191 SER B N 1
ATOM 4334 C CA . SER B 1 191 ? 18.062 17.828 5.402 1 94.94 191 SER B CA 1
ATOM 4335 C C . SER B 1 191 ? 18.516 19.281 5.207 1 94.94 191 SER B C 1
ATOM 4337 O O . SER B 1 191 ? 17.688 20.156 4.922 1 94.94 191 SER B O 1
ATOM 4339 N N . GLU B 1 192 ? 19.797 19.531 5.289 1 93.56 192 GLU B N 1
ATOM 4340 C CA . GLU B 1 192 ? 20.344 20.875 5.078 1 93.56 192 GLU B CA 1
ATOM 4341 C C . GLU B 1 192 ? 20.078 21.359 3.656 1 93.56 192 GLU B C 1
ATOM 4343 O O . GLU B 1 192 ? 19.688 22.516 3.447 1 93.56 192 GLU B O 1
ATOM 4348 N N . SER B 1 193 ? 20.281 20.406 2.729 1 91.12 193 SER B N 1
ATOM 4349 C CA . SER B 1 193 ? 20.078 20.75 1.325 1 91.12 193 SER B CA 1
ATOM 4350 C C . SER B 1 193 ? 18.641 21.125 1.042 1 91.12 193 SER B C 1
ATOM 4352 O O . SER B 1 193 ? 18.359 22.094 0.323 1 91.12 193 SER B O 1
ATOM 4354 N N . PHE B 1 194 ? 17.781 20.406 1.604 1 89.94 194 PHE B N 1
ATOM 4355 C CA . PHE B 1 194 ? 16.359 20.688 1.416 1 89.94 194 PHE B CA 1
ATOM 4356 C C . PHE B 1 194 ? 15.969 21.984 2.115 1 89.94 194 PHE B C 1
ATOM 4358 O O . PHE B 1 194 ? 15.18 22.766 1.586 1 89.94 194 PHE B O 1
ATOM 4365 N N . SER B 1 195 ? 16.438 22.188 3.295 1 89.81 195 SER B N 1
ATOM 4366 C CA . SER B 1 195 ? 16.156 23.438 4.016 1 89.81 195 SER B CA 1
ATOM 4367 C C . SER B 1 195 ? 16.609 24.656 3.209 1 89.81 195 SER B C 1
ATOM 4369 O O . SER B 1 195 ? 15.859 25.625 3.094 1 89.81 195 SER B O 1
ATOM 4371 N N . LYS B 1 196 ? 17.734 24.547 2.629 1 88.31 196 LYS B N 1
ATOM 4372 C CA . LYS B 1 196 ? 18.281 25.641 1.838 1 88.31 196 LYS B CA 1
ATOM 4373 C C . LYS B 1 196 ? 17.453 25.875 0.581 1 88.31 196 LYS B C 1
ATOM 4375 O O . LYS B 1 196 ? 17.141 27.031 0.238 1 88.31 196 LYS B O 1
ATOM 4380 N N . SER B 1 197 ? 17.109 24.828 -0.008 1 82.44 197 SER B N 1
ATOM 4381 C CA . SER B 1 197 ? 16.359 24.938 -1.26 1 82.44 197 SER B CA 1
ATOM 4382 C C . SER B 1 197 ? 14.945 25.438 -1.019 1 82.44 197 SER B C 1
ATOM 4384 O O . SER B 1 197 ? 14.414 26.234 -1.809 1 82.44 197 SER B O 1
ATOM 4386 N N . ASN B 1 198 ? 14.398 25.016 0.067 1 78.94 198 ASN B N 1
ATOM 4387 C CA . ASN B 1 198 ? 12.992 25.312 0.312 1 78.94 198 ASN B CA 1
ATOM 4388 C C . ASN B 1 198 ? 12.805 26.656 0.99 1 78.94 198 ASN B C 1
ATOM 4390 O O . ASN B 1 198 ? 11.859 27.391 0.684 1 78.94 198 ASN B O 1
ATOM 4394 N N . ILE B 1 199 ? 13.664 27.031 1.95 1 78.81 199 ILE B N 1
ATOM 4395 C CA . ILE B 1 199 ? 13.398 28.25 2.709 1 78.81 199 ILE B CA 1
ATOM 4396 C C . ILE B 1 199 ? 14.672 29.094 2.787 1 78.81 199 ILE B C 1
ATOM 4398 O O . ILE B 1 199 ? 14.727 30.078 3.535 1 78.81 199 ILE B O 1
ATOM 4402 N N . ASN B 1 200 ? 15.766 28.703 2.072 1 82.19 200 ASN B N 1
ATOM 4403 C CA . ASN B 1 200 ? 16.984 29.469 1.891 1 82.19 200 ASN B CA 1
ATOM 4404 C C . ASN B 1 200 ? 17.703 29.719 3.219 1 82.19 200 ASN B C 1
ATOM 4406 O O . ASN B 1 200 ? 18.156 30.828 3.488 1 82.19 200 ASN B O 1
ATOM 4410 N N . CYS B 1 201 ? 17.703 28.781 4.094 1 88.81 201 CYS B N 1
ATOM 4411 C CA . CYS B 1 201 ? 18.453 28.875 5.34 1 88.81 201 CYS B CA 1
ATOM 4412 C C . CYS B 1 201 ? 18.859 27.5 5.836 1 88.81 201 CYS B C 1
ATOM 4414 O O . CYS B 1 201 ? 18.406 26.484 5.305 1 88.81 201 CYS B O 1
ATOM 4416 N N . THR B 1 202 ? 19.766 27.484 6.816 1 93.06 202 THR B N 1
ATOM 4417 C CA . THR B 1 202 ? 20.188 26.234 7.441 1 93.06 202 THR B CA 1
ATOM 4418 C C . THR B 1 202 ? 19.109 25.719 8.383 1 93.06 202 THR B C 1
ATOM 4420 O O . THR B 1 202 ? 18.172 26.438 8.727 1 93.06 202 THR B O 1
ATOM 4423 N N . ILE B 1 203 ? 19.25 24.469 8.797 1 95.19 203 ILE B N 1
ATOM 4424 C CA . ILE B 1 203 ? 18.328 23.875 9.773 1 95.19 203 ILE B CA 1
ATOM 4425 C C . ILE B 1 203 ? 18.344 24.703 11.055 1 95.19 203 ILE B C 1
ATOM 4427 O O . ILE B 1 203 ? 17.281 25.078 11.57 1 95.19 203 ILE B O 1
ATOM 4431 N N . GLU B 1 204 ? 19.516 25.062 11.531 1 95.19 204 GLU B N 1
ATOM 4432 C CA . GLU B 1 204 ? 19.656 25.844 12.766 1 95.19 204 GLU B CA 1
ATOM 4433 C C . GLU B 1 204 ? 18.969 27.203 12.641 1 95.19 204 GLU B C 1
ATOM 4435 O O . GLU B 1 204 ? 18.281 27.641 13.57 1 95.19 204 GLU B O 1
ATOM 4440 N N . GLU B 1 205 ? 19.156 27.859 11.539 1 94.19 205 GLU B N 1
ATOM 4441 C CA . GLU B 1 205 ? 18.531 29.156 11.305 1 94.19 205 GLU B CA 1
ATOM 4442 C C . GLU B 1 205 ? 17.016 29.031 11.242 1 94.19 205 GLU B C 1
ATOM 4444 O O . GLU B 1 205 ? 16.281 29.891 11.766 1 94.19 205 GLU B O 1
ATOM 4449 N N . SER B 1 206 ? 16.578 28 10.57 1 94.56 206 SER B N 1
ATOM 4450 C CA . SER B 1 206 ? 15.133 27.781 10.477 1 94.56 206 SER B CA 1
ATOM 4451 C C . SER B 1 206 ? 14.523 27.531 11.852 1 94.56 206 SER B C 1
ATOM 4453 O O . SER B 1 206 ? 13.445 28.047 12.156 1 94.56 206 SER B O 1
ATOM 4455 N N . LEU B 1 207 ? 15.188 26.781 12.664 1 96.62 207 LEU B N 1
ATOM 4456 C CA . LEU B 1 207 ? 14.695 26.484 14 1 96.62 207 LEU B CA 1
ATOM 4457 C C . LEU B 1 207 ? 14.648 27.75 14.852 1 96.62 207 LEU B C 1
ATOM 4459 O O . LEU B 1 207 ? 13.727 27.922 15.656 1 96.62 207 LEU B O 1
ATOM 4463 N N . ALA B 1 208 ? 15.578 28.594 14.633 1 95.12 208 ALA B N 1
ATOM 4464 C CA . ALA B 1 208 ? 15.57 29.875 15.344 1 95.12 208 ALA B CA 1
ATOM 4465 C C . ALA B 1 208 ? 14.359 30.703 14.945 1 95.12 208 ALA B C 1
ATOM 4467 O O . ALA B 1 208 ? 13.727 31.344 15.789 1 95.12 208 ALA B O 1
ATOM 4468 N N . ARG B 1 209 ? 14.109 30.719 13.711 1 93.31 209 ARG B N 1
ATOM 4469 C CA . ARG B 1 209 ? 12.938 31.438 13.203 1 93.31 209 ARG B CA 1
ATOM 4470 C C . ARG B 1 209 ? 11.656 30.875 13.805 1 93.31 209 ARG B C 1
ATOM 4472 O O . ARG B 1 209 ? 10.75 31.625 14.164 1 93.31 209 ARG B O 1
ATOM 4479 N N . TYR B 1 210 ? 11.562 29.562 13.93 1 96.5 210 TYR B N 1
ATOM 4480 C CA . TYR B 1 210 ? 10.344 28.922 14.422 1 96.5 210 TYR B CA 1
ATOM 4481 C C . TYR B 1 210 ? 10.203 29.109 15.922 1 96.5 210 TYR B C 1
ATOM 4483 O O . TYR B 1 210 ? 9.086 29.109 16.453 1 96.5 210 TYR B O 1
ATOM 4491 N N . ARG B 1 211 ? 11.289 29.344 16.625 1 96.94 211 ARG B N 1
ATOM 4492 C CA . ARG B 1 211 ? 11.203 29.688 18.031 1 96.94 211 ARG B CA 1
ATOM 4493 C C . ARG B 1 211 ? 10.461 31 18.234 1 96.94 211 ARG B C 1
ATOM 4495 O O . ARG B 1 211 ? 9.711 31.156 19.203 1 96.94 211 ARG B O 1
ATOM 4502 N N . GLU B 1 212 ? 10.719 31.906 17.312 1 96.31 212 GLU B N 1
ATOM 4503 C CA . GLU B 1 212 ? 10 33.156 17.375 1 96.31 212 GLU B CA 1
ATOM 4504 C C . GLU B 1 212 ? 8.5 32.969 17.172 1 96.31 212 GLU B C 1
ATOM 4506 O O . GLU B 1 212 ? 7.684 33.562 17.875 1 96.31 212 GLU B O 1
ATOM 4511 N N . VAL B 1 213 ? 8.18 32.125 16.266 1 97.31 213 VAL B N 1
ATOM 4512 C CA . VAL B 1 213 ? 6.777 31.844 15.969 1 97.31 213 VAL B CA 1
ATOM 4513 C C . VAL B 1 213 ? 6.121 31.141 17.156 1 97.31 213 VAL B C 1
ATOM 4515 O O . VAL B 1 213 ? 5.02 31.516 17.578 1 97.31 213 VAL B O 1
ATOM 4518 N N . THR B 1 214 ? 6.805 30.141 17.734 1 98 214 THR B N 1
ATOM 4519 C CA . THR B 1 214 ? 6.234 29.375 18.844 1 98 214 THR B CA 1
ATOM 4520 C C . THR B 1 214 ? 6.109 30.25 20.094 1 98 214 THR B C 1
ATOM 4522 O O . THR B 1 214 ? 5.164 30.094 20.859 1 98 214 THR B O 1
ATOM 4525 N N . CYS B 1 215 ? 7.016 31.172 20.281 1 97.44 215 CYS B N 1
ATOM 4526 C CA . CYS B 1 215 ? 6.926 32.125 21.391 1 97.44 215 CYS B CA 1
ATOM 4527 C C . CYS B 1 215 ? 5.711 33.031 21.25 1 97.44 215 CYS B C 1
ATOM 4529 O O . CYS B 1 215 ? 4.977 33.25 22.203 1 97.44 215 CYS B O 1
ATOM 4531 N N . ALA B 1 216 ? 5.605 33.562 20.047 1 97.88 216 ALA B N 1
ATOM 4532 C CA . ALA B 1 216 ? 4.445 34.406 19.781 1 97.88 216 ALA B CA 1
ATOM 4533 C C . ALA B 1 216 ? 3.145 33.625 19.953 1 97.88 216 ALA B C 1
ATOM 4535 O O . ALA B 1 216 ? 2.166 34.156 20.484 1 97.88 216 ALA B O 1
ATOM 4536 N N . ALA B 1 217 ? 3.125 32.406 19.5 1 98.38 217 ALA B N 1
ATOM 4537 C CA . ALA B 1 217 ? 1.945 31.547 19.609 1 98.38 217 ALA B CA 1
ATOM 4538 C C . ALA B 1 217 ? 1.564 31.328 21.062 1 98.38 217 ALA B C 1
ATOM 4540 O O . ALA B 1 217 ? 0.385 31.391 21.422 1 98.38 217 ALA B O 1
ATOM 4541 N N . LYS B 1 218 ? 2.535 31.062 21.875 1 96.94 218 LYS B N 1
ATOM 4542 C CA . LYS B 1 218 ? 2.311 30.859 23.312 1 96.94 218 LYS B CA 1
ATOM 4543 C C . LYS B 1 218 ? 1.678 32.094 23.938 1 96.94 218 LYS B C 1
ATOM 4545 O O . LYS B 1 218 ? 0.751 31.984 24.75 1 96.94 218 LYS B O 1
ATOM 4550 N N . LYS B 1 219 ? 2.158 33.219 23.531 1 96.31 219 LYS B N 1
ATOM 4551 C CA . LYS B 1 219 ? 1.648 34.469 24.062 1 96.31 219 LYS B CA 1
ATOM 4552 C C . LYS B 1 219 ? 0.185 34.688 23.672 1 96.31 219 LYS B C 1
ATOM 4554 O O . LYS B 1 219 ? -0.581 35.281 24.438 1 96.31 219 LYS B O 1
ATOM 4559 N N . HIS B 1 220 ? -0.18 34.188 22.562 1 95.94 220 HIS B N 1
ATOM 4560 C CA . HIS B 1 220 ? -1.527 34.406 22.047 1 95.94 220 HIS B CA 1
ATOM 4561 C C . HIS B 1 220 ? -2.424 33.219 22.344 1 95.94 220 HIS B C 1
ATOM 4563 O O . HIS B 1 220 ? -3.594 33.188 21.953 1 95.94 220 HIS B O 1
ATOM 4569 N N . GLY B 1 221 ? -1.869 32.156 22.969 1 96.44 221 GLY B N 1
ATOM 4570 C CA . GLY B 1 221 ? -2.641 30.953 23.266 1 96.44 221 GLY B CA 1
ATOM 4571 C C . GLY B 1 221 ? -2.969 30.141 22.031 1 96.44 221 GLY B C 1
ATOM 4572 O O . GLY B 1 221 ? -4.043 29.531 21.938 1 96.44 221 GLY B O 1
ATOM 4573 N N . ILE B 1 222 ? -2.152 30.234 21.031 1 97.44 222 ILE B N 1
ATOM 4574 C CA . ILE B 1 222 ? -2.334 29.547 19.75 1 97.44 222 ILE B CA 1
ATOM 4575 C C . ILE B 1 222 ? -1.566 28.219 19.781 1 97.44 222 ILE B C 1
ATOM 4577 O O . ILE B 1 222 ? -0.397 28.188 20.172 1 97.44 222 ILE B O 1
ATOM 4581 N N . ARG B 1 223 ? -2.225 27.141 19.422 1 97.62 223 ARG B N 1
ATOM 4582 C CA . ARG B 1 223 ? -1.606 25.828 19.328 1 97.62 223 ARG B CA 1
ATOM 4583 C C . ARG B 1 223 ? -0.668 25.734 18.125 1 97.62 223 ARG B C 1
ATOM 4585 O O . ARG B 1 223 ? -0.961 26.281 17.062 1 97.62 223 ARG B O 1
ATOM 4592 N N . VAL B 1 224 ? 0.473 24.969 18.297 1 98.69 224 VAL B N 1
ATOM 4593 C CA . VAL B 1 224 ? 1.437 24.875 17.203 1 98.69 224 VAL B CA 1
ATOM 4594 C C . VAL B 1 224 ? 1.698 23.406 16.875 1 98.69 224 VAL B C 1
ATOM 4596 O O . VAL B 1 224 ? 1.95 22.594 17.781 1 98.69 224 VAL B O 1
ATOM 4599 N N . ARG B 1 225 ? 1.572 23.094 15.656 1 98.69 225 ARG B N 1
ATOM 4600 C CA . ARG B 1 225 ? 1.976 21.797 15.117 1 98.69 225 ARG B CA 1
ATOM 4601 C C . ARG B 1 225 ? 3.285 21.906 14.344 1 98.69 225 ARG B C 1
ATOM 4603 O O . ARG B 1 225 ? 3.506 22.875 13.625 1 98.69 225 ARG B O 1
ATOM 4610 N N . GLY B 1 226 ? 4.191 20.922 14.57 1 98.69 226 GLY B N 1
ATOM 4611 C CA . GLY B 1 226 ? 5.457 20.922 13.852 1 98.69 226 GLY B CA 1
ATOM 4612 C C . GLY B 1 226 ? 5.559 19.812 12.82 1 98.69 226 GLY B C 1
ATOM 4613 O O . GLY B 1 226 ? 5.098 18.703 13.055 1 98.69 226 GLY B O 1
ATOM 4614 N N . TYR B 1 227 ? 6.105 20.203 11.695 1 98.12 227 TYR B N 1
ATOM 4615 C CA . TYR B 1 227 ? 6.414 19.234 10.648 1 98.12 227 TYR B CA 1
ATOM 4616 C C . TYR B 1 227 ? 7.918 19.047 10.5 1 98.12 227 TYR B C 1
ATOM 4618 O O . TYR B 1 227 ? 8.672 20.031 10.555 1 98.12 227 TYR B O 1
ATOM 4626 N N . VAL B 1 228 ? 8.367 17.797 10.312 1 98.56 228 VAL B N 1
ATOM 4627 C CA . VAL B 1 228 ? 9.734 17.484 9.906 1 98.56 228 VAL B CA 1
ATOM 4628 C C . VAL B 1 228 ? 9.734 16.859 8.516 1 98.56 228 VAL B C 1
ATOM 4630 O O . VAL B 1 228 ? 9.234 15.75 8.328 1 98.56 228 VAL B O 1
ATOM 4633 N N . SER B 1 229 ? 10.297 17.562 7.535 1 96.31 229 SER B N 1
ATOM 4634 C CA . SER B 1 229 ? 10.414 17.031 6.18 1 96.31 229 SER B CA 1
ATOM 4635 C C . SER B 1 229 ? 11.648 16.156 6.027 1 96.31 229 SER B C 1
ATOM 4637 O O . SER B 1 229 ? 12.594 16.266 6.816 1 96.31 229 SER B O 1
ATOM 4639 N N . CYS B 1 230 ? 11.664 15.289 5.012 1 96.56 230 CYS B N 1
ATOM 4640 C CA . CYS B 1 230 ? 12.797 14.461 4.609 1 96.56 230 CYS B CA 1
ATOM 4641 C C . CYS B 1 230 ? 13.25 13.562 5.758 1 96.56 230 CYS B C 1
ATOM 4643 O O . CYS B 1 230 ? 14.438 13.523 6.082 1 96.56 230 CYS B O 1
ATOM 4645 N N . VAL B 1 231 ? 12.273 12.883 6.297 1 98.25 231 VAL B N 1
ATOM 4646 C CA . VAL B 1 231 ? 12.609 12.141 7.512 1 98.25 231 VAL B CA 1
ATOM 4647 C C . VAL B 1 231 ? 13.273 10.812 7.141 1 98.25 231 VAL B C 1
ATOM 4649 O O . VAL B 1 231 ? 13.852 10.148 7.996 1 98.25 231 VAL B O 1
ATOM 4652 N N . VAL B 1 232 ? 13.133 10.438 5.84 1 97.5 232 VAL B N 1
ATOM 4653 C CA . VAL B 1 232 ? 13.75 9.195 5.379 1 97.5 232 VAL B CA 1
ATOM 4654 C C . VAL B 1 232 ? 14.758 9.5 4.27 1 97.5 232 VAL B C 1
ATOM 4656 O O . VAL B 1 232 ? 15.859 8.938 4.254 1 97.5 232 VAL B O 1
ATOM 4659 N N . GLY B 1 233 ? 14.367 10.352 3.463 1 95.19 233 GLY B N 1
ATOM 4660 C CA . GLY B 1 233 ? 15.195 10.688 2.316 1 95.19 233 GLY B CA 1
ATOM 4661 C C . GLY B 1 233 ? 14.984 12.102 1.819 1 95.19 233 GLY B C 1
ATOM 4662 O O . GLY B 1 233 ? 13.945 12.719 2.098 1 95.19 233 GLY B O 1
ATOM 4663 N N . CYS B 1 234 ? 15.992 12.547 1.136 1 93.81 234 CYS B N 1
ATOM 4664 C CA . CYS B 1 234 ? 16.031 13.875 0.527 1 93.81 234 CYS B CA 1
ATOM 4665 C C . CYS B 1 234 ? 16.312 13.781 -0.967 1 93.81 234 CYS B C 1
ATOM 4667 O O . CYS B 1 234 ? 17.141 12.969 -1.396 1 93.81 234 CYS B O 1
ATOM 4669 N N . PRO B 1 235 ? 15.648 14.562 -1.743 1 87.44 235 PRO B N 1
ATOM 4670 C CA . PRO B 1 235 ? 15.875 14.5 -3.188 1 87.44 235 PRO B CA 1
ATOM 4671 C C . PRO B 1 235 ? 17.312 14.859 -3.572 1 87.44 235 PRO B C 1
ATOM 4673 O O . PRO B 1 235 ? 17.797 14.438 -4.625 1 87.44 235 PRO B O 1
ATOM 4676 N N . VAL B 1 236 ? 17.984 15.547 -2.752 1 86.94 236 VAL B N 1
ATOM 4677 C CA . VAL B 1 236 ? 19.328 16.047 -3.068 1 86.94 236 VAL B CA 1
ATOM 4678 C C . VAL B 1 236 ? 20.375 15.211 -2.326 1 86.94 236 VAL B C 1
ATOM 4680 O O . VAL B 1 236 ? 21.312 14.703 -2.938 1 86.94 236 VAL B O 1
ATOM 4683 N N . GLU B 1 237 ? 20.141 14.961 -1.043 1 91.44 237 GLU B N 1
ATOM 4684 C CA . GLU B 1 237 ? 21.141 14.344 -0.186 1 91.44 237 GLU B CA 1
ATOM 4685 C C . GLU B 1 237 ? 21.016 12.828 -0.193 1 91.44 237 GLU B C 1
ATOM 4687 O O . GLU B 1 237 ? 21.938 12.117 0.227 1 91.44 237 GLU B O 1
ATOM 4692 N N . GLY B 1 238 ? 19.922 12.359 -0.657 1 93.12 238 GLY B N 1
ATOM 4693 C CA . GLY B 1 238 ? 19.719 10.93 -0.518 1 93.12 238 GLY B CA 1
ATOM 4694 C C . GLY B 1 238 ? 19.172 10.531 0.845 1 93.12 238 GLY B C 1
ATOM 4695 O O . GLY B 1 238 ? 18.234 11.148 1.353 1 93.12 238 GLY B O 1
ATOM 4696 N N . ALA B 1 239 ? 19.781 9.516 1.378 1 95.81 239 ALA B N 1
ATOM 4697 C CA . ALA B 1 239 ? 19.312 9 2.66 1 95.81 239 ALA B CA 1
ATOM 4698 C C . ALA B 1 239 ? 19.562 10 3.783 1 95.81 239 ALA B C 1
ATOM 4700 O O . ALA B 1 239 ? 20.625 10.633 3.822 1 95.81 239 ALA B O 1
ATOM 4701 N N . VAL B 1 240 ? 18.672 10.172 4.664 1 97.75 240 VAL B N 1
ATOM 4702 C CA . VAL B 1 240 ? 18.797 11.031 5.836 1 97.75 240 VAL B CA 1
ATOM 4703 C C . VAL B 1 240 ? 18.938 10.172 7.09 1 97.75 240 VAL B C 1
ATOM 4705 O O . VAL B 1 240 ? 18.125 9.281 7.344 1 97.75 240 VAL B O 1
ATOM 4708 N N . HIS B 1 241 ? 19.938 10.406 7.805 1 98 241 HIS B N 1
ATOM 4709 C CA . HIS B 1 241 ? 20.219 9.602 8.992 1 98 241 HIS B CA 1
ATOM 4710 C C . HIS B 1 241 ? 19.172 9.844 10.07 1 98 241 HIS B C 1
ATOM 4712 O O . HIS B 1 241 ? 18.781 10.984 10.328 1 98 241 HIS B O 1
ATOM 4718 N N . PRO B 1 242 ? 18.688 8.812 10.773 1 98.5 242 PRO B N 1
ATOM 4719 C CA . PRO B 1 242 ? 17.641 8.914 11.789 1 98.5 242 PRO B CA 1
ATOM 4720 C C . PRO B 1 242 ? 17.969 9.93 12.883 1 98.5 242 PRO B C 1
ATOM 4722 O O . PRO B 1 242 ? 17.078 10.609 13.391 1 98.5 242 PRO B O 1
ATOM 4725 N N . SER B 1 243 ? 19.188 10.094 13.219 1 98.5 243 SER B N 1
ATOM 4726 C CA . SER B 1 243 ? 19.578 10.992 14.305 1 98.5 243 SER B CA 1
ATOM 4727 C C . SER B 1 243 ? 19.281 12.445 13.938 1 98.5 243 SER B C 1
ATOM 4729 O O . SER B 1 243 ? 18.984 13.258 14.812 1 98.5 243 SER B O 1
ATOM 4731 N N . LYS B 1 244 ? 19.391 12.773 12.664 1 98.19 244 LYS B N 1
ATOM 4732 C CA . LYS B 1 244 ? 19.062 14.125 12.219 1 98.19 244 LYS B CA 1
ATOM 4733 C C . LYS B 1 244 ? 17.578 14.422 12.414 1 98.19 244 LYS B C 1
ATOM 4735 O O . LYS B 1 244 ? 17.219 15.523 12.828 1 98.19 244 LYS B O 1
ATOM 4740 N N . VAL B 1 245 ? 16.812 13.438 12.148 1 98.81 245 VAL B N 1
ATOM 4741 C CA . VAL B 1 245 ? 15.367 13.57 12.312 1 98.81 245 VAL B CA 1
ATOM 4742 C C . VAL B 1 245 ? 15.031 13.734 13.789 1 98.81 245 VAL B C 1
ATOM 4744 O O . VAL B 1 245 ? 14.227 14.594 14.156 1 98.81 245 VAL B O 1
ATOM 4747 N N . ALA B 1 246 ? 15.648 12.914 14.617 1 98.88 246 ALA B N 1
ATOM 4748 C CA . ALA B 1 246 ? 15.438 12.977 16.062 1 98.88 246 ALA B CA 1
ATOM 4749 C C . ALA B 1 246 ? 15.812 14.352 16.609 1 98.88 246 ALA B C 1
ATOM 4751 O O . ALA B 1 246 ? 15.102 14.898 17.453 1 98.88 246 ALA B O 1
ATOM 4752 N N . TYR B 1 247 ? 16.922 14.883 16.109 1 98.69 247 TYR B N 1
ATOM 4753 C CA . TYR B 1 247 ? 17.375 16.188 16.547 1 98.69 247 TYR B CA 1
ATOM 4754 C C . TYR B 1 247 ? 16.328 17.266 16.25 1 98.69 247 TYR B C 1
ATOM 4756 O O . TYR B 1 247 ? 15.938 18.016 17.141 1 98.69 247 TYR B O 1
ATOM 4764 N N . VAL B 1 248 ? 15.867 17.297 15.016 1 98.75 248 VAL B N 1
ATOM 4765 C CA . VAL B 1 248 ? 14.914 18.328 14.594 1 98.75 248 VAL B CA 1
ATOM 4766 C C . VAL B 1 248 ? 13.594 18.141 15.344 1 98.75 248 VAL B C 1
ATOM 4768 O O . VAL B 1 248 ? 12.992 19.125 15.805 1 98.75 248 VAL B O 1
ATOM 4771 N N . ALA B 1 249 ? 13.156 16.906 15.461 1 98.88 249 ALA B N 1
ATOM 4772 C CA . ALA B 1 249 ? 11.914 16.609 16.172 1 98.88 249 ALA B CA 1
ATOM 4773 C C . ALA B 1 249 ? 11.992 17.062 17.625 1 98.88 249 ALA B C 1
ATOM 4775 O O . ALA B 1 249 ? 11.047 17.656 18.156 1 98.88 249 ALA B O 1
ATOM 4776 N N . LYS B 1 250 ? 13.078 16.766 18.25 1 98.81 250 LYS B N 1
ATOM 4777 C CA . LYS B 1 250 ? 13.273 17.156 19.656 1 98.81 250 LYS B CA 1
ATOM 4778 C C . LYS B 1 250 ? 13.242 18.672 19.812 1 98.81 250 LYS B C 1
ATOM 4780 O O . LYS B 1 250 ? 12.656 19.188 20.766 1 98.81 250 LYS B O 1
ATOM 4785 N N . GLU B 1 251 ? 13.914 19.359 18.906 1 98.69 251 GLU B N 1
ATOM 4786 C CA . GLU B 1 251 ? 13.93 20.828 18.953 1 98.69 251 GLU B CA 1
ATOM 4787 C C . GLU B 1 251 ? 12.516 21.391 18.844 1 98.69 251 GLU B C 1
ATOM 4789 O O . GLU B 1 251 ? 12.148 22.297 19.609 1 98.69 251 GLU B O 1
ATOM 4794 N N . LEU B 1 252 ? 11.75 20.875 17.906 1 98.69 252 LEU B N 1
ATOM 4795 C CA . LEU B 1 252 ? 10.375 21.328 17.734 1 98.69 252 LEU B CA 1
ATOM 4796 C C . LEU B 1 252 ? 9.547 21.031 18.984 1 98.69 252 LEU B C 1
ATOM 4798 O O . LEU B 1 252 ? 8.75 21.859 19.422 1 98.69 252 LEU B O 1
ATOM 4802 N N . TYR B 1 253 ? 9.75 19.844 19.531 1 98.62 253 TYR B N 1
ATOM 4803 C CA . TYR B 1 253 ? 9.055 19.453 20.75 1 98.62 253 TYR B CA 1
ATOM 4804 C C . TYR B 1 253 ? 9.406 20.375 21.906 1 98.62 253 TYR B C 1
ATOM 4806 O O . TYR B 1 253 ? 8.523 20.859 22.609 1 98.62 253 TYR B O 1
ATOM 4814 N N . ASP B 1 254 ? 10.648 20.688 22.047 1 98.19 254 ASP B N 1
ATOM 4815 C CA . ASP B 1 254 ? 11.141 21.516 23.156 1 98.19 254 ASP B CA 1
ATOM 4816 C C . ASP B 1 254 ? 10.648 22.953 23.031 1 98.19 254 ASP B C 1
ATOM 4818 O O . ASP B 1 254 ? 10.453 23.641 24.031 1 98.19 254 ASP B O 1
ATOM 4822 N N . MET B 1 255 ? 10.438 23.391 21.859 1 97.19 255 MET B N 1
ATOM 4823 C CA . MET B 1 255 ? 10.023 24.781 21.688 1 97.19 255 MET B CA 1
ATOM 4824 C C . MET B 1 255 ? 8.516 24.938 21.891 1 97.19 255 MET B C 1
ATOM 4826 O O . MET B 1 255 ? 8 26.047 21.922 1 97.19 255 MET B O 1
ATOM 4830 N N . GLY B 1 256 ? 7.809 23.734 21.953 1 97.38 256 GLY B N 1
ATOM 4831 C CA . GLY B 1 256 ? 6.434 23.859 22.406 1 97.38 256 GLY B CA 1
ATOM 4832 C C . GLY B 1 256 ? 5.426 23.328 21.406 1 97.38 256 GLY B C 1
ATOM 4833 O O . GLY B 1 256 ? 4.219 23.469 21.594 1 97.38 256 GLY B O 1
ATOM 4834 N N . CYS B 1 257 ? 5.832 22.688 20.359 1 98.44 257 CYS B N 1
ATOM 4835 C CA . CYS B 1 257 ? 4.887 22.078 19.438 1 98.44 257 CYS B CA 1
ATOM 4836 C C . CYS B 1 257 ? 4.062 21 20.109 1 98.44 257 CYS B C 1
ATOM 4838 O O . CYS B 1 257 ? 4.613 20.156 20.828 1 98.44 257 CYS B O 1
ATOM 4840 N N . ALA B 1 258 ? 2.789 21.031 19.875 1 98.31 258 ALA B N 1
ATOM 4841 C CA . ALA B 1 258 ? 1.868 20.109 20.531 1 98.31 258 ALA B CA 1
ATOM 4842 C C . ALA B 1 258 ? 1.914 18.734 19.875 1 98.31 258 ALA B C 1
ATOM 4844 O O . ALA B 1 258 ? 1.599 17.719 20.5 1 98.31 258 ALA B O 1
ATOM 4845 N N . GLU B 1 259 ? 2.24 18.703 18.656 1 98.62 259 GLU B N 1
ATOM 4846 C CA . GLU B 1 259 ? 2.309 17.516 17.812 1 98.62 259 GLU B CA 1
ATOM 4847 C C . GLU B 1 259 ? 3.383 17.672 16.734 1 98.62 259 GLU B C 1
ATOM 4849 O O . GLU B 1 259 ? 3.541 18.75 16.156 1 98.62 259 GLU B O 1
ATOM 4854 N N . ILE B 1 260 ? 4.152 16.609 16.516 1 98.88 260 ILE B N 1
ATOM 4855 C CA . ILE B 1 260 ? 5.211 16.625 15.516 1 98.88 260 ILE B CA 1
ATOM 4856 C C . ILE B 1 260 ? 4.906 15.586 14.438 1 98.88 260 ILE B C 1
ATOM 4858 O O . ILE B 1 260 ? 4.832 14.391 14.719 1 98.88 260 ILE B O 1
ATOM 4862 N N . SER B 1 261 ? 4.738 16.047 13.242 1 98.88 261 SER B N 1
ATOM 4863 C CA . SER B 1 261 ? 4.449 15.172 12.109 1 98.88 261 SER B CA 1
ATOM 4864 C C . SER B 1 261 ? 5.715 14.859 11.312 1 98.88 261 SER B C 1
ATOM 4866 O O . SER B 1 261 ? 6.418 15.766 10.875 1 98.88 261 SER B O 1
ATOM 4868 N N . LEU B 1 262 ? 6.02 13.625 11.148 1 98.94 262 LEU B N 1
ATOM 4869 C CA . LEU B 1 262 ? 7.207 13.148 10.453 1 98.94 262 LEU B CA 1
ATOM 4870 C C . LEU B 1 262 ? 6.891 12.805 9 1 98.94 262 LEU B C 1
ATOM 4872 O O . LEU B 1 262 ? 6.203 11.82 8.727 1 98.94 262 LEU B O 1
ATOM 4876 N N . GLY B 1 263 ? 7.48 13.578 8.039 1 98.12 263 GLY B N 1
ATOM 4877 C CA . GLY B 1 263 ? 7.062 13.5 6.648 1 98.12 263 GLY B CA 1
ATOM 4878 C C . GLY B 1 263 ? 8.086 12.828 5.754 1 98.12 263 GLY B C 1
ATOM 4879 O O . GLY B 1 263 ? 9.211 13.328 5.605 1 98.12 263 GLY B O 1
ATOM 4880 N N . ASP B 1 264 ? 7.715 11.727 5.168 1 96.88 264 ASP B N 1
ATOM 4881 C CA . ASP B 1 264 ? 8.477 11.117 4.078 1 96.88 264 ASP B CA 1
ATOM 4882 C C . ASP B 1 264 ? 8.234 11.852 2.764 1 96.88 264 ASP B C 1
ATOM 4884 O O . ASP B 1 264 ? 7.465 11.391 1.918 1 96.88 264 ASP B O 1
ATOM 4888 N N . THR B 1 265 ? 8.938 12.859 2.539 1 92.81 265 THR B N 1
ATOM 4889 C CA . THR B 1 265 ? 8.688 13.922 1.565 1 92.81 265 THR B CA 1
ATOM 4890 C C . THR B 1 265 ? 8.68 13.359 0.146 1 92.81 265 THR B C 1
ATOM 4892 O O . THR B 1 265 ? 7.848 13.742 -0.676 1 92.81 265 THR B O 1
ATOM 4895 N N . ILE B 1 266 ? 9.539 12.469 -0.096 1 92.5 266 ILE B N 1
ATOM 4896 C CA . ILE B 1 266 ? 9.648 12.008 -1.476 1 92.5 266 ILE B CA 1
ATOM 4897 C C . ILE B 1 266 ? 9.133 10.57 -1.586 1 92.5 266 ILE B C 1
ATOM 4899 O O . ILE B 1 266 ? 9.32 9.914 -2.613 1 92.5 266 ILE B O 1
ATOM 4903 N N . GLY B 1 267 ? 8.602 10.016 -0.53 1 95.38 267 GLY B N 1
ATOM 4904 C CA . GLY B 1 267 ? 7.887 8.75 -0.551 1 95.38 267 GLY B CA 1
ATOM 4905 C C . GLY B 1 267 ? 8.797 7.551 -0.702 1 95.38 267 GLY B C 1
ATOM 4906 O O . GLY B 1 267 ? 8.359 6.473 -1.104 1 95.38 267 GLY B O 1
ATOM 4907 N N . VAL B 1 268 ? 10.094 7.66 -0.392 1 95.62 268 VAL B N 1
ATOM 4908 C CA . VAL B 1 268 ? 11.055 6.59 -0.62 1 95.62 268 VAL B CA 1
ATOM 4909 C C . VAL B 1 268 ? 11.086 5.652 0.585 1 95.62 268 VAL B C 1
ATOM 4911 O O . VAL B 1 268 ? 11.695 4.582 0.533 1 95.62 268 VAL B O 1
ATOM 4914 N N . GLY B 1 269 ? 10.406 6.043 1.631 1 97.44 269 GLY B N 1
ATOM 4915 C CA . GLY B 1 269 ? 10.484 5.266 2.857 1 97.44 269 GLY B CA 1
ATOM 4916 C C . GLY B 1 269 ? 9.828 3.9 2.738 1 97.44 269 GLY B C 1
ATOM 4917 O O . GLY B 1 269 ? 8.742 3.771 2.172 1 97.44 269 GLY B O 1
ATOM 4918 N N . THR B 1 270 ? 10.516 2.895 3.213 1 98.19 270 THR B N 1
ATOM 4919 C CA . THR B 1 270 ? 9.977 1.565 3.484 1 98.19 270 THR B CA 1
ATOM 4920 C C . THR B 1 270 ? 9.984 1.274 4.98 1 98.19 270 THR B C 1
ATOM 4922 O O . THR B 1 270 ? 10.617 1.996 5.758 1 98.19 270 THR B O 1
ATOM 4925 N N . PRO B 1 271 ? 9.258 0.183 5.359 1 98.12 271 PRO B N 1
ATOM 4926 C CA . PRO B 1 271 ? 9.305 -0.149 6.785 1 98.12 271 PRO B CA 1
ATOM 4927 C C . PRO B 1 271 ? 10.727 -0.329 7.305 1 98.12 271 PRO B C 1
ATOM 4929 O O . PRO B 1 271 ? 11.016 0.009 8.453 1 98.12 271 PRO B O 1
ATOM 4932 N N . GLY B 1 272 ? 11.633 -0.735 6.477 1 97.19 272 GLY B N 1
ATOM 4933 C CA . GLY B 1 272 ? 13.016 -0.955 6.875 1 97.19 272 GLY B CA 1
ATOM 4934 C C . GLY B 1 272 ? 13.742 0.325 7.246 1 97.19 272 GLY B C 1
ATOM 4935 O O . GLY B 1 272 ? 14.672 0.306 8.055 1 97.19 272 GLY B O 1
ATOM 4936 N N . ARG B 1 273 ? 13.352 1.422 6.703 1 97.56 273 ARG B N 1
ATOM 4937 C CA . ARG B 1 273 ? 13.969 2.711 7 1 97.56 273 ARG B CA 1
ATOM 4938 C C . ARG B 1 273 ? 13.117 3.512 7.98 1 97.56 273 ARG B C 1
ATOM 4940 O O . ARG B 1 273 ? 13.648 4.281 8.789 1 97.56 273 ARG B O 1
ATOM 4947 N N . VAL B 1 274 ? 11.867 3.309 7.965 1 98.5 274 VAL B N 1
ATOM 4948 C CA . VAL B 1 274 ? 10.93 4.066 8.781 1 98.5 274 VAL B CA 1
ATOM 4949 C C . VAL B 1 274 ? 11.062 3.65 10.242 1 98.5 274 VAL B C 1
ATOM 4951 O O . VAL B 1 274 ? 11.07 4.5 11.141 1 98.5 274 VAL B O 1
ATOM 4954 N N . VAL B 1 275 ? 11.203 2.355 10.484 1 97.81 275 VAL B N 1
ATOM 4955 C CA . VAL B 1 275 ? 11.234 1.837 11.844 1 97.81 275 VAL B CA 1
ATOM 4956 C C . VAL B 1 275 ? 12.438 2.404 12.586 1 97.81 275 VAL B C 1
ATOM 4958 O O . VAL B 1 275 ? 12.297 2.998 13.656 1 97.81 275 VAL B O 1
ATOM 4961 N N . PRO B 1 276 ? 13.672 2.324 11.992 1 97.81 276 PRO B N 1
ATOM 4962 C CA . PRO B 1 276 ? 14.797 2.932 12.703 1 97.81 276 PRO B CA 1
ATOM 4963 C C . PRO B 1 276 ? 14.633 4.438 12.891 1 97.81 276 PRO B C 1
ATOM 4965 O O . PRO B 1 276 ? 15.055 4.984 13.914 1 97.81 276 PRO B O 1
ATOM 4968 N N . MET B 1 277 ? 14.109 5.086 11.945 1 98.75 277 MET B N 1
ATOM 4969 C CA . MET B 1 277 ? 13.852 6.52 12.062 1 98.75 277 MET B CA 1
ATOM 4970 C C . MET B 1 277 ? 12.906 6.809 13.219 1 98.75 277 MET B C 1
ATOM 4972 O O . MET B 1 277 ? 13.172 7.68 14.047 1 98.75 277 MET B O 1
ATOM 4976 N N . LEU B 1 278 ? 11.82 6.051 13.352 1 98.69 278 LEU B N 1
ATOM 4977 C CA . LEU B 1 278 ? 10.852 6.234 14.422 1 98.69 278 LEU B CA 1
ATOM 4978 C C . LEU B 1 278 ? 11.469 5.902 15.781 1 98.69 278 LEU B C 1
ATOM 4980 O O . LEU B 1 278 ? 11.211 6.586 16.766 1 98.69 278 LEU B O 1
ATOM 4984 N N . GLU B 1 279 ? 12.258 4.84 15.781 1 98 279 GLU B N 1
ATOM 4985 C CA . GLU B 1 279 ? 12.93 4.477 17.016 1 98 279 GLU B CA 1
ATOM 4986 C C . GLU B 1 279 ? 13.789 5.629 17.531 1 98 279 GLU B C 1
ATOM 4988 O O . GLU B 1 279 ? 13.758 5.949 18.719 1 98 279 GLU B O 1
ATOM 4993 N N . ALA B 1 280 ? 14.5 6.23 16.625 1 98.69 280 ALA B N 1
ATOM 4994 C CA . ALA B 1 280 ? 15.359 7.348 17 1 98.69 280 ALA B CA 1
ATOM 4995 C C . ALA B 1 280 ? 14.539 8.523 17.531 1 98.69 280 ALA B C 1
ATOM 4997 O O . ALA B 1 280 ? 14.883 9.133 18.547 1 98.69 280 ALA B O 1
ATOM 4998 N N . VAL B 1 281 ? 13.484 8.844 16.891 1 98.94 281 VAL B N 1
ATOM 4999 C CA . VAL B 1 281 ? 12.664 9.992 17.25 1 98.94 281 VAL B CA 1
ATOM 5000 C C . VAL B 1 281 ? 11.945 9.711 18.578 1 98.94 281 VAL B C 1
ATOM 5002 O O . VAL B 1 281 ? 11.867 10.586 19.438 1 98.94 281 VAL B O 1
ATOM 5005 N N . MET B 1 282 ? 11.453 8.492 18.75 1 98.62 282 MET B N 1
ATOM 5006 C CA . MET B 1 282 ? 10.672 8.117 19.922 1 98.62 282 MET B CA 1
ATOM 5007 C C . MET B 1 282 ? 11.555 8.055 21.156 1 98.62 282 MET B C 1
ATOM 5009 O O . MET B 1 282 ? 11.055 8.047 22.281 1 98.62 282 MET B O 1
ATOM 5013 N N . ALA B 1 283 ? 12.812 8.008 20.984 1 98.31 283 ALA B N 1
ATOM 5014 C CA . ALA B 1 283 ? 13.75 8.055 22.109 1 98.31 283 ALA B CA 1
ATOM 5015 C C . ALA B 1 283 ? 13.758 9.445 22.75 1 98.31 283 ALA B C 1
ATOM 5017 O O . ALA B 1 283 ? 14.148 9.594 23.906 1 98.31 283 ALA B O 1
ATOM 5018 N N . VAL B 1 284 ? 13.266 10.477 22.016 1 98.62 284 VAL B N 1
ATOM 5019 C CA . VAL B 1 284 ? 13.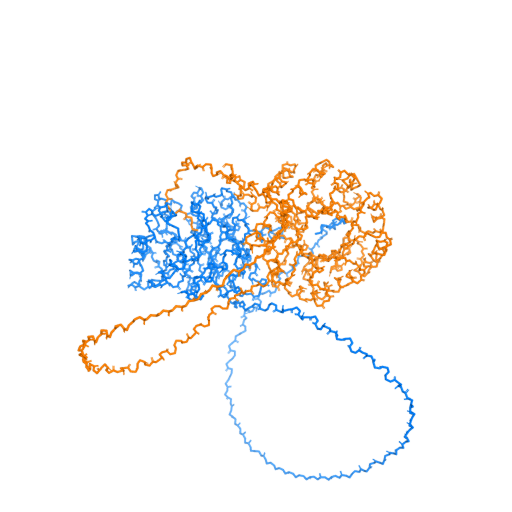43 11.828 22.516 1 98.62 284 VAL B CA 1
ATOM 5020 C C . VAL B 1 284 ? 12.078 12.547 22.531 1 98.62 284 VAL B C 1
ATOM 5022 O O . VAL B 1 284 ? 11.922 13.586 23.172 1 98.62 284 VAL B O 1
ATOM 5025 N N . VAL B 1 285 ? 11.117 12.039 21.844 1 98.75 285 VAL B N 1
ATOM 5026 C CA . VAL B 1 285 ? 9.773 12.586 21.797 1 98.75 285 VAL B CA 1
ATOM 5027 C C . VAL B 1 285 ? 8.75 11.484 22.078 1 98.75 285 VAL B C 1
ATOM 5029 O O . VAL B 1 285 ? 8.789 10.422 21.453 1 98.75 285 VAL B O 1
ATOM 5032 N N . PRO B 1 286 ? 7.836 11.68 23.031 1 98.38 286 PRO B N 1
ATOM 5033 C CA . PRO B 1 286 ? 6.828 10.648 23.312 1 98.38 286 PRO B CA 1
ATOM 5034 C C . PRO B 1 286 ? 5.965 10.32 22.094 1 98.38 286 PRO B C 1
ATOM 5036 O O . PRO B 1 286 ? 5.617 11.219 21.312 1 98.38 286 PRO B O 1
ATOM 5039 N N . ALA B 1 287 ? 5.52 9.078 21.953 1 97.25 287 ALA B N 1
ATOM 5040 C CA . ALA B 1 287 ? 4.773 8.578 20.797 1 97.25 287 ALA B CA 1
ATOM 5041 C C . ALA B 1 287 ? 3.457 9.336 20.641 1 97.25 287 ALA B C 1
ATOM 5043 O O . ALA B 1 287 ? 3.002 9.562 19.516 1 97.25 287 ALA B O 1
ATOM 5044 N N . ASP B 1 288 ? 2.846 9.75 21.734 1 97.56 288 ASP B N 1
ATOM 5045 C CA . ASP B 1 288 ? 1.531 10.383 21.688 1 97.56 288 ASP B CA 1
ATOM 5046 C C . ASP B 1 288 ? 1.638 11.828 21.203 1 97.56 288 ASP B C 1
ATOM 5048 O O . ASP B 1 288 ? 0.624 12.508 21.047 1 97.56 288 ASP B O 1
ATOM 5052 N N . LYS B 1 289 ? 2.836 12.312 20.953 1 98.69 289 LYS B N 1
ATOM 5053 C CA . LYS B 1 289 ? 3.07 13.641 20.406 1 98.69 289 LYS B CA 1
ATOM 5054 C C . LYS B 1 289 ? 3.531 13.555 18.953 1 98.69 289 LYS B C 1
ATOM 5056 O O . LYS B 1 289 ? 3.887 14.57 18.344 1 98.69 289 LYS B O 1
ATOM 5061 N N . LEU B 1 290 ? 3.521 12.328 18.422 1 98.88 290 LEU B N 1
ATOM 5062 C CA . LEU B 1 290 ? 4.047 12.125 17.078 1 98.88 290 LEU B CA 1
ATOM 5063 C C . LEU B 1 290 ? 2.922 11.797 16.109 1 98.88 290 LEU B C 1
ATOM 5065 O O . LEU B 1 290 ? 1.926 11.18 16.484 1 98.88 290 LEU B O 1
ATOM 5069 N N . ALA B 1 291 ? 3.074 12.25 14.945 1 98.94 291 ALA B N 1
ATOM 5070 C CA . ALA B 1 291 ? 2.271 11.906 13.773 1 98.94 291 ALA B CA 1
ATOM 5071 C C . ALA B 1 291 ? 3.158 11.461 12.609 1 98.94 291 ALA B C 1
ATOM 5073 O O . ALA B 1 291 ? 4.363 11.727 12.609 1 98.94 291 ALA B O 1
ATOM 5074 N N . VAL B 1 292 ? 2.566 10.742 11.688 1 98.94 292 VAL B N 1
ATOM 5075 C CA . VAL B 1 292 ? 3.322 10.344 10.508 1 98.94 292 VAL B CA 1
ATOM 5076 C C . VAL B 1 292 ? 2.625 10.859 9.25 1 98.94 292 VAL B C 1
ATOM 5078 O O . VAL B 1 292 ? 1.394 10.898 9.188 1 98.94 292 VAL B O 1
ATOM 5081 N N . HIS B 1 293 ? 3.426 11.25 8.312 1 98.75 293 HIS B N 1
ATOM 5082 C CA . HIS B 1 293 ? 3.039 11.797 7.02 1 98.75 293 HIS B CA 1
ATOM 5083 C C . HIS B 1 293 ? 3.814 11.141 5.887 1 98.75 293 HIS B C 1
ATOM 5085 O O . HIS B 1 293 ? 4.941 11.539 5.582 1 98.75 293 HIS B O 1
ATOM 5091 N N . PHE B 1 294 ? 3.139 10.195 5.238 1 98.25 294 PHE B N 1
ATOM 5092 C CA . PHE B 1 294 ? 3.85 9.445 4.211 1 98.25 294 PHE B CA 1
ATOM 5093 C C . PHE B 1 294 ? 3.305 9.773 2.826 1 98.25 294 PHE B C 1
ATOM 5095 O O . PHE B 1 294 ? 2.09 9.781 2.617 1 98.25 294 PHE B O 1
ATOM 5102 N N . HIS B 1 295 ? 4.188 10.102 1.946 1 97.06 295 HIS B N 1
ATOM 5103 C CA . HIS B 1 295 ? 3.85 10.062 0.527 1 97.06 295 HIS B CA 1
ATOM 5104 C C . HIS B 1 295 ? 3.83 8.625 0.004 1 97.06 295 HIS B C 1
ATOM 5106 O O . HIS B 1 295 ? 4.516 7.754 0.544 1 97.06 295 HIS B O 1
ATOM 5112 N N . ASP B 1 296 ? 3.041 8.422 -0.996 1 96.81 296 ASP B N 1
ATOM 5113 C CA . ASP B 1 296 ? 2.852 7.074 -1.525 1 96.81 296 ASP B CA 1
ATOM 5114 C C . ASP B 1 296 ? 3.496 6.93 -2.902 1 96.81 296 ASP B C 1
ATOM 5116 O O . ASP B 1 296 ? 3.018 6.164 -3.74 1 96.81 296 ASP B O 1
ATOM 5120 N N . THR B 1 297 ? 4.539 7.613 -3.143 1 95 297 THR B N 1
ATOM 5121 C CA . THR B 1 297 ? 5.215 7.707 -4.43 1 95 297 THR B CA 1
ATOM 5122 C C . THR B 1 297 ? 5.676 6.328 -4.902 1 95 297 THR B C 1
ATOM 5124 O O . THR B 1 297 ? 5.555 5.996 -6.082 1 95 297 THR B O 1
ATOM 5127 N N . TYR B 1 298 ? 6.129 5.504 -3.994 1 95.31 298 TYR B N 1
ATOM 5128 C CA . TYR B 1 298 ? 6.621 4.18 -4.352 1 95.31 298 TYR B CA 1
ATOM 5129 C C . TYR B 1 298 ? 5.676 3.094 -3.852 1 95.31 298 TYR B C 1
ATOM 5131 O O . TYR B 1 298 ? 6.043 1.919 -3.793 1 95.31 298 TYR B O 1
ATOM 5139 N N . GLY B 1 299 ? 4.527 3.469 -3.352 1 96.44 299 GLY B N 1
ATOM 5140 C CA . GLY B 1 299 ? 3.48 2.535 -2.965 1 96.44 299 GLY B CA 1
ATOM 5141 C C . GLY B 1 299 ? 3.656 1.99 -1.56 1 96.44 299 GLY B C 1
ATOM 5142 O O . GLY B 1 299 ? 3.033 0.992 -1.192 1 96.44 299 GLY B O 1
ATOM 5143 N N . GLN B 1 300 ? 4.453 2.623 -0.762 1 98.31 300 GLN B N 1
ATOM 5144 C CA . GLN B 1 300 ? 4.867 2.035 0.507 1 98.31 300 GLN B CA 1
ATOM 5145 C C . GLN B 1 300 ? 4.082 2.629 1.672 1 98.31 300 GLN B C 1
ATOM 5147 O O . GLN B 1 300 ? 4.199 2.164 2.809 1 98.31 300 GLN B O 1
ATOM 5152 N N . ALA B 1 301 ? 3.25 3.572 1.449 1 98.62 301 ALA B N 1
ATOM 5153 C CA . ALA B 1 301 ? 2.725 4.426 2.512 1 98.62 301 ALA B CA 1
ATOM 5154 C C . ALA B 1 301 ? 1.921 3.609 3.521 1 98.62 301 ALA B C 1
ATOM 5156 O O . ALA B 1 301 ? 2.092 3.768 4.734 1 98.62 301 ALA B O 1
ATOM 5157 N N . LEU B 1 302 ? 1.005 2.73 3.072 1 98.88 302 LEU B N 1
ATOM 5158 C CA . LEU B 1 302 ? 0.151 1.998 4 1 98.88 302 LEU B CA 1
ATOM 5159 C C . LEU B 1 302 ? 0.97 1.02 4.836 1 98.88 302 LEU B C 1
ATOM 5161 O O . LEU B 1 302 ? 0.683 0.814 6.02 1 98.88 302 LEU B O 1
ATOM 5165 N N . ALA B 1 303 ? 1.951 0.373 4.246 1 98.75 303 ALA B N 1
ATOM 5166 C CA . ALA B 1 303 ? 2.85 -0.481 5.02 1 98.75 303 ALA B CA 1
ATOM 5167 C C . ALA B 1 303 ? 3.578 0.32 6.094 1 98.75 303 ALA B C 1
ATOM 5169 O O . ALA B 1 303 ? 3.732 -0.144 7.227 1 98.75 303 ALA B O 1
ATOM 5170 N N . ASN B 1 304 ? 4.023 1.528 5.738 1 98.81 304 ASN B N 1
ATOM 5171 C CA . ASN B 1 304 ? 4.695 2.412 6.688 1 98.81 304 ASN B CA 1
ATOM 5172 C C . ASN B 1 304 ? 3.758 2.844 7.809 1 98.81 304 ASN B C 1
ATOM 5174 O O . ASN B 1 304 ? 4.164 2.91 8.969 1 98.81 304 ASN B O 1
ATOM 5178 N N . ILE B 1 305 ? 2.547 3.168 7.449 1 98.88 305 ILE B N 1
ATOM 5179 C CA . ILE B 1 305 ? 1.554 3.545 8.445 1 98.88 305 ILE B CA 1
ATOM 5180 C C . ILE B 1 305 ? 1.302 2.373 9.391 1 98.88 305 ILE B C 1
ATOM 5182 O O . ILE B 1 305 ? 1.226 2.555 10.609 1 98.88 305 ILE B O 1
ATOM 5186 N N . LEU B 1 306 ? 1.196 1.172 8.859 1 98.5 306 LEU B N 1
ATOM 5187 C CA . LEU B 1 306 ? 0.942 -0.007 9.68 1 98.5 306 LEU B CA 1
ATOM 5188 C C . LEU B 1 306 ? 2.029 -0.178 10.734 1 98.5 306 LEU B C 1
ATOM 5190 O O . LEU B 1 306 ? 1.729 -0.376 11.914 1 98.5 306 LEU B O 1
ATOM 5194 N N . VAL B 1 307 ? 3.305 -0.066 10.344 1 97.81 307 VAL B N 1
ATOM 5195 C CA . VAL B 1 307 ? 4.375 -0.243 11.32 1 97.81 307 VAL B CA 1
ATOM 5196 C C . VAL B 1 307 ? 4.355 0.905 12.328 1 97.81 307 VAL B C 1
ATOM 5198 O O . VAL B 1 307 ? 4.668 0.714 13.508 1 97.81 307 VAL B O 1
ATOM 5201 N N . SER B 1 308 ? 4.008 2.092 11.859 1 98.56 308 SER B N 1
ATOM 5202 C CA . SER B 1 308 ? 3.893 3.221 12.773 1 98.56 308 SER B CA 1
ATOM 5203 C C . SER B 1 308 ? 2.83 2.963 13.844 1 98.56 308 SER B C 1
ATOM 5205 O O . SER B 1 308 ? 3.049 3.236 15.023 1 98.56 308 SER B O 1
ATOM 5207 N N . LEU B 1 309 ? 1.692 2.434 13.398 1 98.25 309 LEU B N 1
ATOM 5208 C CA . LEU B 1 309 ? 0.63 2.068 14.328 1 98.25 309 LEU B CA 1
ATOM 5209 C C . LEU B 1 309 ? 1.111 1.01 15.32 1 98.25 309 LEU B C 1
ATOM 5211 O O . LEU B 1 309 ? 0.84 1.105 16.516 1 98.25 309 LEU B O 1
ATOM 5215 N N . GLN B 1 310 ? 1.798 0.06 14.797 1 96.56 310 GLN B N 1
ATOM 5216 C CA . GLN B 1 310 ? 2.324 -1.021 15.625 1 96.56 310 GLN B CA 1
ATOM 5217 C C . GLN B 1 310 ? 3.309 -0.489 16.656 1 96.56 310 GLN B C 1
ATOM 5219 O O . GLN B 1 310 ? 3.549 -1.134 17.688 1 96.56 310 GLN B O 1
ATOM 5224 N N . MET B 1 311 ? 3.854 0.676 16.375 1 96.81 311 MET B N 1
ATOM 5225 C CA . MET B 1 311 ? 4.824 1.277 17.281 1 96.81 311 MET B CA 1
ATOM 5226 C C . MET B 1 311 ? 4.156 2.297 18.203 1 96.81 311 MET B C 1
ATOM 5228 O O . MET B 1 311 ? 4.832 2.99 18.969 1 96.81 311 MET B O 1
ATOM 5232 N N . GLY B 1 312 ? 2.879 2.467 18.078 1 96.88 312 GLY B N 1
ATOM 5233 C CA . GLY B 1 312 ? 2.129 3.219 19.062 1 96.88 312 GLY B CA 1
ATOM 5234 C C . GLY B 1 312 ? 1.745 4.609 18.594 1 96.88 312 GLY B C 1
ATOM 5235 O O . GLY B 1 312 ? 1.2 5.402 19.359 1 96.88 312 GLY B O 1
ATOM 5236 N N . ILE B 1 313 ? 2.006 4.934 17.375 1 98.25 313 ILE B N 1
ATOM 5237 C CA . ILE B 1 313 ? 1.643 6.242 16.844 1 98.25 313 ILE B CA 1
ATOM 5238 C C . ILE B 1 313 ? 0.177 6.238 16.422 1 98.25 313 ILE B C 1
ATOM 5240 O O . ILE B 1 313 ? -0.261 5.348 15.688 1 98.25 313 ILE B O 1
ATOM 5244 N N . GLY B 1 314 ? -0.584 7.223 16.844 1 98.5 314 GLY B N 1
ATOM 5245 C CA . GLY B 1 314 ? -2.02 7.227 16.609 1 98.5 314 GLY B CA 1
ATOM 5246 C C . GLY B 1 314 ? -2.492 8.414 15.797 1 98.5 314 GLY B C 1
ATOM 5247 O O . GLY B 1 314 ? -3.678 8.758 15.82 1 98.5 314 GLY B O 1
ATOM 5248 N N . VAL B 1 315 ? -1.616 9.117 15.141 1 98.88 315 VAL B N 1
ATOM 5249 C CA . VAL B 1 315 ? -1.978 10.258 14.305 1 98.88 315 VAL B CA 1
ATOM 5250 C C . VAL B 1 315 ? -1.357 10.102 12.922 1 98.88 315 VAL B C 1
ATOM 5252 O O . VAL B 1 315 ? -0.149 9.883 12.797 1 98.88 315 VAL B O 1
ATOM 5255 N N . VAL B 1 316 ? -2.213 10.172 11.859 1 98.94 316 VAL B N 1
ATOM 5256 C CA . VAL B 1 316 ? -1.765 9.945 10.492 1 98.94 316 VAL B CA 1
ATOM 5257 C C . VAL B 1 316 ? -2.223 11.102 9.602 1 98.94 316 VAL B C 1
ATOM 5259 O O . VAL B 1 316 ? -3.41 11.43 9.562 1 98.94 316 VAL B O 1
ATOM 5262 N N . ASP B 1 317 ? -1.289 11.695 8.922 1 98.88 317 ASP B N 1
ATOM 5263 C CA . ASP B 1 317 ? -1.611 12.672 7.887 1 98.88 317 ASP B CA 1
ATOM 5264 C C . ASP B 1 317 ? -1.915 11.984 6.559 1 98.88 317 ASP B C 1
ATOM 5266 O O . ASP B 1 317 ? -1.206 11.062 6.152 1 98.88 317 ASP B O 1
ATOM 5270 N N . SER B 1 318 ? -2.893 12.406 5.926 1 98.75 318 SER B N 1
ATOM 5271 C CA . SER B 1 318 ? -3.264 11.906 4.605 1 98.75 318 SER B CA 1
ATOM 5272 C C . SER B 1 318 ? -4.016 12.961 3.803 1 98.75 318 SER B C 1
ATOM 5274 O O . SER B 1 318 ? -4.332 14.031 4.32 1 98.75 318 SER B O 1
ATOM 5276 N N . SER B 1 319 ? -4.211 12.734 2.535 1 98.69 319 SER B N 1
ATOM 5277 C CA . SER B 1 319 ? -4.879 13.672 1.645 1 98.69 319 SER B CA 1
ATOM 5278 C C . SER B 1 319 ? -5.953 12.984 0.812 1 98.69 319 SER B C 1
ATOM 5280 O O . SER B 1 319 ? -5.676 12 0.12 1 98.69 319 SER B O 1
ATOM 5282 N N . VAL B 1 320 ? -7.105 13.539 0.826 1 98.62 320 VAL B N 1
ATOM 5283 C CA . VAL B 1 320 ? -8.242 12.977 0.1 1 98.62 320 VAL B CA 1
ATOM 5284 C C . VAL B 1 320 ? -7.859 12.75 -1.359 1 98.62 320 VAL B C 1
ATOM 5286 O O . VAL B 1 320 ? -7.168 13.57 -1.965 1 98.62 320 VAL B O 1
ATOM 5289 N N . SER B 1 321 ? -8.219 11.594 -1.905 1 97.38 321 SER B N 1
ATOM 5290 C CA . SER B 1 321 ? -7.988 11.195 -3.289 1 97.38 321 SER B CA 1
ATOM 5291 C C . SER B 1 321 ? -6.5 11.141 -3.605 1 97.38 321 SER B C 1
ATOM 5293 O O . SER B 1 321 ? -6.105 11.086 -4.773 1 97.38 321 SER B O 1
ATOM 5295 N N . GLY B 1 322 ? -5.699 11.195 -2.582 1 97 322 GLY B N 1
ATOM 5296 C CA . GLY B 1 322 ? -4.266 11.164 -2.818 1 97 322 GLY B CA 1
ATOM 5297 C C . GLY B 1 322 ? -3.738 12.422 -3.471 1 97 322 GLY B C 1
ATOM 5298 O O . GLY B 1 322 ? -2.779 12.375 -4.246 1 97 322 GLY B O 1
ATOM 5299 N N . LEU B 1 323 ? -4.297 13.578 -3.176 1 95.81 323 LEU B N 1
ATOM 5300 C CA . LEU B 1 323 ? -3.859 14.852 -3.736 1 95.81 323 LEU B CA 1
ATOM 5301 C C . LEU B 1 323 ? -2.418 15.156 -3.338 1 95.81 323 LEU B C 1
ATOM 5303 O O . LEU B 1 323 ? -1.953 14.711 -2.287 1 95.81 323 LEU B O 1
ATOM 5307 N N . GLY B 1 324 ? -1.734 16.234 -3.895 1 88.62 324 GLY B N 1
ATOM 5308 C CA . GLY B 1 324 ? -0.385 16.719 -3.625 1 88.62 324 GLY B CA 1
ATOM 5309 C C . GLY B 1 324 ? 0.622 16.266 -4.668 1 88.62 324 GLY B C 1
ATOM 5310 O O . GLY B 1 324 ? 1.398 17.078 -5.176 1 88.62 324 GLY B O 1
ATOM 5311 N N . GLY B 1 325 ? 0.935 15.281 -5.324 1 77.88 325 GLY B N 1
ATOM 5312 C CA . GLY B 1 325 ? 1.963 14.805 -6.238 1 77.88 325 GLY B CA 1
ATOM 5313 C C . GLY B 1 325 ? 3.359 14.867 -5.652 1 77.88 325 GLY B C 1
ATOM 5314 O O . GLY B 1 325 ? 3.531 15.227 -4.484 1 77.88 325 GLY B O 1
ATOM 5315 N N . CYS B 1 326 ? 4.324 14.414 -6.355 1 70.12 326 CYS B N 1
ATOM 5316 C CA . CYS B 1 326 ? 5.723 14.5 -5.957 1 70.12 326 CYS B CA 1
ATOM 5317 C C . CYS B 1 326 ? 6.527 15.312 -6.965 1 70.12 326 CYS B C 1
ATOM 5319 O O . CYS B 1 326 ? 6.742 14.875 -8.094 1 70.12 326 CYS B O 1
ATOM 5321 N N . PRO B 1 327 ? 6.887 16.547 -6.559 1 68.94 327 PRO B N 1
ATOM 5322 C CA . PRO B 1 327 ? 7.621 17.375 -7.516 1 68.94 327 PRO B CA 1
ATOM 5323 C C . PRO B 1 327 ? 8.922 16.734 -7.988 1 68.94 327 PRO B C 1
ATOM 5325 O O . PRO B 1 327 ? 9.477 17.125 -9.016 1 68.94 327 PRO B O 1
ATOM 5328 N N . TYR B 1 328 ? 9.391 15.773 -7.297 1 68.06 328 TYR B N 1
ATOM 5329 C CA . TYR B 1 328 ? 10.688 15.164 -7.59 1 68.06 328 TYR B CA 1
ATOM 5330 C C . TYR B 1 328 ? 10.516 13.906 -8.438 1 68.06 328 TYR B C 1
ATOM 5332 O O . TYR B 1 328 ? 11.5 13.328 -8.906 1 68.06 328 TYR B O 1
ATOM 5340 N N . ALA B 1 329 ? 9.352 13.5 -8.539 1 61.03 329 ALA B N 1
ATOM 5341 C CA . ALA B 1 329 ? 8.984 12.383 -9.398 1 61.03 329 ALA B CA 1
ATOM 5342 C C . ALA B 1 329 ? 7.703 12.688 -10.172 1 61.03 329 ALA B C 1
ATOM 5344 O O . ALA B 1 329 ? 6.598 12.438 -9.68 1 61.03 329 ALA B O 1
ATOM 5345 N N . LYS B 1 330 ? 7.953 13.289 -11.289 1 65.31 330 LYS B N 1
ATOM 5346 C CA . LYS B 1 330 ? 6.797 13.742 -12.055 1 65.31 330 LYS B CA 1
ATOM 5347 C C . LYS B 1 330 ? 5.82 12.594 -12.305 1 65.31 330 LYS B C 1
ATOM 5349 O O . LYS B 1 330 ? 6.223 11.508 -12.727 1 65.31 330 LYS B O 1
ATOM 5354 N N . GLY B 1 331 ? 4.547 12.828 -12.023 1 64.88 331 GLY B N 1
ATOM 5355 C CA . GLY B 1 331 ? 3.525 11.828 -12.289 1 64.88 331 GLY B CA 1
ATOM 5356 C C . GLY B 1 331 ? 3.309 10.875 -11.125 1 64.88 331 GLY B C 1
ATOM 5357 O O . GLY B 1 331 ? 2.32 10.133 -11.102 1 64.88 331 GLY B O 1
ATOM 5358 N N . ALA B 1 332 ? 4.238 10.922 -10.266 1 72 332 ALA B N 1
ATOM 5359 C CA . ALA B 1 332 ? 4.109 10.039 -9.109 1 72 332 ALA B CA 1
ATOM 5360 C C . ALA B 1 332 ? 3.158 10.633 -8.07 1 72 332 ALA B C 1
ATOM 5362 O O . ALA B 1 332 ? 2.984 11.852 -8 1 72 332 ALA B O 1
ATOM 5363 N N . THR B 1 333 ? 2.516 9.68 -7.43 1 75.94 333 THR B N 1
ATOM 5364 C CA . THR B 1 333 ? 1.617 10.102 -6.359 1 75.94 333 THR B CA 1
ATOM 5365 C C . THR B 1 333 ? 2.398 10.75 -5.223 1 75.94 333 THR B C 1
ATOM 5367 O O . THR B 1 333 ? 3.572 10.438 -5.008 1 75.94 333 THR B O 1
ATOM 5370 N N . GLY B 1 334 ? 1.724 11.695 -4.668 1 90.38 334 GLY B N 1
ATOM 5371 C CA . GLY B 1 334 ? 2.291 12.352 -3.504 1 90.38 334 GLY B CA 1
ATOM 5372 C C . GLY B 1 334 ? 1.79 11.781 -2.191 1 90.38 334 GLY B C 1
ATOM 5373 O O . GLY B 1 334 ? 2.16 10.664 -1.812 1 90.38 334 GLY B O 1
ATOM 5374 N N . ASN B 1 335 ? 0.806 12.43 -1.596 1 97 335 ASN B N 1
ATOM 5375 C CA . ASN B 1 335 ? 0.255 12.016 -0.311 1 97 335 ASN B CA 1
ATOM 5376 C C . ASN B 1 335 ? -0.483 10.68 -0.422 1 97 335 ASN B C 1
ATOM 5378 O O . ASN B 1 335 ? -1.068 10.375 -1.463 1 97 335 ASN B O 1
ATOM 5382 N N . VAL B 1 336 ? -0.398 9.867 0.534 1 98.31 336 VAL B N 1
ATOM 5383 C CA . VAL B 1 336 ? -1.27 8.695 0.594 1 98.31 336 VAL B CA 1
ATOM 5384 C C . VAL B 1 336 ? -2.729 9.148 0.644 1 98.31 336 VAL B C 1
ATOM 5386 O O . VAL B 1 336 ? -3.057 10.148 1.286 1 98.31 336 VAL B O 1
ATOM 5389 N N . ALA B 1 337 ? -3.602 8.422 -0.011 1 98.56 337 ALA B N 1
ATOM 5390 C CA . ALA B 1 337 ? -5.016 8.773 -0.087 1 98.56 337 ALA B CA 1
ATOM 5391 C C . ALA B 1 337 ? -5.719 8.516 1.243 1 98.56 337 ALA B C 1
ATOM 5393 O O . ALA B 1 337 ? -5.621 7.418 1.8 1 98.56 337 ALA B O 1
ATOM 5394 N N . THR B 1 338 ? -6.484 9.484 1.696 1 98.88 338 THR B N 1
ATOM 5395 C CA . THR B 1 338 ? -7.191 9.352 2.965 1 98.88 338 THR B CA 1
ATOM 5396 C C . THR B 1 338 ? -8.156 8.172 2.922 1 98.88 338 THR B C 1
ATOM 5398 O O . THR B 1 338 ? -8.305 7.445 3.91 1 98.88 338 THR B O 1
ATOM 5401 N N . GLU B 1 339 ? -8.828 7.957 1.811 1 98.81 339 GLU B N 1
ATOM 5402 C CA . GLU B 1 339 ? -9.773 6.855 1.67 1 98.81 339 GLU B CA 1
ATOM 5403 C C . GLU B 1 339 ? -9.094 5.508 1.911 1 98.81 339 GLU B C 1
ATOM 5405 O O . GLU B 1 339 ? -9.648 4.637 2.58 1 98.81 339 GLU B O 1
ATOM 5410 N N . ASP B 1 340 ? -7.902 5.34 1.381 1 98.62 340 ASP B N 1
ATOM 5411 C CA . ASP B 1 340 ? -7.164 4.09 1.538 1 98.62 340 ASP B CA 1
ATOM 5412 C C . ASP B 1 340 ? -6.738 3.883 2.988 1 98.62 340 ASP B C 1
ATOM 5414 O O . ASP B 1 340 ? -6.766 2.76 3.496 1 98.62 340 ASP B O 1
ATOM 5418 N N . VAL B 1 341 ? -6.32 4.973 3.637 1 98.94 341 VAL B N 1
ATOM 5419 C CA . VAL B 1 341 ? -5.922 4.926 5.039 1 98.94 341 VAL B CA 1
ATOM 5420 C C . VAL B 1 341 ? -7.117 4.527 5.906 1 98.94 341 VAL B C 1
ATOM 5422 O O . VAL B 1 341 ? -7.02 3.619 6.73 1 98.94 341 VAL B O 1
ATOM 5425 N N . VAL B 1 342 ? -8.227 5.188 5.684 1 98.94 342 VAL B N 1
ATOM 5426 C CA . VAL B 1 342 ? -9.43 4.941 6.484 1 98.94 342 VAL B CA 1
ATOM 5427 C C . VAL B 1 342 ? -9.914 3.512 6.262 1 98.94 342 VAL B C 1
ATOM 5429 O O . VAL B 1 342 ? -10.328 2.838 7.207 1 98.94 342 VAL B O 1
ATOM 5432 N N . TYR B 1 343 ? -9.844 3.014 5.039 1 98.69 343 TYR B N 1
ATOM 5433 C CA . TYR B 1 343 ? -10.203 1.634 4.738 1 98.69 343 TYR B CA 1
ATOM 5434 C C . TYR B 1 343 ? -9.375 0.659 5.566 1 98.69 343 TYR B C 1
ATOM 5436 O O . TYR B 1 343 ? -9.914 -0.267 6.172 1 98.69 343 TYR B O 1
ATOM 5444 N N . MET B 1 344 ? -8.109 0.858 5.582 1 98.81 344 MET B N 1
ATOM 5445 C CA . MET B 1 344 ? -7.227 -0.009 6.355 1 98.81 344 MET B CA 1
ATOM 5446 C C . MET B 1 344 ? -7.566 0.054 7.84 1 98.81 344 MET B C 1
ATOM 5448 O O . MET B 1 344 ? -7.668 -0.98 8.5 1 98.81 344 MET B O 1
ATOM 5452 N N . LEU B 1 345 ? -7.715 1.312 8.344 1 98.81 345 LEU B N 1
ATOM 5453 C CA . LEU B 1 345 ? -7.98 1.497 9.766 1 98.81 345 LEU B CA 1
ATOM 5454 C C . LEU B 1 345 ? -9.297 0.836 10.164 1 98.81 345 LEU B C 1
ATOM 5456 O O . LEU B 1 345 ? -9.367 0.145 11.18 1 98.81 345 LEU B O 1
ATOM 5460 N N . HIS B 1 346 ? -10.312 1.051 9.367 1 98.56 346 HIS B N 1
ATOM 5461 C CA . HIS B 1 346 ? -11.586 0.389 9.625 1 98.56 346 HIS B CA 1
ATOM 5462 C C . HIS B 1 346 ? -11.438 -1.128 9.609 1 98.56 346 HIS B C 1
ATOM 5464 O O . HIS B 1 346 ? -11.992 -1.822 10.461 1 98.56 346 HIS B O 1
ATOM 5470 N N . GLY B 1 347 ? -10.695 -1.654 8.664 1 97.81 347 GLY B N 1
ATOM 5471 C CA . GLY B 1 347 ? -10.445 -3.084 8.586 1 97.81 347 GLY B CA 1
ATOM 5472 C C . GLY B 1 347 ? -9.742 -3.635 9.812 1 97.81 347 GLY B C 1
ATOM 5473 O O . GLY B 1 347 ? -9.945 -4.793 10.18 1 97.81 347 GLY B O 1
ATOM 5474 N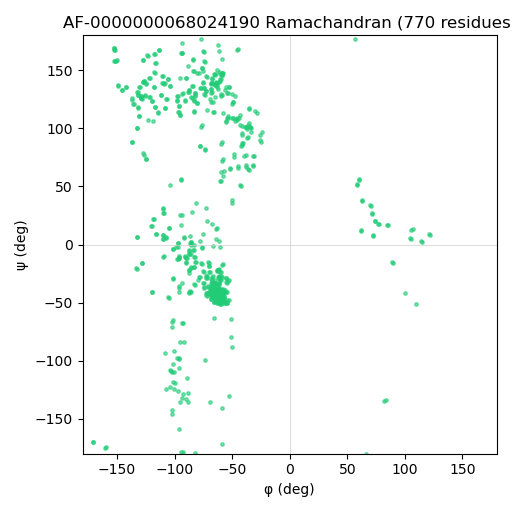 N . LEU B 1 348 ? -8.953 -2.814 10.438 1 97.88 348 LEU B N 1
ATOM 5475 C CA . LEU B 1 348 ? -8.219 -3.188 11.641 1 97.88 348 LEU B CA 1
ATOM 5476 C C . LEU B 1 348 ? -9.086 -3.041 12.883 1 97.88 348 LEU B C 1
ATOM 5478 O O . LEU B 1 348 ? -8.648 -3.35 13.992 1 97.88 348 LEU B O 1
ATOM 5482 N N . GLY B 1 349 ? -10.289 -2.529 12.695 1 97 349 GLY B N 1
ATOM 5483 C CA . GLY B 1 349 ? -11.18 -2.287 13.82 1 97 349 GLY B CA 1
ATOM 5484 C C . GLY B 1 349 ? -10.812 -1.047 14.609 1 97 349 GLY B C 1
ATOM 5485 O O . GLY B 1 349 ? -11.188 -0.917 15.781 1 97 349 GLY B O 1
ATOM 5486 N N . ILE B 1 350 ? -10.016 -0.164 14.031 1 98.38 350 ILE B N 1
ATOM 5487 C CA . ILE B 1 350 ? -9.578 1.064 14.688 1 98.38 350 ILE B CA 1
ATOM 5488 C C . ILE B 1 350 ? -10.594 2.174 14.438 1 98.38 350 ILE B C 1
ATOM 5490 O O . ILE B 1 350 ? -11.008 2.404 13.297 1 98.38 350 ILE B O 1
ATOM 5494 N N . GLU B 1 351 ? -10.984 2.848 15.469 1 98.38 351 GLU B N 1
ATOM 5495 C CA . GLU B 1 351 ? -11.93 3.949 15.359 1 98.38 351 GLU B CA 1
ATOM 5496 C C . GLU B 1 351 ? -11.266 5.195 14.781 1 98.38 351 GLU B C 1
ATOM 5498 O O . GLU B 1 351 ? -10.125 5.508 15.125 1 98.38 351 GLU B O 1
ATOM 5503 N N . THR B 1 352 ? -11.969 5.93 13.883 1 98.38 352 THR B N 1
ATOM 5504 C CA . THR B 1 352 ? -11.445 7.152 13.289 1 98.38 352 THR B CA 1
ATOM 5505 C C . THR B 1 352 ? -12.484 8.266 13.328 1 98.38 352 THR B C 1
ATOM 5507 O O . THR B 1 352 ? -12.148 9.438 13.148 1 98.38 352 THR B O 1
ATOM 5510 N N . ASN B 1 353 ? -13.773 8.031 13.461 1 97.25 353 ASN B N 1
ATOM 5511 C CA . ASN B 1 353 ? -14.93 8.922 13.383 1 97.25 353 ASN B CA 1
ATOM 5512 C C . ASN B 1 353 ? -15.203 9.352 11.945 1 97.25 353 ASN B C 1
ATOM 5514 O O . ASN B 1 353 ? -16.078 10.195 11.695 1 97.25 353 ASN B O 1
ATOM 5518 N N . VAL B 1 354 ? -14.531 8.797 11 1 98.75 354 VAL B N 1
ATOM 5519 C CA . VAL B 1 354 ? -14.664 9.227 9.609 1 98.75 354 VAL B CA 1
ATOM 5520 C C . VAL B 1 354 ? -15.641 8.312 8.875 1 98.75 354 VAL B C 1
ATOM 5522 O O . VAL B 1 354 ? -15.523 7.086 8.945 1 98.75 354 VAL B O 1
ATOM 5525 N N . ASP B 1 355 ? -16.594 8.898 8.258 1 98.62 355 ASP B N 1
ATOM 5526 C CA . ASP B 1 355 ? -17.484 8.18 7.355 1 98.62 355 ASP B CA 1
ATOM 5527 C C . ASP B 1 355 ? -16.875 8.047 5.965 1 98.62 355 ASP B C 1
ATOM 5529 O O . ASP B 1 355 ? -16.75 9.031 5.238 1 98.62 355 ASP B O 1
ATOM 5533 N N . LEU B 1 356 ? -16.609 6.859 5.582 1 98.38 356 LEU B N 1
ATOM 5534 C CA . LEU B 1 356 ? -15.906 6.602 4.332 1 98.38 356 LEU B CA 1
ATOM 5535 C C . LEU B 1 356 ? -16.719 7.059 3.135 1 98.38 356 LEU B C 1
ATOM 5537 O O . LEU B 1 356 ? -16.188 7.602 2.17 1 98.38 356 LEU B O 1
ATOM 5541 N N . GLY B 1 357 ? -17.969 6.816 3.107 1 98 357 GLY B N 1
ATOM 5542 C CA . GLY B 1 357 ? -18.844 7.258 2.023 1 98 357 GLY B CA 1
ATOM 5543 C C . GLY B 1 357 ? -18.797 8.758 1.803 1 98 357 GLY B C 1
ATOM 5544 O O . GLY B 1 357 ? -18.609 9.219 0.675 1 98 357 GLY B O 1
ATOM 5545 N N . LYS B 1 358 ? -18.953 9.5 2.908 1 98.69 358 LYS B N 1
ATOM 5546 C CA . LYS B 1 358 ? -18.906 10.961 2.826 1 98.69 358 LYS B CA 1
ATOM 5547 C C . LYS B 1 358 ? -17.516 11.438 2.398 1 98.69 358 LYS B C 1
ATOM 5549 O O . LYS B 1 358 ? -17.391 12.438 1.687 1 98.69 358 LYS B O 1
ATOM 5554 N N . LEU B 1 359 ? -16.531 10.734 2.891 1 98.81 359 LEU B N 1
ATOM 5555 C CA . LEU B 1 359 ? -15.164 11.055 2.482 1 98.81 359 LEU B CA 1
ATOM 5556 C C . LEU B 1 359 ? -14.992 10.875 0.978 1 98.81 359 LEU B C 1
ATOM 5558 O O . LEU B 1 359 ? -14.383 11.719 0.315 1 98.81 359 LEU B O 1
ATOM 5562 N N . MET B 1 360 ? -15.516 9.812 0.443 1 98.25 360 MET B N 1
ATOM 5563 C CA . MET B 1 360 ? -15.43 9.547 -0.991 1 98.25 360 MET B CA 1
ATOM 5564 C C . MET B 1 360 ? -16.188 10.609 -1.782 1 98.25 360 MET B C 1
ATOM 5566 O O . MET B 1 360 ? -15.797 10.969 -2.891 1 98.25 360 MET B O 1
ATOM 5570 N N . ASP B 1 361 ? -17.25 11.102 -1.226 1 98.19 361 ASP B N 1
ATOM 5571 C CA . ASP B 1 361 ? -17.969 12.203 -1.857 1 98.19 361 ASP B CA 1
ATOM 5572 C C . ASP B 1 361 ? -17.078 13.445 -1.98 1 98.19 361 ASP B C 1
ATOM 5574 O O . ASP B 1 361 ? -17.094 14.125 -3.01 1 98.19 361 ASP B O 1
ATOM 5578 N N . ALA B 1 362 ? -16.406 13.727 -0.924 1 98.75 362 ALA B N 1
ATOM 5579 C CA . ALA B 1 362 ? -15.469 14.852 -0.949 1 98.75 362 ALA B CA 1
ATOM 5580 C C . ALA B 1 362 ? -14.391 14.648 -2.01 1 98.75 362 ALA B C 1
ATOM 5582 O O . ALA B 1 362 ? -14.047 15.578 -2.742 1 98.75 362 ALA B O 1
ATOM 5583 N N . GLY B 1 363 ? -13.875 13.406 -2.037 1 98.5 363 GLY B N 1
ATOM 5584 C CA . GLY B 1 363 ? -12.891 13.07 -3.051 1 98.5 363 GLY B CA 1
ATOM 5585 C C . GLY B 1 363 ? -13.414 13.211 -4.465 1 98.5 363 GLY B C 1
ATOM 5586 O O . GLY B 1 363 ? -12.742 13.773 -5.332 1 98.5 363 GLY B O 1
ATOM 5587 N N . ASP B 1 364 ? -14.562 12.727 -4.68 1 97.88 364 ASP B N 1
ATOM 5588 C CA . ASP B 1 364 ? -15.195 12.836 -5.988 1 97.88 364 ASP B CA 1
ATOM 5589 C C . ASP B 1 364 ? -15.391 14.297 -6.387 1 97.88 364 ASP B C 1
ATOM 5591 O O . ASP B 1 364 ? -15.148 14.672 -7.535 1 97.88 364 ASP B O 1
ATOM 5595 N N . TYR B 1 365 ? -15.867 15.133 -5.449 1 98.56 365 TYR B N 1
ATOM 5596 C CA . TYR B 1 365 ? -16.078 16.562 -5.68 1 98.56 365 TYR B CA 1
ATOM 5597 C C . TYR B 1 365 ? -14.812 17.219 -6.191 1 98.56 365 TYR B C 1
ATOM 5599 O O . TYR B 1 365 ? -14.82 17.875 -7.234 1 98.56 365 TYR B O 1
ATOM 5607 N N . ILE B 1 366 ? -13.68 17 -5.5 1 98.62 366 ILE B N 1
ATOM 5608 C CA . ILE B 1 366 ? -12.469 17.734 -5.84 1 98.62 366 ILE B CA 1
ATOM 5609 C C . ILE B 1 366 ? -11.883 17.188 -7.137 1 98.62 366 ILE B C 1
ATOM 5611 O O . ILE B 1 366 ? -11.32 17.938 -7.941 1 98.62 366 ILE B O 1
ATOM 5615 N N . CYS B 1 367 ? -11.961 15.883 -7.324 1 97.44 367 CYS B N 1
ATOM 5616 C CA . CYS B 1 367 ? -11.477 15.289 -8.562 1 97.44 367 CYS B CA 1
ATOM 5617 C C . CYS B 1 367 ? -12.211 15.859 -9.766 1 97.44 367 CYS B C 1
ATOM 5619 O O . CYS B 1 367 ? -11.594 16.125 -10.805 1 97.44 367 CYS B O 1
ATOM 5621 N N . LYS B 1 368 ? -13.516 16.016 -9.656 1 97.81 368 LYS B N 1
ATOM 5622 C CA . LYS B 1 368 ? -14.297 16.625 -10.727 1 97.81 368 LYS B CA 1
ATOM 5623 C C . LYS B 1 368 ? -13.836 18.062 -11 1 97.81 368 LYS B C 1
ATOM 5625 O O . LYS B 1 368 ? -13.711 18.453 -12.164 1 97.81 368 LYS B O 1
ATOM 5630 N N . GLN B 1 369 ? -13.602 18.781 -9.969 1 98.06 369 GLN B N 1
ATOM 5631 C CA . GLN B 1 369 ? -13.164 20.156 -10.109 1 98.06 369 GLN B CA 1
ATOM 5632 C C . GLN B 1 369 ? -11.789 20.234 -10.758 1 98.06 369 GLN B C 1
ATOM 5634 O O . GLN B 1 369 ? -11.5 21.172 -11.508 1 98.06 369 GLN B O 1
ATOM 5639 N N . LEU B 1 370 ? -10.938 19.281 -10.469 1 96.94 370 LEU B N 1
ATOM 5640 C CA . LEU B 1 370 ? -9.57 19.266 -10.984 1 96.94 370 LEU B CA 1
ATOM 5641 C C . LEU B 1 370 ? -9.5 18.531 -12.32 1 96.94 370 LEU B C 1
ATOM 5643 O O . LEU B 1 370 ? -8.445 18.5 -12.961 1 96.94 370 LEU B O 1
ATOM 5647 N N . ASN B 1 371 ? -10.523 17.859 -12.688 1 95.75 371 ASN B N 1
ATOM 5648 C CA . ASN B 1 371 ? -10.625 17.078 -13.914 1 95.75 371 ASN B CA 1
ATOM 5649 C C . ASN B 1 371 ? -9.562 15.984 -13.961 1 95.75 371 ASN B C 1
ATOM 5651 O O . ASN B 1 371 ? -8.805 15.891 -14.93 1 95.75 371 ASN B O 1
ATOM 5655 N N . ARG B 1 372 ? -9.555 15.156 -12.969 1 92.12 372 ARG B N 1
ATOM 5656 C CA . ARG B 1 372 ? -8.656 14.008 -12.922 1 92.12 372 ARG B CA 1
ATOM 5657 C C . ARG B 1 372 ? -9.258 12.859 -12.125 1 92.12 372 ARG B C 1
ATOM 5659 O O . ARG B 1 372 ? -10.156 13.07 -11.312 1 92.12 372 ARG B O 1
ATOM 5666 N N . PRO B 1 373 ? -8.789 11.703 -12.375 1 91.75 373 PRO B N 1
ATOM 5667 C CA . PRO B 1 373 ? -9.289 10.562 -11.609 1 91.75 373 PRO B CA 1
ATOM 5668 C C . PRO B 1 373 ? -8.758 10.531 -10.18 1 91.75 373 PRO B C 1
ATOM 5670 O O . PRO B 1 373 ? -7.742 11.164 -9.883 1 91.75 373 PRO B O 1
ATOM 5673 N N . SER B 1 374 ? -9.5 9.859 -9.344 1 94.44 374 SER B N 1
ATOM 5674 C CA . SER B 1 374 ? -9.055 9.68 -7.961 1 94.44 374 SER B CA 1
ATOM 5675 C C . SER B 1 374 ? -7.77 8.875 -7.895 1 94.44 374 SER B C 1
ATOM 5677 O O . SER B 1 374 ? -7.598 7.906 -8.641 1 94.44 374 SER B O 1
ATOM 5679 N N . GLY B 1 375 ? -6.871 9.273 -7.039 1 93.88 375 GLY B N 1
ATOM 5680 C CA . GLY B 1 375 ? -5.676 8.492 -6.773 1 93.88 375 GLY B CA 1
ATOM 5681 C C . GLY B 1 375 ? -5.879 7.43 -5.715 1 93.88 375 GLY B C 1
ATOM 5682 O O . GLY B 1 375 ? -4.945 6.707 -5.359 1 93.88 375 GLY B O 1
ATOM 5683 N N . SER B 1 376 ? -7.078 7.312 -5.219 1 96.25 376 SER B N 1
ATOM 5684 C CA . SER B 1 376 ? -7.406 6.328 -4.195 1 96.25 376 SER B CA 1
ATOM 5685 C C . SER B 1 376 ? -7.883 5.02 -4.816 1 96.25 376 SER B C 1
ATOM 5687 O O . SER B 1 376 ? -8.852 5.004 -5.582 1 96.25 376 SER B O 1
ATOM 5689 N N . LYS B 1 377 ? -7.227 3.945 -4.48 1 95.25 377 LYS B N 1
ATOM 5690 C CA . LYS B 1 377 ? -7.652 2.633 -4.961 1 95.25 377 LYS B CA 1
ATOM 5691 C C . LYS B 1 377 ? -8.977 2.217 -4.332 1 95.25 377 LYS B C 1
ATOM 5693 O O . LYS B 1 377 ? -9.805 1.578 -4.98 1 95.25 377 LYS B O 1
ATOM 5698 N N . THR B 1 378 ? -9.148 2.539 -3.092 1 96.62 378 THR B N 1
ATOM 5699 C CA . THR B 1 378 ? -10.406 2.268 -2.408 1 96.62 378 THR B CA 1
ATOM 5700 C C . THR B 1 378 ? -11.562 2.965 -3.113 1 96.62 378 THR B C 1
ATOM 5702 O O . THR B 1 378 ? -12.586 2.342 -3.398 1 96.62 378 THR B O 1
ATOM 5705 N N . ALA B 1 379 ? -11.398 4.242 -3.361 1 95.94 379 ALA B N 1
ATOM 5706 C CA . ALA B 1 379 ? -12.453 5.004 -4.027 1 95.94 379 ALA B CA 1
ATOM 5707 C C . ALA B 1 379 ? -12.742 4.441 -5.418 1 95.94 379 ALA B C 1
ATOM 5709 O O . ALA B 1 379 ? -13.898 4.328 -5.816 1 95.94 379 ALA B O 1
ATOM 5710 N N . THR B 1 380 ? -11.719 4.094 -6.137 1 93.19 380 THR B N 1
ATOM 5711 C CA . THR B 1 380 ? -11.883 3.539 -7.473 1 93.19 380 THR B CA 1
ATOM 5712 C C . THR B 1 380 ? -12.656 2.227 -7.426 1 93.19 380 THR B C 1
ATOM 5714 O O . THR B 1 380 ? -13.547 1.994 -8.25 1 93.19 380 THR B O 1
ATOM 5717 N N . ALA B 1 381 ? -12.328 1.388 -6.52 1 92.5 381 ALA B N 1
ATOM 5718 C CA . ALA B 1 381 ? -12.953 0.075 -6.395 1 92.5 381 ALA B CA 1
ATOM 5719 C C . ALA B 1 381 ? -14.422 0.204 -6 1 92.5 381 ALA B C 1
ATOM 5721 O O . ALA B 1 381 ? -15.273 -0.519 -6.52 1 92.5 381 ALA B O 1
ATOM 5722 N N . LEU B 1 382 ? -14.719 1.114 -5.066 1 91.25 382 LEU B N 1
ATOM 5723 C CA . LEU B 1 382 ? -16.062 1.216 -4.5 1 91.25 382 LEU B CA 1
ATOM 5724 C C . LEU B 1 382 ? -16.969 2.025 -5.414 1 91.25 382 LEU B C 1
ATOM 5726 O O . LEU B 1 382 ? -18.203 1.888 -5.352 1 91.25 382 LEU B O 1
ATOM 5730 N N . CYS B 1 383 ? -16.516 3.004 -6.086 1 80.62 383 CYS B N 1
ATOM 5731 C CA . CYS B 1 383 ? -17.344 3.773 -7.004 1 80.62 383 CYS B CA 1
ATOM 5732 C C . CYS B 1 383 ? -17.875 2.891 -8.125 1 80.62 383 CYS B C 1
ATOM 5734 O O . CYS B 1 383 ? -18.984 3.115 -8.625 1 80.62 383 CYS B O 1
ATOM 5736 N N . ARG B 1 384 ? -17.219 1.948 -8.438 1 62.72 384 ARG B N 1
ATOM 5737 C CA . ARG B 1 384 ? -17.625 1.101 -9.555 1 62.72 384 ARG B CA 1
ATOM 5738 C C . ARG B 1 384 ? -18.578 0.006 -9.102 1 62.72 384 ARG B C 1
ATOM 5740 O O . ARG B 1 384 ? -19.312 -0.568 -9.914 1 62.72 384 ARG B O 1
ATOM 5747 N N . LEU B 1 385 ? -18.516 -0.268 -7.895 1 53.22 385 LEU B N 1
ATOM 5748 C CA . LEU B 1 385 ? -19.516 -1.19 -7.359 1 53.22 385 LEU B CA 1
ATOM 5749 C C . LEU B 1 385 ? -20.906 -0.547 -7.34 1 53.22 385 LEU B C 1
ATOM 5751 O O . LEU B 1 385 ? -21.906 -1.243 -7.422 1 53.22 385 LEU B O 1
ATOM 5755 N N . THR B 1 386 ? -20.922 0.784 -7.312 1 40.97 386 THR B N 1
ATOM 5756 C CA . THR B 1 386 ? -22.188 1.504 -7.262 1 40.97 386 THR B CA 1
ATOM 5757 C C . THR B 1 386 ? -22.625 1.934 -8.656 1 40.97 386 THR B C 1
ATOM 5759 O O . THR B 1 386 ? -23.766 2.365 -8.859 1 40.97 386 THR B O 1
ATOM 5762 N N . ALA B 1 387 ? -21.781 1.774 -9.516 1 42.47 387 ALA B N 1
ATOM 5763 C CA . ALA B 1 387 ? -22.234 2.102 -10.867 1 42.47 387 ALA B CA 1
ATOM 5764 C C . ALA B 1 387 ? -22.859 0.886 -11.539 1 42.47 387 ALA B C 1
ATOM 5766 O O . ALA B 1 387 ? -22.391 -0.24 -11.367 1 42.47 387 ALA B O 1
#

Organism: Hordeum vulgare subsp. vulgare (NCBI:txid112509)

pLDDT: mean 79.05, std 30.76, range [14.05, 98.94]